Protein AF-A0A9P8LCD5-F1 (afdb_monomer)

pLDDT: mean 78.53, std 20.97, range [22.91, 98.94]

Mean predicted aligned error: 11.94 Å

Organism: NCBI:txid265104

Radius of gyration: 26.72 Å; Cα contacts (8 Å, |Δi|>4): 1223; chains: 1; bounding box: 65×75×74 Å

Structure (mmCIF, N/CA/C/O backbone):
data_AF-A0A9P8LCD5-F1
#
_entry.id   AF-A0A9P8LCD5-F1
#
loop_
_atom_site.group_PDB
_atom_site.id
_atom_site.type_symbol
_atom_site.label_atom_id
_atom_site.label_alt_id
_atom_site.label_comp_id
_atom_site.label_asym_id
_atom_site.label_entity_id
_atom_site.label_seq_id
_atom_site.pdbx_PDB_ins_code
_atom_site.Cartn_x
_atom_site.Cartn_y
_atom_site.Cartn_z
_atom_site.occupancy
_atom_site.B_iso_or_equiv
_atom_site.auth_seq_id
_atom_site.auth_comp_id
_atom_site.auth_asym_id
_atom_site.auth_atom_id
_atom_site.pdbx_PDB_model_num
ATOM 1 N N . MET A 1 1 ? -5.221 16.182 13.448 1.00 59.81 1 MET A N 1
ATOM 2 C CA . MET A 1 1 ? -5.748 15.266 14.479 1.00 59.81 1 MET A CA 1
ATOM 3 C C . MET A 1 1 ? -4.650 14.258 14.759 1.00 59.81 1 MET A C 1
ATOM 5 O O . MET A 1 1 ? -4.002 13.860 13.800 1.00 59.81 1 MET A O 1
ATOM 9 N N . LEU A 1 2 ? -4.388 13.947 16.027 1.00 72.88 2 LEU A N 1
ATOM 10 C CA . LEU A 1 2 ? -3.433 12.907 16.420 1.00 72.88 2 LEU A CA 1
ATOM 11 C C . LEU A 1 2 ? -4.099 11.536 16.256 1.00 72.88 2 LEU A C 1
ATOM 13 O O . LEU A 1 2 ? -5.294 11.414 16.524 1.00 72.88 2 LEU A O 1
ATOM 17 N N . SER A 1 3 ? -3.346 10.534 15.811 1.00 86.62 3 SER A N 1
ATOM 18 C CA . SER A 1 3 ? -3.805 9.150 15.685 1.00 86.62 3 SER A CA 1
ATOM 19 C C . SER A 1 3 ? -2.710 8.233 16.206 1.00 86.62 3 SER A C 1
ATOM 21 O O . SER A 1 3 ? -1.576 8.317 15.746 1.00 86.62 3 SER A O 1
ATOM 23 N N . ALA A 1 4 ? -3.038 7.333 17.132 1.00 90.38 4 ALA A N 1
ATOM 24 C CA . ALA A 1 4 ? -2.044 6.419 17.680 1.00 90.38 4 ALA A CA 1
ATOM 25 C C . ALA A 1 4 ? -1.455 5.482 16.612 1.00 90.38 4 ALA A C 1
ATOM 27 O O . ALA A 1 4 ? -0.262 5.204 16.654 1.00 90.38 4 ALA A O 1
ATOM 28 N N . ALA A 1 5 ? -2.250 5.051 15.622 1.00 92.06 5 ALA A N 1
ATOM 29 C CA . ALA A 1 5 ? -1.769 4.323 14.444 1.00 92.06 5 ALA A CA 1
ATOM 30 C C . ALA A 1 5 ? -0.755 5.131 13.622 1.00 92.06 5 ALA A C 1
ATOM 32 O O . ALA A 1 5 ? 0.167 4.558 13.050 1.00 92.06 5 ALA A O 1
ATOM 33 N N . GLN A 1 6 ? -0.891 6.459 13.588 1.00 87.94 6 GLN A N 1
ATOM 34 C CA . GLN A 1 6 ? 0.084 7.348 12.958 1.00 87.94 6 GLN A CA 1
ATOM 35 C C . GLN A 1 6 ? 1.362 7.466 13.808 1.00 87.94 6 GLN A C 1
ATOM 37 O O . GLN A 1 6 ? 2.470 7.413 13.274 1.00 87.94 6 GLN A O 1
ATOM 42 N N . ASP A 1 7 ? 1.209 7.590 15.129 1.00 85.31 7 ASP A N 1
ATOM 43 C CA . ASP A 1 7 ? 2.318 7.771 16.071 1.00 85.31 7 ASP A CA 1
ATOM 44 C C . ASP A 1 7 ? 3.2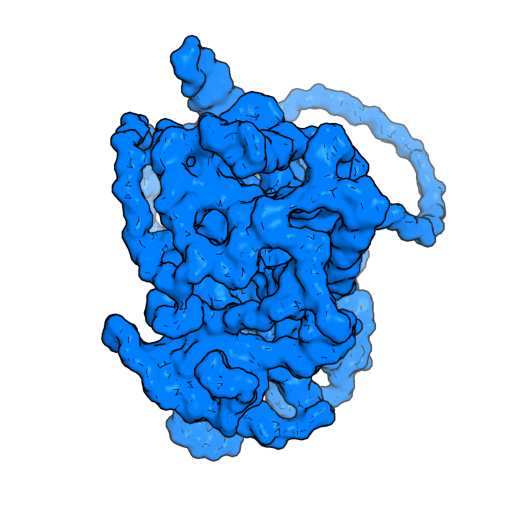39 6.545 16.135 1.00 85.31 7 ASP A C 1
ATOM 46 O O . ASP A 1 7 ? 4.462 6.693 16.113 1.00 85.31 7 ASP A O 1
ATOM 50 N N . ILE A 1 8 ? 2.681 5.327 16.142 1.00 87.38 8 ILE A N 1
ATOM 51 C CA . ILE A 1 8 ? 3.481 4.088 16.134 1.00 87.38 8 ILE A CA 1
ATOM 52 C C . ILE A 1 8 ? 4.251 3.880 14.826 1.00 87.38 8 ILE A C 1
ATOM 54 O O . ILE A 1 8 ? 5.157 3.062 14.799 1.00 87.38 8 ILE A O 1
ATOM 58 N N . GLN A 1 9 ? 3.923 4.622 13.766 1.00 85.62 9 GLN A N 1
ATOM 59 C CA . GLN A 1 9 ? 4.655 4.627 12.496 1.00 85.62 9 GLN A CA 1
ATOM 60 C C . GLN A 1 9 ? 5.649 5.796 12.393 1.00 85.62 9 GLN A C 1
ATOM 62 O O . GLN A 1 9 ? 6.356 5.917 11.396 1.00 85.62 9 GLN A O 1
ATOM 67 N N . GLY A 1 10 ? 5.685 6.695 13.385 1.00 78.00 10 GLY A N 1
ATOM 68 C CA . GLY A 1 10 ? 6.585 7.854 13.389 1.00 78.00 10 GLY A CA 1
ATOM 69 C C . GLY A 1 10 ? 6.216 8.907 12.348 1.00 78.00 10 GLY A C 1
ATOM 70 O O . GLY A 1 10 ? 7.048 9.729 11.971 1.00 78.00 10 GLY A O 1
ATOM 71 N N . LEU A 1 11 ? 4.979 8.875 11.852 1.00 77.75 11 LEU A N 1
ATOM 72 C CA . LEU A 1 11 ? 4.504 9.800 10.836 1.00 77.75 11 LEU A CA 1
ATOM 73 C C . LEU A 1 11 ? 4.043 11.108 11.481 1.00 77.75 11 LEU A C 1
ATOM 75 O O . LEU A 1 11 ? 3.317 11.110 12.477 1.00 77.75 11 LEU A O 1
ATOM 79 N N . LEU A 1 12 ? 4.394 12.234 10.863 1.00 76.06 12 LEU A N 1
ATOM 80 C CA . LEU A 1 12 ? 3.967 13.543 11.344 1.00 76.06 12 LEU A CA 1
ATOM 81 C C . LEU A 1 12 ? 2.484 13.778 11.060 1.00 76.06 12 LEU A C 1
ATOM 83 O O . LEU A 1 12 ? 1.992 13.582 9.947 1.00 76.06 12 LEU A O 1
ATOM 87 N N . ASN A 1 13 ? 1.770 14.264 12.072 1.00 76.62 13 ASN A N 1
ATOM 88 C CA . ASN A 1 13 ? 0.378 14.666 11.928 1.00 76.62 13 ASN A CA 1
ATOM 89 C C . ASN A 1 13 ? 0.247 16.010 11.177 1.00 76.62 13 ASN A C 1
ATOM 91 O O . ASN A 1 13 ? 1.214 16.745 10.956 1.00 76.62 13 ASN A O 1
ATOM 95 N N . VAL A 1 14 ? -0.990 16.367 10.823 1.00 75.69 14 VAL A N 1
ATOM 96 C CA . VAL A 1 14 ? -1.302 17.595 10.065 1.00 75.69 14 VAL A CA 1
ATOM 97 C C . VAL A 1 14 ? -0.770 18.890 10.701 1.00 75.69 14 VAL A C 1
ATOM 99 O O . VAL A 1 14 ? -0.471 19.825 9.973 1.00 75.69 14 VAL A O 1
ATOM 102 N N . PHE A 1 15 ? -0.618 18.954 12.027 1.00 74.25 15 PHE A N 1
ATOM 103 C CA . PHE A 1 15 ? -0.112 20.131 12.744 1.00 74.25 15 PHE A CA 1
ATOM 104 C C . PHE A 1 15 ? 1.396 20.085 13.026 1.00 74.25 15 PHE A C 1
ATOM 106 O O . PHE A 1 15 ? 1.960 21.103 13.407 1.00 74.25 15 PHE A O 1
ATOM 113 N N . SER A 1 16 ? 2.047 18.932 12.850 1.00 69.31 16 SER A N 1
ATOM 114 C CA . SER A 1 16 ? 3.475 18.737 13.154 1.00 69.31 16 SER A CA 1
ATOM 115 C C . SER A 1 16 ? 4.342 18.518 11.908 1.00 69.31 16 SER A C 1
ATOM 117 O O . SER A 1 16 ? 5.558 18.468 12.022 1.00 69.31 16 SER A O 1
ATOM 119 N N . GLY A 1 17 ? 3.752 18.398 10.718 1.00 66.25 17 GLY A N 1
ATOM 120 C CA . GLY A 1 17 ? 4.523 18.247 9.474 1.00 66.25 17 GLY A CA 1
ATOM 121 C C . GLY A 1 17 ? 3.723 18.337 8.177 1.00 66.25 17 GLY A C 1
ATOM 122 O O . GLY A 1 17 ? 4.311 18.508 7.118 1.00 66.25 17 GLY A O 1
ATOM 123 N N . GLY A 1 18 ? 2.390 18.252 8.238 1.00 64.56 18 GLY A N 1
ATOM 124 C CA . GLY A 1 18 ? 1.532 18.356 7.050 1.00 64.56 18 GLY A CA 1
ATOM 125 C C . GLY A 1 18 ? 1.017 19.764 6.731 1.00 64.56 18 GLY A C 1
ATOM 126 O O . GLY A 1 18 ? 0.286 19.937 5.757 1.00 64.56 18 GLY A O 1
ATOM 127 N N . ALA A 1 19 ? 1.319 20.763 7.558 1.00 70.69 19 ALA A N 1
ATOM 128 C CA . ALA A 1 19 ? 0.767 22.097 7.386 1.00 70.69 19 ALA A CA 1
ATOM 129 C C . ALA A 1 19 ? 1.528 22.891 6.321 1.00 70.69 19 ALA A C 1
ATOM 131 O O . ALA A 1 19 ? 2.734 23.091 6.412 1.00 70.69 19 ALA A O 1
ATOM 132 N N . THR A 1 20 ? 0.798 23.428 5.347 1.00 68.88 20 THR A N 1
ATOM 133 C CA . THR A 1 20 ? 1.344 24.273 4.272 1.00 68.88 20 THR A CA 1
ATOM 134 C C . THR A 1 20 ? 1.338 25.763 4.629 1.00 68.88 20 THR A C 1
ATOM 136 O O . THR A 1 20 ? 1.315 26.616 3.743 1.00 68.88 20 THR A O 1
ATOM 139 N N . PHE A 1 21 ? 1.257 26.101 5.917 1.00 72.12 21 PHE A N 1
ATOM 140 C CA . PHE A 1 21 ? 1.178 27.478 6.395 1.00 72.12 21 PHE A CA 1
ATOM 141 C C . PHE A 1 21 ? 1.928 27.644 7.719 1.00 72.12 21 PHE A C 1
ATOM 143 O O . PHE A 1 21 ? 1.991 26.723 8.537 1.00 72.12 21 PHE A O 1
ATOM 150 N N . TYR A 1 22 ? 2.447 28.854 7.935 1.00 76.88 22 TYR A N 1
ATOM 151 C CA . TYR A 1 22 ? 3.070 29.279 9.184 1.00 76.88 22 TYR A CA 1
ATOM 152 C C . 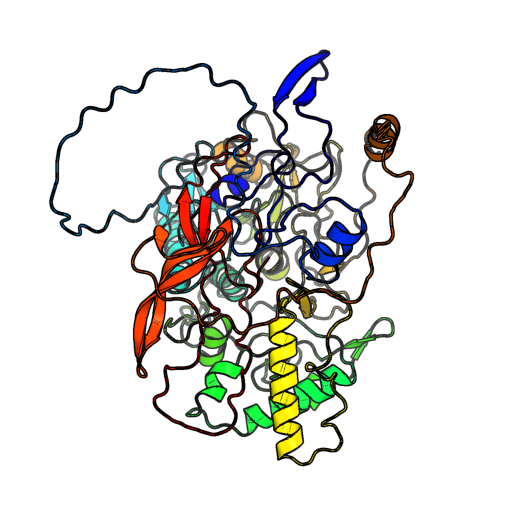TYR A 1 22 ? 2.298 30.479 9.753 1.00 76.88 22 TYR A C 1
ATOM 154 O O . TYR A 1 22 ? 2.427 31.583 9.227 1.00 76.88 22 TYR A O 1
ATOM 162 N N . PRO A 1 23 ? 1.462 30.291 10.791 1.00 73.25 23 PRO A N 1
ATOM 163 C CA . PRO A 1 23 ? 0.671 31.365 11.389 1.00 73.25 23 PRO A CA 1
ATOM 164 C C . PRO A 1 23 ? 1.479 32.254 12.358 1.00 73.25 23 PRO A C 1
ATOM 166 O O . PRO A 1 23 ? 0.903 33.156 12.963 1.00 73.25 23 PRO A O 1
ATOM 169 N N . GLY A 1 24 ? 2.785 32.006 12.520 1.00 80.88 24 GLY A N 1
ATOM 170 C CA . GLY A 1 24 ? 3.654 32.611 13.533 1.00 80.88 24 GLY A CA 1
ATOM 171 C C . GLY A 1 24 ? 4.106 31.591 14.582 1.00 80.88 24 GLY A C 1
ATOM 172 O O . GLY A 1 24 ? 3.778 30.412 14.487 1.00 80.88 24 GLY A O 1
ATOM 173 N N . ASP A 1 25 ? 4.827 32.054 15.604 1.00 83.00 25 ASP A N 1
ATOM 174 C CA . ASP A 1 25 ? 5.488 31.197 16.611 1.00 83.00 25 ASP A CA 1
ATOM 175 C C . ASP A 1 25 ? 4.514 30.476 17.563 1.00 83.00 25 ASP A C 1
ATOM 177 O O . ASP A 1 25 ? 4.919 29.665 18.403 1.00 83.00 25 ASP A O 1
ATOM 181 N N . THR A 1 26 ? 3.220 30.791 17.473 1.00 82.69 26 THR A N 1
ATOM 182 C CA . THR A 1 26 ? 2.163 30.186 18.286 1.00 82.69 26 THR A CA 1
ATOM 183 C C . THR A 1 26 ? 0.921 29.906 17.452 1.00 82.69 26 THR A C 1
ATOM 185 O O . THR A 1 26 ? 0.560 30.676 16.562 1.00 82.69 26 THR A O 1
ATOM 188 N N . ILE A 1 27 ? 0.226 28.821 17.783 1.00 81.56 27 ILE A N 1
ATOM 189 C CA . ILE A 1 27 ? -1.104 28.500 17.270 1.00 81.56 27 ILE A CA 1
ATOM 190 C C . ILE A 1 27 ? -2.099 28.549 18.427 1.00 81.56 27 ILE A C 1
ATOM 192 O O . ILE A 1 27 ? -1.837 28.012 19.499 1.00 81.56 27 ILE A O 1
ATOM 196 N N . THR A 1 28 ? -3.237 29.223 18.238 1.00 85.31 28 THR A N 1
ATOM 197 C CA . THR A 1 28 ? -4.283 29.329 19.267 1.00 85.31 28 THR A CA 1
ATOM 198 C C . THR A 1 28 ? -5.585 28.713 18.779 1.00 85.31 28 THR A C 1
ATOM 200 O O . THR A 1 28 ? -6.234 29.231 17.873 1.00 85.31 28 THR A O 1
ATOM 203 N N . PHE A 1 29 ? -5.997 27.632 19.428 1.00 83.44 29 PHE A N 1
ATOM 204 C CA . PHE A 1 29 ? -7.290 26.994 19.236 1.00 83.44 29 PHE A CA 1
ATOM 205 C C . PHE A 1 29 ? -8.326 27.688 20.114 1.00 83.44 29 PHE A C 1
ATOM 207 O O . PHE A 1 29 ? -8.108 27.855 21.311 1.00 83.44 29 PHE A O 1
ATOM 214 N N . THR A 1 30 ? -9.456 28.090 19.531 1.00 85.31 30 THR A N 1
ATOM 215 C CA . THR A 1 30 ? -10.622 28.570 20.287 1.00 85.31 30 THR A CA 1
ATOM 216 C C . THR A 1 30 ? -11.704 27.501 20.225 1.00 85.31 30 THR A C 1
ATOM 218 O O . THR A 1 30 ? -12.099 27.090 19.136 1.00 85.31 30 THR A O 1
ATOM 221 N N . PHE A 1 31 ? -12.158 27.038 21.384 1.00 82.25 31 PHE A N 1
ATOM 222 C CA . PHE A 1 31 ? -13.203 26.026 21.501 1.00 82.25 31 PHE A CA 1
ATOM 223 C C . PHE A 1 31 ? -14.596 26.669 21.480 1.00 82.25 31 PHE A C 1
ATOM 225 O O . PHE A 1 31 ? -14.744 27.869 21.709 1.00 82.25 31 PHE A O 1
ATOM 232 N N . GLU A 1 32 ? -15.637 25.868 21.238 1.00 79.38 32 GLU A N 1
ATOM 233 C CA . GLU A 1 32 ? -17.028 26.350 21.155 1.00 79.38 32 GLU A CA 1
ATOM 234 C C . GLU A 1 32 ? -17.513 27.039 22.438 1.00 79.38 32 GLU A C 1
ATOM 236 O O . GLU A 1 32 ? -18.318 27.965 22.385 1.00 79.38 32 GLU A O 1
ATOM 241 N N . ASN A 1 33 ? -16.989 26.637 23.599 1.00 88.31 33 ASN A N 1
ATOM 242 C CA . ASN A 1 33 ? -17.280 27.274 24.887 1.00 88.31 33 ASN A CA 1
ATOM 243 C C . ASN A 1 33 ? -16.506 28.596 25.107 1.00 88.31 33 ASN A C 1
ATOM 245 O O . ASN A 1 33 ? -16.576 29.172 26.191 1.00 88.31 33 ASN A O 1
ATOM 249 N N . GLY A 1 34 ? -15.742 29.056 24.112 1.00 90.56 34 GLY A N 1
ATOM 250 C CA . GLY A 1 34 ? -14.938 30.275 24.153 1.00 90.56 34 GLY A CA 1
ATOM 251 C C . GLY A 1 34 ? -13.580 30.134 24.843 1.00 90.56 34 GLY A C 1
ATOM 252 O O . GLY A 1 34 ? -12.814 31.102 24.848 1.00 90.56 34 GLY A O 1
ATOM 253 N N . THR A 1 35 ? -13.240 28.970 25.411 1.00 92.69 35 THR A N 1
ATOM 254 C CA . THR A 1 35 ? -11.900 28.762 25.972 1.00 92.69 35 THR A CA 1
ATOM 255 C C . THR A 1 35 ? -10.861 28.703 24.861 1.00 92.69 35 THR A C 1
ATOM 257 O O . THR A 1 35 ? -11.164 28.408 23.701 1.00 92.69 35 THR A O 1
ATOM 260 N N . LYS A 1 36 ? -9.615 29.018 25.213 1.00 92.44 36 LYS A N 1
ATOM 261 C CA . LYS A 1 36 ? -8.497 29.036 24.275 1.00 92.44 36 LYS A CA 1
ATOM 262 C C . LYS A 1 36 ? -7.377 28.136 24.765 1.00 92.44 36 LYS A C 1
ATOM 264 O O . LYS A 1 36 ? -7.081 28.123 25.957 1.00 92.44 36 LYS A O 1
ATOM 269 N N . LEU A 1 37 ? -6.762 27.416 23.837 1.00 86.81 37 LEU A N 1
ATOM 270 C CA . LEU A 1 37 ? -5.525 26.675 24.042 1.00 86.81 37 LEU A CA 1
ATOM 271 C C . LEU A 1 37 ? -4.499 27.217 23.057 1.00 86.81 37 LEU A C 1
ATOM 273 O O . LEU A 1 37 ? -4.720 27.154 21.850 1.00 86.81 37 LEU A O 1
ATOM 277 N N . SER A 1 38 ? -3.399 27.745 23.576 1.00 86.19 38 SER A N 1
ATOM 278 C CA . SER A 1 38 ? -2.276 28.198 22.762 1.00 86.19 38 SER A CA 1
ATOM 279 C C . SER A 1 38 ? -1.117 27.230 22.920 1.00 86.19 38 SER A C 1
ATOM 281 O O . SER A 1 38 ? -0.809 26.823 24.038 1.00 86.19 38 SER A O 1
ATOM 283 N N . ASP A 1 39 ? -0.477 26.895 21.808 1.00 81.56 39 ASP A N 1
ATOM 284 C CA . ASP A 1 39 ? 0.732 26.080 21.779 1.00 81.56 39 ASP A CA 1
ATOM 285 C C . ASP A 1 39 ? 1.788 26.736 20.883 1.00 81.56 39 ASP A C 1
ATOM 287 O O . ASP A 1 39 ? 1.471 27.596 20.053 1.00 81.56 39 ASP A O 1
ATOM 291 N N . ARG A 1 40 ? 3.051 26.353 21.062 1.00 81.75 40 ARG A N 1
ATOM 292 C CA . ARG A 1 40 ? 4.141 26.786 20.187 1.00 81.75 40 ARG A CA 1
ATOM 293 C C . ARG A 1 40 ? 3.963 26.155 18.813 1.00 81.75 40 ARG A C 1
ATOM 295 O O . ARG A 1 40 ? 3.598 24.989 18.693 1.00 81.75 40 ARG A O 1
ATOM 302 N N . TYR A 1 41 ? 4.262 26.923 17.776 1.00 79.25 41 TYR A N 1
ATOM 303 C CA . TYR A 1 41 ? 4.234 26.452 16.403 1.00 79.25 41 TYR A CA 1
ATOM 304 C C . TYR A 1 41 ? 5.613 26.667 15.790 1.00 79.25 41 TYR A C 1
ATOM 306 O O . TYR A 1 41 ? 6.103 27.789 15.718 1.00 79.25 41 TYR A O 1
ATOM 314 N N . LEU A 1 42 ? 6.274 25.569 15.433 1.00 74.44 42 LEU A N 1
ATOM 315 C CA . LEU A 1 42 ? 7.649 25.570 14.949 1.00 74.44 42 LEU A CA 1
ATOM 316 C C . LEU A 1 42 ? 7.649 25.351 13.437 1.00 74.44 42 LEU A C 1
ATOM 318 O O . LEU A 1 42 ? 7.150 24.332 12.964 1.00 74.44 42 LEU A O 1
ATOM 322 N N . ALA A 1 43 ? 8.239 26.281 12.688 1.00 73.06 43 ALA A N 1
ATOM 323 C CA . ALA A 1 43 ? 8.617 26.023 11.307 1.00 73.06 43 ALA A CA 1
ATOM 324 C C . ALA A 1 43 ? 9.945 25.268 11.298 1.00 73.06 43 ALA A C 1
ATOM 326 O O . ALA A 1 43 ? 10.938 25.742 11.848 1.00 73.06 43 ALA A O 1
ATOM 327 N N . ILE A 1 44 ? 9.955 24.095 10.671 1.00 66.81 44 ILE A N 1
ATOM 328 C CA . ILE A 1 44 ? 11.173 23.319 10.457 1.00 66.81 44 ILE A CA 1
ATOM 329 C C . ILE A 1 44 ? 11.481 23.376 8.975 1.00 66.81 44 ILE A C 1
ATOM 331 O O . ILE A 1 44 ? 10.686 22.949 8.139 1.00 66.81 44 ILE A O 1
ATOM 335 N N . TYR A 1 45 ? 12.645 23.924 8.665 1.00 65.69 45 TYR A N 1
ATOM 336 C CA . TYR A 1 45 ? 13.205 23.868 7.333 1.00 65.69 45 TYR A CA 1
ATOM 337 C C . TYR A 1 45 ? 13.824 22.477 7.129 1.00 65.69 45 TYR A C 1
ATOM 339 O O . TYR A 1 45 ? 14.765 22.105 7.830 1.00 65.69 45 TYR A O 1
ATOM 347 N N . ASN A 1 46 ? 13.242 21.677 6.229 1.00 58.62 46 ASN A N 1
ATOM 348 C CA . ASN A 1 46 ? 13.753 20.345 5.904 1.00 58.62 46 ASN A CA 1
ATOM 349 C C . ASN A 1 46 ? 14.936 20.493 4.939 1.00 58.62 46 ASN A C 1
ATOM 351 O O . ASN A 1 46 ? 14.752 20.565 3.724 1.00 58.62 46 ASN A O 1
ATOM 355 N N . ASP A 1 47 ? 16.128 20.633 5.510 1.00 59.19 47 ASP A N 1
ATOM 356 C CA . ASP A 1 47 ? 17.347 20.971 4.788 1.00 59.19 47 ASP A CA 1
ATOM 357 C C . ASP A 1 47 ? 17.827 19.819 3.873 1.00 59.19 47 ASP A C 1
ATOM 359 O O . ASP A 1 47 ? 18.143 18.739 4.378 1.00 59.19 47 ASP A O 1
ATOM 363 N N . PRO A 1 48 ? 17.918 20.000 2.537 1.00 56.84 48 PRO A N 1
ATOM 364 C CA . PRO A 1 48 ? 18.464 18.993 1.627 1.00 56.84 48 PRO A CA 1
ATOM 365 C C . PRO A 1 48 ? 20.009 18.964 1.608 1.00 56.84 48 PRO A C 1
ATOM 367 O O . PRO A 1 48 ? 20.583 18.365 0.690 1.00 56.84 48 PRO A O 1
ATOM 370 N N . GLY A 1 49 ? 20.661 19.622 2.572 1.00 60.53 49 GLY A N 1
ATOM 371 C CA . GLY A 1 49 ? 22.109 19.772 2.723 1.00 60.53 49 GLY A CA 1
ATOM 372 C C . GLY A 1 49 ? 22.509 21.251 2.773 1.00 60.53 49 GLY A C 1
ATOM 373 O O . GLY A 1 49 ? 21.737 22.087 2.315 1.00 60.53 49 GLY A O 1
ATOM 374 N N . PRO A 1 50 ? 23.729 21.578 3.235 1.00 64.44 50 PRO A N 1
ATOM 375 C CA . PRO A 1 50 ? 24.117 22.942 3.598 1.00 64.44 50 PRO A CA 1
ATOM 376 C C . PRO A 1 50 ? 23.844 23.914 2.450 1.00 64.44 50 PRO A C 1
ATOM 378 O O . PRO A 1 50 ? 24.426 23.788 1.377 1.00 64.44 50 PRO A O 1
ATOM 381 N N . THR A 1 51 ? 22.915 24.848 2.637 1.00 66.12 51 THR A N 1
ATOM 382 C CA . THR A 1 51 ? 22.465 25.736 1.555 1.00 66.12 51 THR A CA 1
ATOM 383 C C . THR A 1 51 ? 23.400 26.917 1.329 1.00 66.12 51 THR A C 1
ATOM 385 O O . THR A 1 51 ? 23.341 27.547 0.273 1.00 66.12 51 THR A O 1
ATOM 388 N N . GLY A 1 52 ? 24.228 27.245 2.327 1.00 66.62 52 GLY A N 1
ATOM 389 C CA . GLY A 1 52 ? 24.799 28.580 2.469 1.00 66.62 52 GLY A CA 1
ATOM 390 C C . GLY A 1 52 ? 23.714 29.634 2.730 1.00 66.62 52 GLY A C 1
ATOM 391 O O . GLY A 1 52 ? 22.532 29.297 2.888 1.00 66.62 52 GLY A O 1
ATOM 392 N N . PRO A 1 53 ? 24.082 30.924 2.769 1.00 68.12 53 PRO A N 1
ATOM 393 C CA . PRO A 1 53 ? 23.121 31.993 2.995 1.00 68.12 53 PRO A CA 1
ATOM 394 C C . PRO A 1 53 ? 22.221 32.171 1.759 1.00 68.12 53 PRO A C 1
ATOM 396 O O . PRO A 1 53 ? 22.675 32.557 0.683 1.00 68.12 53 PRO A O 1
ATOM 399 N N . LEU A 1 54 ? 20.924 31.883 1.916 1.00 72.44 54 LEU A N 1
ATOM 400 C CA . LEU A 1 54 ? 19.893 32.150 0.907 1.00 72.44 54 LEU A CA 1
ATOM 401 C C . LEU A 1 54 ? 19.415 33.605 1.038 1.00 72.44 54 LEU A C 1
ATOM 403 O O . LEU A 1 54 ? 18.421 33.884 1.709 1.00 72.44 54 LEU A O 1
ATOM 407 N N . GLU A 1 55 ? 20.154 34.541 0.443 1.00 74.06 55 GLU A N 1
ATOM 408 C CA . GLU A 1 55 ? 19.941 35.984 0.642 1.00 74.06 55 GLU A CA 1
ATOM 409 C C . GLU A 1 55 ? 18.954 36.597 -0.363 1.00 74.06 55 GLU A C 1
ATOM 411 O O . GLU A 1 55 ? 18.306 37.604 -0.064 1.00 74.06 55 GLU A O 1
ATOM 416 N N . THR A 1 56 ? 18.812 35.996 -1.550 1.00 72.69 56 THR A N 1
ATOM 417 C CA . THR A 1 56 ? 17.964 36.507 -2.637 1.00 72.69 56 THR A CA 1
ATOM 418 C C . THR A 1 56 ? 16.937 35.485 -3.135 1.00 72.69 56 THR A C 1
ATOM 420 O O . THR A 1 56 ? 17.066 34.274 -2.947 1.00 72.69 56 THR A O 1
ATOM 423 N N . GLY A 1 57 ? 15.902 35.967 -3.838 1.00 71.88 57 GLY A N 1
ATOM 424 C CA . GLY A 1 57 ? 14.956 35.084 -4.532 1.00 71.88 57 GLY A CA 1
ATOM 425 C C . GLY A 1 57 ? 15.617 34.234 -5.626 1.00 71.88 57 GLY A C 1
ATOM 426 O O . GLY A 1 57 ? 15.176 33.112 -5.872 1.00 71.88 57 GLY A O 1
ATOM 427 N N . GLY A 1 58 ? 16.700 34.736 -6.232 1.00 75.12 58 GLY A N 1
ATOM 428 C CA . GLY A 1 58 ? 17.534 33.984 -7.168 1.00 75.12 58 GLY A CA 1
ATOM 429 C C . GLY A 1 58 ? 18.248 32.815 -6.492 1.00 75.12 58 GLY A C 1
ATOM 430 O O . GLY A 1 58 ? 18.162 31.700 -6.993 1.00 75.12 58 GLY A O 1
ATOM 431 N N . ASP A 1 59 ? 18.861 33.020 -5.320 1.00 75.25 59 ASP A N 1
ATOM 432 C CA . ASP A 1 59 ? 19.521 31.947 -4.552 1.00 75.25 59 ASP A CA 1
ATOM 433 C C . ASP A 1 59 ? 18.543 30.822 -4.202 1.00 75.25 59 ASP A C 1
ATOM 435 O O . ASP A 1 59 ? 18.854 29.641 -4.360 1.00 75.25 59 ASP A O 1
ATOM 439 N N . PHE A 1 60 ? 17.320 31.190 -3.806 1.00 78.50 60 PHE A N 1
ATOM 440 C CA . PHE A 1 60 ? 16.250 30.231 -3.547 1.00 78.50 60 PHE A CA 1
ATOM 441 C C . PHE A 1 60 ? 15.877 29.439 -4.811 1.00 78.50 60 PHE A C 1
ATOM 443 O O . PHE A 1 60 ? 15.836 28.208 -4.783 1.00 78.50 60 PHE A O 1
ATOM 450 N N . TYR A 1 61 ? 15.620 30.120 -5.933 1.00 78.50 61 TYR A N 1
ATOM 451 C CA . TYR A 1 61 ? 15.264 29.457 -7.191 1.00 78.50 61 TYR A CA 1
ATOM 452 C C . TYR A 1 61 ? 16.391 28.539 -7.686 1.00 78.50 61 TYR A C 1
ATOM 454 O O . TYR A 1 61 ? 16.158 27.370 -7.995 1.00 78.50 61 TYR A O 1
ATOM 462 N N . ASN A 1 62 ? 17.629 29.029 -7.685 1.00 76.62 62 ASN A N 1
ATOM 463 C CA . ASN A 1 62 ? 18.804 28.273 -8.100 1.00 76.62 62 ASN A CA 1
ATOM 464 C C . ASN A 1 62 ? 18.982 27.015 -7.243 1.00 76.62 62 ASN A C 1
ATOM 466 O O . ASN A 1 62 ? 19.179 25.932 -7.788 1.00 76.62 62 ASN A O 1
ATOM 470 N N . PHE A 1 63 ? 18.826 27.112 -5.922 1.00 78.31 63 PHE A N 1
ATOM 471 C CA . PHE A 1 63 ? 19.025 25.970 -5.034 1.00 78.31 63 PHE A CA 1
ATOM 472 C C . PHE A 1 63 ? 17.890 24.941 -5.077 1.00 78.31 63 PHE A C 1
ATOM 474 O O . PHE A 1 63 ? 18.152 23.742 -5.216 1.00 78.31 63 PHE A O 1
ATOM 481 N N . PHE A 1 64 ? 16.632 25.375 -4.957 1.00 78.06 64 PHE A N 1
ATOM 482 C CA . PHE A 1 64 ? 15.497 24.450 -4.850 1.00 78.06 64 PHE A CA 1
ATOM 483 C C . PHE A 1 64 ? 14.948 23.984 -6.193 1.00 78.06 64 PHE A C 1
ATOM 485 O O . PHE A 1 64 ? 14.416 22.880 -6.255 1.00 78.06 64 PHE A O 1
ATOM 492 N N . VAL A 1 65 ? 15.055 24.801 -7.245 1.00 79.12 65 VAL A N 1
ATOM 493 C CA . VAL A 1 65 ? 14.493 24.481 -8.566 1.00 79.12 65 VAL A CA 1
ATOM 494 C C . VAL A 1 65 ? 15.571 23.970 -9.512 1.00 79.12 65 VAL A C 1
ATOM 496 O O . VAL A 1 65 ? 15.344 22.975 -10.191 1.00 79.12 65 VAL A O 1
ATOM 499 N N . LEU A 1 66 ? 16.745 24.610 -9.547 1.00 78.44 66 LEU A N 1
ATOM 500 C CA . LEU A 1 66 ? 17.818 24.249 -10.486 1.00 78.44 66 LEU A CA 1
ATOM 501 C C . LEU A 1 66 ? 18.904 23.344 -9.881 1.00 78.44 66 LEU A C 1
ATOM 503 O O . LEU A 1 66 ? 19.726 22.798 -10.611 1.00 78.44 66 LEU A O 1
ATOM 507 N N . GLY A 1 67 ? 18.919 23.162 -8.557 1.00 76.25 67 GLY A N 1
ATOM 508 C CA . GLY A 1 67 ? 19.905 22.322 -7.872 1.00 76.25 67 GLY A CA 1
ATOM 509 C C . GLY A 1 67 ? 21.319 22.894 -7.865 1.00 76.25 67 GLY A C 1
ATOM 510 O O . GLY A 1 67 ? 22.294 22.142 -7.907 1.00 76.25 67 GLY A O 1
ATOM 511 N N . PHE A 1 68 ? 21.434 24.213 -7.804 1.00 76.94 68 PHE A N 1
ATOM 512 C CA . PHE A 1 68 ? 22.683 24.957 -7.800 1.00 76.94 68 PHE A CA 1
ATOM 513 C C . PHE A 1 68 ? 22.968 25.562 -6.430 1.00 76.94 68 PHE A C 1
ATOM 515 O O . PHE A 1 68 ? 22.087 26.148 -5.806 1.00 76.94 68 PHE A O 1
ATOM 522 N N . TYR A 1 69 ? 24.209 25.448 -5.958 1.00 72.31 69 TYR A N 1
ATOM 523 C CA . TYR A 1 69 ? 24.623 26.218 -4.785 1.00 72.31 69 TYR A CA 1
ATOM 524 C C . TYR A 1 69 ? 24.648 27.716 -5.113 1.00 72.31 69 TYR A C 1
ATOM 526 O O . TYR A 1 69 ? 25.089 28.055 -6.214 1.00 72.31 69 TYR A O 1
ATOM 534 N N . PRO A 1 70 ? 24.243 28.606 -4.185 1.00 67.88 70 PRO A N 1
ATOM 535 C CA . PRO A 1 70 ? 24.485 30.039 -4.318 1.00 67.88 70 PRO A CA 1
ATOM 536 C C . PRO A 1 70 ? 25.968 30.323 -4.580 1.00 67.88 70 PRO A C 1
ATOM 538 O O . PRO A 1 70 ? 26.842 29.599 -4.105 1.00 67.88 70 PRO A O 1
ATOM 541 N N . ALA A 1 71 ? 26.280 31.402 -5.300 1.00 66.88 71 ALA A N 1
ATOM 542 C CA . ALA A 1 71 ? 27.668 31.759 -5.613 1.00 66.88 71 ALA A CA 1
ATOM 543 C C . ALA A 1 71 ? 28.492 32.071 -4.346 1.00 66.88 71 ALA A C 1
ATOM 545 O O . ALA A 1 71 ? 29.716 31.957 -4.356 1.00 66.88 71 ALA A O 1
ATOM 546 N N . SER A 1 72 ? 27.812 32.447 -3.259 1.00 66.31 72 SER A N 1
ATOM 547 C CA . SER A 1 72 ? 28.364 32.689 -1.924 1.00 66.31 72 SER A CA 1
ATOM 548 C C . SER A 1 72 ? 28.643 31.416 -1.116 1.00 66.31 72 SER A C 1
ATOM 550 O O . SER A 1 72 ? 29.254 31.511 -0.055 1.00 66.31 72 SER A O 1
ATOM 552 N N . PHE A 1 73 ? 28.214 30.236 -1.577 1.00 69.81 73 PHE A N 1
ATOM 553 C CA . PHE A 1 73 ? 28.410 28.984 -0.849 1.00 69.81 73 PHE A CA 1
ATOM 554 C C . PHE A 1 73 ? 29.885 28.550 -0.850 1.00 69.81 73 PHE A C 1
ATOM 556 O O . PHE A 1 73 ? 30.460 28.262 -1.905 1.00 69.81 73 PHE A O 1
ATOM 563 N N . ASP A 1 74 ? 30.481 28.440 0.341 1.00 66.38 74 ASP A N 1
ATOM 564 C CA . ASP A 1 74 ? 31.819 27.881 0.553 1.00 66.38 74 ASP A CA 1
ATOM 565 C C . ASP A 1 74 ? 31.726 26.567 1.353 1.00 66.38 74 ASP A C 1
ATOM 567 O O . ASP A 1 74 ? 31.427 26.601 2.546 1.00 66.38 74 ASP A O 1
ATOM 571 N N . PRO A 1 75 ? 32.026 25.402 0.744 1.00 60.44 75 PRO A N 1
ATOM 572 C CA . PRO A 1 75 ? 31.931 24.103 1.413 1.00 60.44 75 PRO A CA 1
ATOM 573 C C . PRO A 1 75 ? 32.951 23.902 2.549 1.00 60.44 75 PRO A C 1
ATOM 575 O O . PRO A 1 75 ? 32.889 22.882 3.233 1.00 60.44 75 PRO A O 1
ATOM 578 N N . ASN A 1 76 ? 33.912 24.817 2.731 1.00 55.84 76 ASN A N 1
ATOM 579 C CA . ASN A 1 76 ? 34.905 24.765 3.810 1.00 55.84 76 ASN A CA 1
ATOM 580 C C . ASN A 1 76 ? 34.600 25.737 4.959 1.00 55.84 76 ASN A C 1
ATOM 582 O O . ASN A 1 76 ? 35.335 25.747 5.949 1.00 55.84 76 ASN A O 1
ATOM 586 N N . GLN A 1 77 ? 33.553 26.555 4.838 1.00 56.09 77 GLN A N 1
ATOM 587 C CA . G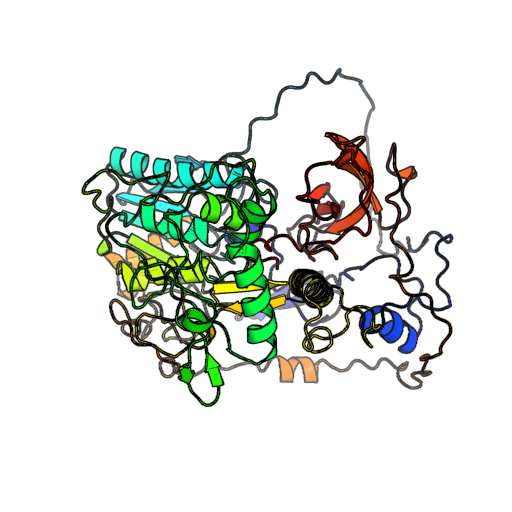LN A 1 77 ? 33.030 27.342 5.946 1.00 56.09 77 GLN A CA 1
ATOM 588 C C . GLN A 1 77 ? 32.039 26.464 6.713 1.00 56.09 77 GLN A C 1
ATOM 590 O O . GLN A 1 77 ? 31.030 26.038 6.162 1.00 56.09 77 GLN A O 1
ATOM 595 N N . SER A 1 78 ? 32.339 26.156 7.976 1.00 44.56 78 SER A N 1
ATOM 596 C CA . SER A 1 78 ? 31.342 25.583 8.881 1.00 44.56 78 SER A CA 1
ATOM 597 C C . SER A 1 78 ? 30.217 26.600 9.052 1.00 44.56 78 SER A C 1
ATOM 599 O O . SER A 1 78 ? 30.494 27.753 9.393 1.00 44.56 78 SER A O 1
ATOM 601 N N . ASP A 1 79 ? 28.970 26.187 8.822 1.00 43.84 79 ASP A N 1
ATOM 602 C CA . ASP A 1 79 ? 27.792 27.007 9.106 1.00 43.84 79 ASP A CA 1
ATOM 603 C C . ASP A 1 79 ? 27.692 27.206 10.631 1.00 43.84 79 ASP A C 1
ATOM 605 O O . ASP A 1 79 ? 26.991 26.495 11.351 1.00 43.84 79 ASP A O 1
ATOM 609 N N . ASP A 1 80 ? 28.404 28.206 11.150 1.00 34.94 80 ASP A N 1
ATOM 610 C CA . ASP A 1 80 ? 28.295 28.697 12.524 1.00 34.94 80 ASP A CA 1
ATOM 611 C C . ASP A 1 80 ? 26.986 29.493 12.712 1.00 34.94 80 ASP A C 1
ATOM 613 O O . ASP A 1 80 ? 26.955 30.572 13.303 1.00 34.94 80 ASP A O 1
ATOM 617 N N . THR A 1 81 ? 25.844 28.972 12.256 1.00 36.44 81 THR A N 1
ATOM 618 C CA . THR A 1 81 ? 24.529 29.508 12.640 1.00 36.44 81 THR A CA 1
ATOM 619 C C . THR A 1 81 ? 24.009 28.805 13.883 1.00 36.44 81 THR A C 1
ATOM 621 O O . THR A 1 81 ? 22.860 28.380 13.961 1.00 36.44 81 THR A O 1
ATOM 624 N N . ASN A 1 82 ? 24.847 28.742 14.914 1.00 30.17 82 ASN A N 1
ATOM 625 C CA . ASN A 1 82 ? 24.405 28.484 16.275 1.00 30.17 82 ASN A CA 1
ATOM 626 C C . ASN A 1 82 ? 23.958 29.811 16.915 1.00 30.17 82 ASN A C 1
ATOM 628 O O . ASN A 1 82 ? 24.424 30.195 17.986 1.00 30.17 82 ASN A O 1
ATOM 632 N N . ASN A 1 83 ? 23.055 30.553 16.259 1.00 28.45 83 ASN A N 1
ATOM 633 C CA . ASN A 1 83 ? 22.421 31.710 16.888 1.00 28.45 83 ASN A CA 1
ATOM 634 C C . ASN A 1 83 ? 21.274 31.221 17.780 1.00 28.45 83 ASN A C 1
ATOM 636 O O . ASN A 1 83 ? 20.091 31.390 17.489 1.00 28.45 83 ASN A O 1
ATOM 640 N N . SER A 1 84 ? 21.659 30.576 18.882 1.00 31.59 84 SER A N 1
ATOM 641 C CA . SER A 1 84 ? 20.795 30.271 20.016 1.00 31.59 84 SER A CA 1
ATOM 642 C C . SER A 1 84 ? 20.387 31.575 20.709 1.00 31.59 84 SER A C 1
ATOM 644 O O . SER A 1 84 ? 20.888 31.920 21.775 1.00 31.59 84 SER A O 1
ATOM 646 N N . SER A 1 85 ? 19.458 32.311 20.107 1.00 29.48 85 SER A N 1
ATOM 647 C CA . SER A 1 85 ? 18.704 33.378 20.767 1.00 29.48 85 SER A CA 1
ATOM 648 C C . SER A 1 85 ? 17.277 32.905 21.058 1.00 29.48 85 SER A C 1
ATOM 650 O O . SER A 1 85 ? 16.289 33.506 20.657 1.00 29.48 85 SER A O 1
ATOM 652 N N . ALA A 1 86 ? 17.167 31.813 21.817 1.00 28.98 86 ALA A N 1
ATOM 653 C CA . ALA A 1 86 ? 15.967 31.486 22.579 1.00 28.98 86 ALA A CA 1
ATOM 654 C C . ALA A 1 86 ? 16.396 31.128 24.006 1.00 28.98 86 ALA A C 1
ATOM 656 O O . ALA A 1 86 ? 17.129 30.172 24.242 1.00 28.98 86 ALA A O 1
ATOM 657 N N . SER A 1 87 ? 15.994 31.979 24.944 1.00 27.97 87 SER A N 1
ATOM 658 C CA . SER A 1 87 ? 16.454 32.065 26.326 1.00 27.97 87 SER A CA 1
ATOM 659 C C . SER A 1 87 ? 16.484 30.722 27.067 1.00 27.97 87 SER A C 1
ATOM 661 O O . SER A 1 87 ? 15.450 30.131 27.370 1.00 27.97 87 SER A O 1
ATOM 663 N N . SER A 1 88 ? 17.686 30.284 27.437 1.00 26.48 88 SER A N 1
ATOM 664 C CA . SER A 1 88 ? 17.922 29.181 28.364 1.00 26.48 88 SER A CA 1
ATOM 665 C C . SER A 1 88 ? 17.629 29.625 29.803 1.00 26.48 88 SER A C 1
ATOM 667 O O . SER A 1 88 ? 18.435 30.320 30.425 1.00 26.48 88 SER A O 1
ATOM 669 N N . SER A 1 89 ? 16.495 29.210 30.369 1.00 27.72 89 SER A N 1
ATOM 670 C CA . SER A 1 89 ? 16.382 29.089 31.825 1.00 27.72 89 SER A CA 1
ATOM 671 C C . SER A 1 89 ? 17.056 27.784 32.245 1.00 27.72 89 SER A C 1
ATOM 673 O O . SER A 1 89 ? 16.618 26.695 31.887 1.00 27.72 89 SER A O 1
ATOM 675 N N . ALA A 1 90 ? 18.178 27.931 32.944 1.00 26.00 90 ALA A N 1
ATOM 676 C CA . ALA A 1 90 ? 19.025 26.856 33.428 1.00 26.00 90 ALA A CA 1
ATOM 677 C C . ALA A 1 90 ? 18.294 25.915 34.400 1.00 26.00 90 ALA A C 1
ATOM 679 O O . ALA A 1 90 ? 17.591 26.367 35.304 1.00 26.00 90 ALA A O 1
ATOM 680 N N . VAL A 1 91 ? 18.564 24.614 34.277 1.00 26.02 91 VAL A N 1
ATOM 681 C CA . VAL A 1 91 ? 18.396 23.629 35.356 1.00 26.02 91 VAL A CA 1
ATOM 682 C C . VAL A 1 91 ? 19.746 22.908 35.515 1.00 26.02 91 VAL A C 1
ATOM 684 O O . VAL A 1 91 ? 20.352 22.582 34.493 1.00 26.02 91 VAL A O 1
ATOM 687 N N . PRO A 1 92 ? 20.290 22.710 36.734 1.00 26.38 92 PRO A N 1
ATOM 688 C CA . PRO A 1 92 ? 21.694 22.337 36.898 1.00 26.38 92 PRO A CA 1
ATOM 689 C C . PRO A 1 92 ? 21.952 20.860 36.588 1.00 26.38 92 PRO A C 1
ATOM 691 O O . PRO A 1 92 ? 21.338 19.972 37.178 1.00 26.38 92 PRO A O 1
ATOM 694 N N . SER A 1 93 ? 22.933 20.608 35.724 1.00 24.97 93 SER A N 1
ATOM 695 C CA . SER A 1 93 ? 23.537 19.295 35.511 1.00 24.97 93 SER A CA 1
ATOM 696 C C . SER A 1 93 ? 24.443 18.928 36.688 1.00 24.97 93 SER A C 1
ATOM 698 O O . SER A 1 93 ? 25.469 19.568 36.909 1.00 24.97 93 SER A O 1
ATOM 700 N N . THR A 1 94 ? 24.123 17.851 37.401 1.00 22.91 94 THR A N 1
ATOM 701 C CA . THR A 1 94 ? 25.102 17.096 38.196 1.00 22.91 94 THR A CA 1
ATOM 702 C C . THR A 1 94 ? 25.209 15.693 37.615 1.00 22.91 94 THR A C 1
ATOM 704 O O . THR A 1 94 ? 24.425 14.813 37.962 1.00 22.91 94 THR A O 1
ATOM 707 N N . LEU A 1 95 ? 26.168 15.493 36.708 1.00 26.98 95 LEU A N 1
ATOM 708 C CA . LEU A 1 95 ? 26.593 14.173 36.250 1.00 26.98 95 LEU A CA 1
ATOM 709 C C . LEU A 1 95 ? 27.959 13.879 36.869 1.00 26.98 95 LEU A C 1
ATOM 711 O O . LEU A 1 95 ? 28.977 14.446 36.477 1.00 26.98 95 LEU A O 1
ATOM 715 N N . THR A 1 96 ? 27.966 13.008 37.871 1.00 24.03 96 THR A N 1
ATOM 716 C CA . THR A 1 96 ? 29.165 12.347 38.383 1.00 24.03 96 THR A CA 1
ATOM 717 C C . THR A 1 96 ? 29.544 11.209 37.438 1.00 24.03 96 THR A C 1
ATOM 719 O O . THR A 1 96 ? 28.723 10.357 37.106 1.00 24.03 96 THR A O 1
ATOM 722 N N . ALA A 1 97 ? 30.803 11.208 37.005 1.00 29.50 97 ALA A N 1
ATOM 723 C CA . ALA A 1 97 ? 31.405 10.172 36.180 1.00 29.50 97 ALA A CA 1
ATOM 724 C C . ALA A 1 97 ? 31.721 8.900 36.988 1.00 29.50 97 ALA A C 1
ATOM 726 O O . ALA A 1 97 ? 32.289 9.002 38.074 1.00 29.50 97 ALA A O 1
ATOM 727 N N . ALA A 1 98 ? 31.396 7.732 36.422 1.00 24.33 98 ALA A N 1
ATOM 728 C CA . ALA A 1 98 ? 31.998 6.396 36.614 1.00 24.33 98 ALA A CA 1
ATOM 729 C C . ALA A 1 98 ? 31.040 5.360 35.979 1.00 24.33 98 ALA A C 1
ATOM 731 O O . ALA A 1 98 ? 29.833 5.531 36.069 1.00 24.33 98 ALA A O 1
ATOM 732 N N . ALA A 1 99 ? 31.426 4.256 35.346 1.00 24.73 99 ALA A N 1
ATOM 733 C CA . ALA A 1 99 ? 32.712 3.671 35.015 1.00 24.73 99 ALA A CA 1
ATOM 734 C C . ALA A 1 99 ? 32.494 2.701 33.836 1.00 24.73 99 ALA A C 1
ATOM 736 O O . ALA A 1 99 ? 31.394 2.200 33.599 1.00 24.73 99 ALA A O 1
ATOM 737 N N . THR A 1 100 ? 33.581 2.440 33.125 1.00 31.97 100 THR A N 1
ATOM 738 C CA . THR A 1 100 ? 33.779 1.420 32.098 1.00 31.97 100 THR A CA 1
ATOM 739 C C . THR A 1 100 ? 33.185 0.068 32.514 1.00 31.97 100 THR A C 1
ATOM 741 O O . THR A 1 100 ? 33.650 -0.543 33.474 1.00 31.97 100 THR A O 1
ATOM 744 N N . SER A 1 101 ? 32.194 -0.427 31.768 1.00 25.64 101 SER A N 1
ATOM 745 C CA . SER A 1 101 ? 31.788 -1.833 31.812 1.00 25.64 101 SER A CA 1
ATOM 746 C C . SER A 1 101 ? 31.882 -2.432 30.412 1.00 25.64 101 SER A C 1
ATOM 748 O O . SER A 1 101 ? 31.395 -1.896 29.420 1.00 25.64 101 SER A O 1
ATOM 750 N N . THR A 1 102 ? 32.630 -3.524 30.356 1.00 24.69 102 THR A N 1
ATOM 751 C CA . THR A 1 102 ? 32.883 -4.396 29.215 1.00 24.69 102 THR A CA 1
ATOM 752 C C . THR A 1 102 ? 31.578 -4.853 28.567 1.00 24.69 102 THR A C 1
ATOM 754 O O . THR A 1 102 ? 30.804 -5.588 29.182 1.00 24.69 102 THR A O 1
ATOM 757 N N . ALA A 1 103 ? 31.363 -4.443 27.315 1.00 25.89 103 ALA A N 1
ATOM 758 C CA . ALA A 1 103 ? 30.253 -4.882 26.483 1.00 25.89 103 ALA A CA 1
ATOM 759 C C . ALA A 1 103 ? 30.334 -6.398 26.264 1.00 25.89 103 ALA A C 1
ATOM 761 O O . ALA A 1 103 ? 31.143 -6.899 25.487 1.00 25.89 103 ALA A O 1
ATOM 762 N N . THR A 1 104 ? 29.489 -7.130 26.983 1.00 24.31 104 THR A N 1
ATOM 763 C CA . THR A 1 104 ? 29.135 -8.502 26.631 1.00 24.31 104 THR A CA 1
ATOM 764 C C . THR A 1 104 ? 27.912 -8.376 25.733 1.00 24.31 104 THR A C 1
ATOM 766 O O . THR A 1 104 ? 26.880 -7.872 26.175 1.00 24.31 104 THR A O 1
ATOM 769 N N . SER A 1 105 ? 28.046 -8.753 24.462 1.00 33.72 105 SER A N 1
ATOM 770 C CA . SER A 1 105 ? 26.962 -8.753 23.479 1.00 33.72 105 SER A CA 1
ATOM 771 C C . SER A 1 105 ? 25.883 -9.750 23.902 1.00 33.72 105 SER A C 1
ATOM 773 O O . SER A 1 105 ? 25.911 -10.924 23.537 1.00 33.72 105 SER A O 1
ATOM 775 N N . SER A 1 106 ? 24.949 -9.281 24.717 1.00 29.34 106 SER A N 1
ATOM 776 C CA . SER A 1 106 ? 23.647 -9.904 24.901 1.00 29.34 106 SER A CA 1
ATOM 777 C C . SER A 1 106 ? 22.703 -9.180 23.947 1.00 29.34 106 SER A C 1
ATOM 779 O O . SER A 1 106 ? 22.562 -7.962 24.022 1.00 29.34 106 SER A O 1
ATOM 781 N N . ALA A 1 107 ? 22.146 -9.908 22.977 1.00 37.19 107 ALA A N 1
ATOM 782 C CA . ALA A 1 107 ? 21.121 -9.366 22.095 1.00 37.19 107 ALA A CA 1
ATOM 783 C C . ALA A 1 107 ? 19.961 -8.863 22.968 1.00 37.19 107 ALA A C 1
ATOM 785 O O . ALA A 1 107 ? 19.377 -9.648 23.719 1.00 37.19 107 ALA A O 1
ATOM 786 N N . SER A 1 108 ? 19.670 -7.559 22.924 1.00 44.50 108 SER A N 1
ATOM 787 C CA . SER A 1 108 ? 18.469 -7.013 23.562 1.00 44.50 108 SER A CA 1
ATOM 788 C C . SER A 1 108 ? 17.240 -7.773 23.049 1.00 44.50 108 SER A C 1
ATOM 790 O O . SER A 1 108 ? 17.173 -8.048 21.849 1.00 44.50 108 SER A O 1
ATOM 792 N N . PRO A 1 109 ? 16.277 -8.130 23.919 1.00 56.22 109 PRO A N 1
ATOM 793 C CA . PRO A 1 109 ? 15.062 -8.806 23.488 1.00 56.22 109 PRO A CA 1
ATOM 794 C C . PRO A 1 109 ? 14.320 -7.931 22.478 1.00 56.22 109 PRO A C 1
ATOM 796 O O . PRO A 1 109 ? 14.120 -6.738 22.710 1.00 56.22 109 PRO A O 1
ATOM 799 N N . THR A 1 110 ? 13.936 -8.532 21.356 1.00 74.56 110 THR A N 1
ATOM 800 C CA . THR A 1 110 ? 13.220 -7.841 20.288 1.00 74.56 110 THR A CA 1
ATOM 801 C C . THR A 1 110 ? 11.870 -7.332 20.816 1.00 74.56 110 THR A C 1
ATOM 803 O O . THR A 1 110 ? 11.137 -8.120 21.423 1.00 74.56 110 THR A O 1
ATOM 806 N N . PRO A 1 111 ? 11.524 -6.045 20.635 1.00 79.75 111 PRO A N 1
ATOM 807 C CA . PRO A 1 111 ? 10.259 -5.494 21.116 1.00 79.75 111 PRO A CA 1
ATOM 808 C C . PRO A 1 111 ? 9.027 -6.249 20.587 1.00 79.75 111 PRO A C 1
ATOM 810 O O . PRO A 1 111 ? 8.959 -6.595 19.409 1.00 79.75 111 PRO A O 1
ATOM 813 N N . LEU A 1 112 ? 8.042 -6.483 21.462 1.00 87.88 112 LEU A N 1
ATOM 814 C CA . LEU A 1 112 ? 6.766 -7.161 21.155 1.00 87.88 112 LEU A CA 1
ATOM 815 C C . LEU A 1 112 ? 5.539 -6.309 21.530 1.00 87.88 112 LEU A C 1
ATOM 817 O O . LEU A 1 112 ? 4.426 -6.816 21.643 1.00 87.88 112 LEU A O 1
ATOM 821 N N . SER A 1 113 ? 5.736 -5.014 21.775 1.00 88.56 113 SER A N 1
ATOM 822 C CA . SER A 1 113 ? 4.682 -4.065 22.137 1.00 88.56 113 SER A CA 1
ATOM 823 C C . SER A 1 113 ? 4.938 -2.724 21.465 1.00 88.56 113 SER A C 1
ATOM 825 O O . SER A 1 113 ? 6.087 -2.337 21.263 1.00 88.56 113 SER A O 1
ATOM 827 N N . TRP A 1 114 ? 3.861 -1.998 21.169 1.00 89.81 114 TRP A N 1
ATOM 828 C CA . TRP A 1 114 ? 3.921 -0.671 20.561 1.00 89.81 114 TRP A CA 1
ATOM 829 C C . TRP A 1 114 ? 4.439 0.423 21.494 1.00 89.81 114 TRP A C 1
ATOM 831 O O . TRP A 1 114 ? 4.841 1.478 21.009 1.00 89.81 114 TRP A O 1
ATOM 841 N N . ASN A 1 115 ? 4.401 0.206 22.816 1.00 86.88 115 ASN A N 1
ATOM 842 C CA . ASN A 1 115 ? 4.693 1.242 23.814 1.00 86.88 115 ASN A CA 1
ATOM 843 C C . ASN A 1 115 ? 3.888 2.543 23.570 1.00 86.88 115 ASN A C 1
ATOM 845 O O . ASN A 1 115 ? 4.412 3.654 23.639 1.00 86.88 115 ASN A O 1
ATOM 849 N N . ASN A 1 116 ? 2.600 2.396 23.240 1.00 89.94 116 ASN A N 1
ATOM 850 C CA . ASN A 1 116 ? 1.667 3.493 22.996 1.00 89.94 116 ASN A CA 1
ATOM 851 C C . ASN A 1 116 ? 0.381 3.252 23.794 1.00 89.94 116 ASN A C 1
ATOM 853 O O . ASN A 1 116 ? -0.238 2.200 23.670 1.00 89.94 116 ASN A O 1
ATOM 857 N N . THR A 1 117 ? -0.038 4.250 24.573 1.00 91.44 117 THR A N 1
ATOM 858 C CA . THR A 1 117 ? -1.144 4.145 25.538 1.00 91.44 117 THR A CA 1
ATOM 859 C C . THR A 1 117 ? -2.528 3.938 24.919 1.00 91.44 117 THR A C 1
ATOM 861 O O . THR A 1 117 ? -3.465 3.609 25.644 1.00 91.44 117 THR A O 1
ATOM 864 N N . ALA A 1 118 ? -2.691 4.134 23.607 1.00 93.56 118 ALA A N 1
ATOM 865 C CA . ALA A 1 118 ? -3.950 3.829 22.931 1.00 93.56 118 ALA A CA 1
ATOM 866 C C . ALA A 1 118 ? -4.156 2.327 22.703 1.00 93.56 118 ALA A C 1
ATOM 868 O O . ALA A 1 118 ? -5.303 1.876 22.633 1.00 93.56 118 ALA A O 1
ATOM 869 N N . TYR A 1 119 ? -3.064 1.570 22.571 1.00 95.31 119 TYR A N 1
ATOM 870 C CA . TYR A 1 119 ? -3.080 0.125 22.372 1.00 95.31 119 TYR A CA 1
ATOM 871 C C . TYR A 1 119 ? -2.995 -0.594 23.722 1.00 95.31 119 TYR A C 1
ATOM 873 O O . TYR A 1 119 ? -2.406 -0.063 24.663 1.00 95.31 119 TYR A O 1
ATOM 881 N N . PRO A 1 120 ? -3.533 -1.820 23.843 1.00 94.88 120 PRO A N 1
ATOM 882 C CA . PRO A 1 120 ? -3.208 -2.674 24.978 1.00 94.88 120 PRO A CA 1
ATOM 883 C C . PRO A 1 120 ? -1.695 -2.895 25.085 1.00 94.88 120 PRO A C 1
ATOM 885 O O . PRO A 1 120 ? -1.044 -3.204 24.085 1.00 94.88 120 PRO A O 1
ATOM 888 N N . ASP A 1 121 ? -1.159 -2.800 26.305 1.00 90.88 121 ASP A N 1
ATOM 889 C CA . ASP A 1 121 ? 0.284 -2.903 26.566 1.00 90.88 121 ASP A CA 1
ATOM 890 C C . ASP A 1 121 ? 0.892 -4.223 26.070 1.00 90.88 121 ASP A C 1
ATOM 892 O O . ASP A 1 121 ? 2.051 -4.261 25.661 1.00 90.88 121 ASP A O 1
ATOM 896 N N . THR A 1 122 ? 0.126 -5.318 26.117 1.00 92.69 122 THR A N 1
ATOM 897 C CA . THR A 1 122 ? 0.574 -6.661 25.724 1.00 92.69 122 THR A CA 1
ATOM 898 C C . THR A 1 122 ? -0.354 -7.240 24.655 1.00 92.69 122 THR A C 1
ATOM 900 O O . THR A 1 122 ? -1.494 -7.582 24.973 1.00 92.69 122 THR A O 1
ATOM 903 N N . PRO A 1 123 ? 0.107 -7.369 23.400 1.00 96.81 123 PRO A N 1
ATOM 904 C CA . PRO A 1 123 ? -0.596 -8.141 22.382 1.00 96.81 123 PRO A CA 1
ATOM 905 C C . PRO A 1 123 ? -0.606 -9.642 22.715 1.00 96.81 123 PRO A C 1
ATOM 907 O O . PRO A 1 123 ? 0.381 -10.182 23.213 1.00 96.81 123 PRO A O 1
ATOM 910 N N . ASP A 1 124 ? -1.690 -10.342 22.382 1.00 98.06 124 ASP A N 1
ATOM 911 C CA . ASP A 1 124 ? -1.771 -11.812 22.454 1.00 98.06 124 ASP A CA 1
ATOM 912 C C . ASP A 1 124 ? -0.909 -12.481 21.369 1.00 98.06 124 ASP A C 1
ATOM 914 O O . ASP A 1 124 ? -0.410 -13.606 21.517 1.00 98.06 124 ASP A O 1
ATOM 918 N N . VAL A 1 125 ? -0.740 -11.772 20.252 1.00 98.00 125 VAL A N 1
ATOM 919 C CA . VAL A 1 125 ? 0.148 -12.119 19.145 1.00 98.00 125 VAL A CA 1
ATOM 920 C C . VAL A 1 125 ? 0.867 -10.853 18.710 1.00 98.00 125 VAL A C 1
ATOM 922 O O . VAL A 1 125 ? 0.234 -9.826 18.500 1.00 98.00 125 VAL A O 1
ATOM 925 N N . ALA A 1 126 ? 2.181 -10.911 18.570 1.00 97.06 126 ALA A N 1
ATOM 926 C CA . ALA A 1 126 ? 2.979 -9.789 18.106 1.00 97.06 126 ALA A CA 1
ATOM 927 C C . ALA A 1 126 ? 4.005 -10.305 17.114 1.00 97.06 126 ALA A C 1
ATOM 929 O O . ALA A 1 126 ? 4.632 -11.343 17.348 1.00 97.06 126 ALA A O 1
ATOM 930 N N . GLN A 1 127 ? 4.174 -9.565 16.030 1.00 96.12 127 GLN A N 1
ATOM 931 C CA . GLN A 1 127 ? 5.347 -9.707 15.198 1.00 96.12 127 GLN A CA 1
ATOM 932 C C . GLN A 1 127 ? 6.585 -9.307 15.999 1.00 96.12 127 GLN A C 1
ATOM 934 O O . GLN A 1 127 ? 6.511 -8.493 16.919 1.00 96.12 127 GLN A O 1
ATOM 939 N N . ALA A 1 128 ? 7.729 -9.903 15.681 1.00 91.81 128 ALA A N 1
ATOM 940 C CA . ALA A 1 128 ? 8.983 -9.460 16.264 1.00 91.81 128 ALA A CA 1
ATOM 941 C C . ALA A 1 128 ? 9.304 -8.030 15.799 1.00 91.81 128 ALA A C 1
ATOM 943 O O . ALA A 1 128 ? 9.024 -7.670 14.660 1.00 91.81 128 ALA A O 1
ATOM 944 N N . ASP A 1 129 ? 9.939 -7.257 16.674 1.00 87.94 129 ASP A N 1
ATOM 945 C CA . ASP A 1 129 ? 10.448 -5.914 16.377 1.00 87.94 129 ASP A CA 1
ATOM 946 C C . ASP A 1 129 ? 9.340 -4.890 16.126 1.00 87.94 129 ASP A C 1
ATOM 948 O O . ASP A 1 129 ? 9.418 -4.075 15.211 1.00 87.94 129 ASP A O 1
ATOM 952 N N . LEU A 1 130 ? 8.289 -4.930 16.956 1.00 89.12 130 LEU A N 1
ATOM 953 C CA . LEU A 1 130 ? 7.277 -3.874 16.960 1.00 89.12 130 LEU A CA 1
ATOM 954 C C . LEU A 1 130 ? 7.868 -2.556 17.458 1.00 89.12 130 LEU A C 1
ATOM 956 O O . LEU A 1 130 ? 8.552 -2.497 18.478 1.00 89.12 130 LEU A O 1
ATOM 960 N N . GLY A 1 131 ? 7.507 -1.463 16.803 1.00 78.06 131 GLY A N 1
ATOM 961 C CA . GLY A 1 131 ? 7.818 -0.118 17.267 1.00 78.06 131 GLY A CA 1
ATOM 962 C C . GLY A 1 131 ? 8.023 0.843 16.112 1.00 78.06 131 GLY A C 1
ATOM 963 O O . GLY A 1 131 ? 8.096 0.444 14.957 1.00 78.06 131 GLY A O 1
ATOM 964 N N . THR A 1 132 ? 8.171 2.125 16.437 1.00 74.81 132 THR A N 1
ATOM 965 C CA . THR A 1 132 ? 8.306 3.209 15.451 1.00 74.81 132 THR A CA 1
ATOM 966 C C . THR A 1 132 ? 9.419 2.998 14.427 1.00 74.81 132 THR A C 1
ATOM 968 O O . THR A 1 132 ? 9.309 3.462 13.296 1.00 74.81 132 THR A O 1
ATOM 971 N N . TYR A 1 133 ? 10.483 2.302 14.823 1.00 72.81 133 TYR A N 1
ATOM 972 C CA . TYR A 1 133 ? 11.672 2.070 14.002 1.00 72.81 133 TYR A CA 1
ATOM 973 C C . TYR A 1 133 ? 12.043 0.590 13.897 1.00 72.81 133 TYR A C 1
ATOM 975 O O . TYR A 1 133 ? 13.138 0.277 13.436 1.00 72.81 133 TYR A O 1
ATOM 983 N N . GLY A 1 134 ? 11.164 -0.294 14.375 1.00 74.25 134 GLY A N 1
ATOM 984 C CA . GLY A 1 134 ? 11.340 -1.732 14.239 1.00 74.25 134 GLY A CA 1
ATOM 985 C C . GLY A 1 134 ? 10.788 -2.236 12.905 1.00 74.25 134 GLY A C 1
ATOM 986 O O . GLY A 1 134 ? 10.091 -1.512 12.192 1.00 74.25 134 GLY A O 1
ATOM 987 N N . GLY A 1 135 ? 11.138 -3.467 12.542 1.00 74.25 135 GLY A N 1
ATOM 988 C CA . GLY A 1 135 ? 10.710 -4.099 11.295 1.00 74.25 135 GLY A CA 1
ATOM 989 C C . GLY A 1 135 ? 9.278 -4.641 11.294 1.00 74.25 135 GLY A C 1
ATOM 990 O O . GLY A 1 135 ? 8.789 -4.968 10.217 1.00 74.25 135 GLY A O 1
ATOM 991 N N . GLY A 1 136 ? 8.625 -4.765 12.456 1.00 89.12 136 GLY A N 1
ATOM 992 C CA . GLY A 1 136 ? 7.326 -5.423 12.580 1.00 89.12 136 GLY A CA 1
ATOM 993 C C . GLY A 1 136 ? 6.129 -4.476 12.611 1.00 89.12 136 GLY A C 1
ATOM 994 O O . GLY A 1 136 ? 6.098 -3.527 13.400 1.00 89.12 136 GLY A O 1
ATOM 995 N N . TYR A 1 137 ? 5.098 -4.794 11.820 1.00 94.38 137 TYR A N 1
ATOM 996 C CA . TYR A 1 137 ? 3.844 -4.035 11.776 1.00 94.38 137 TYR A CA 1
ATOM 997 C C . TYR A 1 137 ? 2.597 -4.778 12.255 1.00 94.38 137 TYR A C 1
ATOM 999 O O . TYR A 1 137 ? 1.546 -4.154 12.351 1.00 94.38 137 TYR A O 1
ATOM 1007 N N . VAL A 1 138 ? 2.666 -6.066 12.595 1.00 97.94 138 VAL A N 1
ATOM 1008 C CA . VAL A 1 138 ? 1.466 -6.852 12.938 1.00 97.94 138 VAL A CA 1
ATOM 1009 C C . VAL A 1 138 ? 1.325 -7.085 14.442 1.00 97.94 138 VAL A C 1
ATOM 1011 O O . VAL A 1 138 ? 2.195 -7.675 15.086 1.00 97.94 138 VAL A O 1
ATOM 1014 N N . SER A 1 139 ? 0.171 -6.715 15.005 1.00 98.19 139 SER A N 1
ATOM 1015 C CA . SER A 1 139 ? -0.205 -7.082 16.377 1.00 98.19 139 SER A CA 1
ATOM 1016 C C . SER A 1 139 ? -1.647 -7.585 16.477 1.00 98.19 139 SER A C 1
ATOM 1018 O O . SER A 1 139 ? -2.537 -7.161 15.743 1.00 98.19 139 SER A O 1
ATOM 1020 N N . GLY A 1 140 ? -1.880 -8.531 17.383 1.00 98.50 140 GLY A N 1
ATOM 1021 C CA . GLY A 1 140 ? -3.145 -9.221 17.586 1.00 98.50 140 GLY A CA 1
ATOM 1022 C C . GLY A 1 140 ? -3.607 -9.163 19.041 1.00 98.50 140 GLY A C 1
ATOM 1023 O O . GLY A 1 140 ? -2.805 -9.385 19.947 1.00 98.50 140 GLY A O 1
ATOM 1024 N N . TYR A 1 141 ? -4.898 -8.906 19.261 1.00 98.62 141 TYR A N 1
ATOM 1025 C CA . TYR A 1 141 ? -5.495 -8.717 20.591 1.00 98.62 141 TYR A CA 1
ATOM 1026 C C . TYR A 1 141 ? -6.805 -9.490 20.745 1.00 98.62 141 TYR A C 1
ATOM 1028 O O . TYR A 1 141 ? -7.622 -9.524 19.825 1.00 98.62 141 TYR A O 1
ATOM 1036 N N . PHE A 1 142 ? -7.047 -10.089 21.909 1.00 98.38 142 PHE A N 1
ATOM 1037 C CA . PHE A 1 142 ? -8.208 -10.933 22.187 1.00 98.38 142 PHE A CA 1
ATOM 1038 C C . PHE A 1 142 ? -9.157 -10.272 23.194 1.00 98.38 142 PHE A C 1
ATOM 1040 O O . PHE A 1 142 ? -8.939 -10.253 24.406 1.00 98.38 142 PHE A O 1
ATOM 1047 N N . LEU A 1 143 ? -10.285 -9.770 22.690 1.00 96.94 143 LEU A N 1
ATOM 1048 C CA . LEU A 1 143 ? -11.369 -9.195 23.485 1.00 96.94 143 LEU A CA 1
ATOM 1049 C C . LEU A 1 143 ? -12.306 -10.316 23.958 1.00 96.94 143 LEU A C 1
ATOM 1051 O O . LEU A 1 143 ? -13.397 -10.541 23.427 1.00 96.94 143 LEU A O 1
ATOM 1055 N N . ASN A 1 144 ? -11.856 -11.057 24.974 1.00 91.94 144 ASN A N 1
ATOM 1056 C CA . ASN A 1 144 ? -12.539 -12.259 25.469 1.00 91.94 144 ASN A CA 1
ATOM 1057 C C . ASN A 1 144 ? -13.986 -12.001 25.926 1.00 91.94 144 ASN A C 1
ATOM 1059 O O . ASN A 1 144 ? -14.855 -12.847 25.721 1.00 91.94 144 ASN A O 1
ATOM 1063 N N . SER A 1 145 ? -14.271 -10.826 26.499 1.00 92.44 145 SER A N 1
ATOM 1064 C CA . SER A 1 145 ? -15.615 -10.453 26.967 1.00 92.44 145 SER A CA 1
ATOM 1065 C C . SER A 1 145 ? -16.656 -10.377 25.844 1.00 92.44 145 SER A C 1
ATOM 1067 O O . SER A 1 145 ? -17.849 -10.497 26.118 1.00 92.44 145 SER A O 1
ATOM 1069 N N . THR A 1 146 ? -16.222 -10.212 24.592 1.00 94.12 146 THR A N 1
ATOM 1070 C CA . THR A 1 146 ? -17.092 -10.078 23.414 1.00 94.12 146 THR A CA 1
ATOM 1071 C C . THR A 1 146 ? -16.797 -11.109 22.325 1.00 94.12 146 THR A C 1
ATOM 1073 O O . THR A 1 146 ? -17.341 -11.012 21.225 1.00 94.12 146 THR A O 1
ATOM 1076 N N . SER A 1 147 ? -15.976 -12.127 22.622 1.00 96.44 147 SER A N 1
ATOM 1077 C CA . SER A 1 147 ? -15.575 -13.186 21.679 1.00 96.44 147 SER A CA 1
ATOM 1078 C C . SER A 1 147 ? -15.026 -12.636 20.350 1.00 96.44 147 SER A C 1
ATOM 1080 O O . SER A 1 147 ? -15.264 -13.197 19.277 1.00 96.44 147 SER A O 1
ATOM 1082 N N . THR A 1 148 ? -14.306 -11.515 20.428 1.00 98.38 148 THR A N 1
ATOM 1083 C CA . THR A 1 148 ? -13.767 -10.792 19.270 1.00 98.38 148 THR A CA 1
ATOM 1084 C C . THR A 1 148 ? -12.244 -10.783 19.339 1.00 98.38 148 THR A C 1
ATOM 1086 O O . THR A 1 148 ? -11.676 -10.416 20.363 1.00 98.38 148 THR A O 1
ATOM 1089 N N . SER A 1 149 ? -11.570 -11.187 18.270 1.00 98.69 149 SER A N 1
ATOM 1090 C CA . SER A 1 149 ? -10.141 -10.952 18.078 1.00 98.69 149 SER A CA 1
ATOM 1091 C C . SER A 1 149 ? -9.926 -9.728 17.190 1.00 98.69 149 SER A C 1
ATOM 1093 O O . SER A 1 149 ? -10.762 -9.397 16.352 1.00 98.69 149 SER A O 1
ATOM 1095 N N . VAL A 1 150 ? -8.809 -9.038 17.380 1.0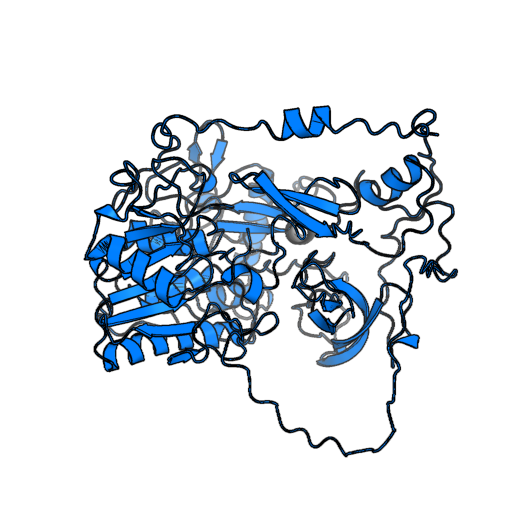0 98.88 150 VAL A N 1
ATOM 1096 C CA . VAL A 1 150 ? -8.421 -7.870 16.592 1.00 98.88 150 VAL A CA 1
ATOM 1097 C C . VAL A 1 150 ? -7.053 -8.113 15.985 1.00 98.88 150 VAL A C 1
ATOM 1099 O O . VAL A 1 150 ? -6.133 -8.451 16.721 1.00 98.88 150 VAL A O 1
ATOM 1102 N N . LEU A 1 151 ? -6.920 -7.925 14.675 1.00 98.88 151 LEU A N 1
ATOM 1103 C CA . LEU A 1 151 ? -5.652 -7.913 13.952 1.00 98.88 151 LEU A CA 1
ATOM 1104 C C . LEU A 1 151 ? -5.369 -6.483 13.491 1.00 98.88 151 LEU A C 1
ATOM 1106 O O . LEU A 1 151 ? -6.070 -5.967 12.628 1.00 98.88 151 LEU A O 1
ATOM 1110 N N . SER A 1 152 ? -4.358 -5.848 14.068 1.00 98.62 152 SER A N 1
ATOM 1111 C CA . SER A 1 152 ? -3.912 -4.507 13.697 1.00 98.62 152 SER A CA 1
ATOM 1112 C C . SER A 1 152 ? -2.774 -4.605 12.688 1.00 98.62 152 SER A C 1
ATOM 1114 O O . SER A 1 152 ? -1.746 -5.219 12.977 1.00 98.62 152 SER A O 1
ATOM 1116 N N . ILE A 1 153 ? -2.960 -3.985 11.520 1.00 98.38 153 ILE A N 1
ATOM 1117 C CA . ILE A 1 153 ? -1.965 -3.887 10.446 1.00 98.38 153 ILE A CA 1
ATOM 1118 C C . ILE A 1 153 ? -1.849 -2.405 10.045 1.00 98.38 153 ILE A C 1
ATOM 1120 O O . ILE A 1 153 ? -2.455 -1.981 9.060 1.00 98.38 153 ILE A O 1
ATOM 1124 N N . PRO A 1 154 ? -1.101 -1.579 10.798 1.00 95.31 154 PRO A N 1
ATOM 1125 C CA . PRO A 1 154 ? -0.800 -0.191 10.448 1.00 95.31 154 PRO A CA 1
ATOM 1126 C C . PRO A 1 154 ? 0.010 -0.025 9.156 1.00 95.31 154 PRO A C 1
ATOM 1128 O O . PRO A 1 154 ? 0.025 1.074 8.618 1.00 95.31 154 PRO A O 1
ATOM 1131 N N . SER A 1 155 ? 0.691 -1.057 8.645 1.00 94.25 155 SER A N 1
ATOM 1132 C CA . SER A 1 155 ? 1.467 -0.965 7.401 1.00 94.25 155 SER A CA 1
ATOM 1133 C C . SER A 1 155 ? 1.715 -2.341 6.772 1.00 94.25 155 SER A C 1
ATOM 1135 O O . SER A 1 155 ? 1.768 -3.345 7.477 1.00 94.25 155 SER A O 1
ATOM 1137 N N . PHE A 1 156 ? 1.883 -2.381 5.448 1.00 94.31 156 PHE A N 1
ATOM 1138 C CA . PHE A 1 156 ? 2.399 -3.535 4.691 1.00 94.31 156 PHE A CA 1
ATOM 1139 C C . PHE A 1 156 ? 3.862 -3.317 4.252 1.00 94.31 156 PHE A C 1
ATOM 1141 O O . PHE A 1 156 ? 4.368 -4.016 3.376 1.00 94.31 156 PHE A O 1
ATOM 1148 N N . ASP A 1 157 ? 4.532 -2.287 4.767 1.00 88.31 157 ASP A N 1
ATOM 1149 C CA . ASP A 1 157 ? 5.813 -1.775 4.267 1.00 88.31 157 ASP A CA 1
ATOM 1150 C C . ASP A 1 157 ? 7.032 -2.472 4.893 1.00 88.31 157 ASP A C 1
ATOM 1152 O O . ASP A 1 157 ? 7.903 -1.836 5.497 1.00 88.31 157 ASP A O 1
ATOM 1156 N N . GLU A 1 158 ? 7.075 -3.798 4.743 1.00 85.25 158 GLU A N 1
ATOM 1157 C CA . GLU A 1 158 ? 8.128 -4.658 5.283 1.00 85.25 158 GLU A CA 1
ATOM 1158 C C . GLU A 1 158 ? 9.118 -5.169 4.238 1.00 85.25 158 GLU A C 1
ATOM 1160 O O . GLU A 1 158 ? 8.806 -5.323 3.056 1.00 85.25 158 GLU A O 1
ATOM 1165 N N . TYR A 1 159 ? 10.338 -5.443 4.705 1.00 82.50 159 TYR A N 1
ATOM 1166 C CA . TYR A 1 159 ? 11.482 -5.821 3.881 1.00 82.50 159 TYR A CA 1
ATOM 1167 C C . TYR A 1 159 ? 12.377 -6.818 4.609 1.00 82.50 159 TYR A C 1
ATOM 1169 O O . TYR A 1 159 ? 12.379 -6.889 5.838 1.00 82.50 159 TYR A O 1
ATOM 1177 N N . GLY A 1 160 ? 13.191 -7.546 3.844 1.00 82.06 160 GLY A N 1
ATOM 1178 C CA . GLY A 1 160 ? 14.129 -8.514 4.407 1.00 82.06 160 GLY A CA 1
ATOM 1179 C C . GLY A 1 160 ? 13.408 -9.600 5.207 1.00 82.06 160 GLY A C 1
ATOM 1180 O O . GLY A 1 160 ? 12.305 -10.015 4.852 1.00 82.06 160 GLY A O 1
ATOM 1181 N N . ASP A 1 161 ? 14.015 -10.026 6.313 1.00 82.62 161 ASP A N 1
ATOM 1182 C CA . ASP A 1 161 ? 13.481 -11.100 7.159 1.00 82.62 161 ASP A CA 1
ATOM 1183 C C . ASP A 1 161 ? 12.099 -10.781 7.763 1.00 82.62 161 ASP A C 1
ATOM 1185 O O . ASP A 1 161 ? 11.327 -11.700 8.060 1.00 82.62 161 ASP A O 1
ATOM 1189 N N . ALA A 1 162 ? 11.757 -9.492 7.907 1.00 88.31 162 ALA A N 1
ATOM 1190 C CA . ALA A 1 162 ? 10.487 -9.049 8.479 1.00 88.31 162 ALA A CA 1
ATOM 1191 C C . ALA A 1 162 ? 9.284 -9.600 7.697 1.00 88.31 162 ALA A C 1
ATOM 1193 O O . ALA A 1 162 ? 8.345 -10.100 8.312 1.00 88.31 162 ALA A O 1
ATOM 1194 N N . VAL A 1 163 ? 9.394 -9.686 6.365 1.00 91.25 163 VAL A N 1
ATOM 1195 C CA . VAL A 1 163 ? 8.356 -10.209 5.458 1.00 91.25 163 VAL A CA 1
ATOM 1196 C C . VAL A 1 163 ? 7.867 -11.605 5.883 1.00 91.25 163 VAL A C 1
ATOM 1198 O O . VAL A 1 163 ? 6.665 -11.875 5.904 1.00 91.25 163 VAL A O 1
ATOM 1201 N N . ASN A 1 164 ? 8.779 -12.496 6.284 1.00 92.88 164 ASN A N 1
ATOM 1202 C CA . ASN A 1 164 ? 8.419 -13.839 6.750 1.00 92.88 164 ASN A CA 1
ATOM 1203 C C . ASN A 1 164 ? 7.782 -13.804 8.149 1.00 92.88 164 ASN A C 1
ATOM 1205 O O . ASN A 1 164 ? 6.857 -14.569 8.455 1.00 92.88 164 ASN A O 1
ATOM 1209 N N . THR A 1 165 ? 8.247 -12.904 9.019 1.00 95.44 165 THR A N 1
ATOM 1210 C CA . THR A 1 165 ? 7.626 -12.702 10.335 1.00 95.44 165 THR A CA 1
ATOM 1211 C C . THR A 1 165 ? 6.223 -12.111 10.234 1.00 95.44 165 THR A C 1
ATOM 1213 O O . THR A 1 165 ? 5.359 -12.534 10.997 1.00 95.44 165 THR A O 1
ATOM 1216 N N . PHE A 1 166 ? 5.939 -11.248 9.259 1.00 97.06 166 PHE A N 1
ATOM 1217 C CA . PHE A 1 166 ? 4.594 -10.746 8.977 1.00 97.06 166 PHE A CA 1
ATOM 1218 C C . PHE A 1 166 ? 3.648 -11.886 8.615 1.00 97.06 166 PHE A C 1
ATOM 1220 O O . PHE A 1 166 ? 2.648 -12.111 9.304 1.00 97.06 166 PHE A O 1
ATOM 1227 N N . GLN A 1 167 ? 4.012 -12.665 7.586 1.00 97.38 167 GLN A N 1
ATOM 1228 C CA . GLN A 1 167 ? 3.214 -13.797 7.107 1.00 97.38 167 GLN A CA 1
ATOM 1229 C C . GLN A 1 167 ? 2.931 -14.782 8.247 1.00 97.38 167 GLN A C 1
ATOM 1231 O O . GLN A 1 167 ? 1.778 -15.140 8.504 1.00 97.38 167 GLN A O 1
ATOM 1236 N N . SER A 1 168 ? 3.972 -15.193 8.976 1.00 97.50 168 SER A N 1
ATOM 1237 C CA . SER A 1 168 ? 3.823 -16.158 10.068 1.00 97.50 168 SER A CA 1
ATOM 1238 C C . SER A 1 168 ? 3.050 -15.602 11.270 1.00 97.50 168 SER A C 1
ATOM 1240 O O . SER A 1 168 ? 2.327 -16.360 11.919 1.00 97.50 168 SER A O 1
ATOM 1242 N N . THR A 1 169 ? 3.131 -14.300 11.559 1.00 98.62 169 THR A N 1
ATOM 1243 C CA . THR A 1 169 ? 2.376 -13.663 12.653 1.00 98.62 169 THR A CA 1
ATOM 1244 C C . THR A 1 169 ? 0.876 -13.655 12.368 1.00 98.62 169 THR A C 1
ATOM 1246 O O . THR A 1 169 ? 0.090 -13.964 13.266 1.00 98.62 169 THR A O 1
ATOM 1249 N N . ILE A 1 170 ? 0.457 -13.395 11.124 1.00 98.75 170 ILE A N 1
ATOM 1250 C CA . ILE A 1 170 ? -0.959 -13.494 10.728 1.00 98.75 170 ILE A CA 1
ATOM 1251 C C . ILE A 1 170 ? -1.465 -14.936 10.898 1.00 98.75 170 ILE A C 1
ATOM 1253 O O . ILE A 1 170 ? -2.515 -15.159 11.510 1.00 98.75 170 ILE A O 1
ATOM 1257 N N . GLY A 1 171 ? -0.683 -15.931 10.471 1.00 98.50 171 GLY A N 1
ATOM 1258 C CA . GLY A 1 171 ? -1.044 -17.343 10.632 1.00 98.50 171 GLY A CA 1
ATOM 1259 C C . GLY A 1 171 ? -1.154 -17.758 12.103 1.00 98.50 171 GLY A C 1
ATOM 1260 O O . GLY A 1 171 ? -2.075 -18.485 12.499 1.00 98.50 171 GLY A O 1
ATOM 1261 N N . GLN A 1 172 ? -0.261 -17.239 12.951 1.00 98.62 172 GLN A N 1
ATOM 1262 C CA . GLN A 1 172 ? -0.330 -17.417 14.402 1.00 98.62 172 GLN A CA 1
ATOM 1263 C C . GLN A 1 172 ? -1.560 -16.743 15.013 1.00 98.62 172 GLN A C 1
ATOM 1265 O O . GLN A 1 172 ? -2.201 -17.350 15.872 1.00 98.62 172 GLN A O 1
ATOM 1270 N N . PHE A 1 173 ? -1.914 -15.531 14.578 1.00 98.88 173 PHE A N 1
ATOM 1271 C CA . PHE A 1 173 ? -3.121 -14.832 15.021 1.00 98.88 173 PHE A CA 1
ATOM 1272 C C . PHE A 1 173 ? -4.375 -15.656 14.734 1.00 98.88 173 PHE A C 1
ATOM 1274 O O . PHE A 1 173 ? -5.165 -15.903 15.649 1.00 98.88 173 PHE A O 1
ATOM 1281 N N . ILE A 1 174 ? -4.529 -16.146 13.502 1.00 98.75 174 ILE A N 1
ATOM 1282 C CA . ILE A 1 174 ? -5.662 -16.991 13.106 1.00 98.75 174 ILE A CA 1
ATOM 1283 C C . ILE A 1 174 ? -5.696 -18.260 13.965 1.00 98.75 174 ILE A C 1
ATOM 1285 O O . ILE A 1 174 ? -6.713 -18.579 14.577 1.00 98.75 174 ILE A O 1
ATOM 1289 N N . THR A 1 175 ? -4.568 -18.961 14.086 1.00 98.44 175 THR A N 1
ATOM 1290 C CA . THR A 1 175 ? -4.494 -20.217 14.848 1.00 98.44 175 THR A CA 1
ATOM 1291 C C . THR A 1 175 ? -4.849 -20.013 16.324 1.00 98.44 175 THR A C 1
ATOM 1293 O O . THR A 1 175 ? -5.679 -20.740 16.877 1.00 98.44 175 THR A O 1
ATOM 1296 N N . LYS A 1 176 ? -4.252 -19.007 16.973 1.00 98.69 176 LYS A N 1
ATOM 1297 C CA . LYS A 1 176 ? -4.445 -18.739 18.404 1.00 98.69 176 LYS A CA 1
ATOM 1298 C C . LYS A 1 176 ? -5.842 -18.203 18.712 1.00 98.69 176 LYS A C 1
ATOM 1300 O O . LYS A 1 176 ? -6.432 -18.624 19.703 1.00 98.69 176 LYS A O 1
ATOM 1305 N N . SER A 1 177 ? -6.403 -17.341 17.865 1.00 98.56 177 SER A N 1
ATOM 1306 C CA . SER A 1 177 ? -7.761 -16.812 18.065 1.00 98.56 177 SER A CA 1
ATOM 1307 C C . SER A 1 177 ? -8.827 -17.905 17.936 1.00 98.56 177 SER A C 1
ATOM 1309 O O . SER A 1 177 ? -9.747 -17.970 18.757 1.00 98.56 177 SER A O 1
ATOM 1311 N N . LYS A 1 178 ? -8.666 -18.836 16.985 1.00 98.00 178 LYS A N 1
ATOM 1312 C CA . LYS A 1 178 ? -9.522 -20.029 16.879 1.00 98.00 178 LYS A CA 1
ATOM 1313 C C . LYS A 1 178 ? -9.363 -20.960 18.079 1.00 98.00 178 LYS A C 1
ATOM 1315 O O . LYS A 1 178 ? -10.371 -21.422 18.610 1.00 98.00 178 LYS A O 1
ATOM 1320 N N . ALA A 1 179 ? -8.132 -21.204 18.533 1.00 98.12 179 ALA A N 1
ATOM 1321 C CA . ALA A 1 179 ? -7.868 -22.024 19.717 1.00 98.12 179 ALA A CA 1
ATOM 1322 C C . ALA A 1 179 ? -8.470 -21.419 20.999 1.00 98.12 179 ALA A C 1
ATOM 1324 O O . ALA A 1 179 ? -8.956 -22.153 21.856 1.00 98.12 179 ALA A O 1
ATOM 1325 N N . ALA A 1 180 ? -8.509 -20.087 21.098 1.00 97.94 180 ALA A N 1
ATOM 1326 C CA . ALA A 1 180 ? -9.167 -19.357 22.180 1.00 97.94 180 ALA A CA 1
ATOM 1327 C C . ALA A 1 180 ? -10.710 -19.346 22.078 1.00 97.94 180 ALA A C 1
ATOM 1329 O O . ALA A 1 180 ? -11.384 -18.813 22.957 1.00 97.94 180 ALA A O 1
ATOM 1330 N N . GLY A 1 181 ? -11.297 -19.927 21.023 1.00 97.75 181 GLY A N 1
ATOM 1331 C CA . GLY A 1 181 ? -12.749 -19.984 20.831 1.00 97.75 181 GLY A CA 1
ATOM 1332 C C . GLY A 1 181 ? -13.386 -18.645 20.440 1.00 97.75 181 GLY A C 1
ATOM 1333 O O . GLY A 1 181 ? -14.601 -18.481 20.589 1.00 97.75 181 GLY A O 1
ATOM 1334 N N . LEU A 1 182 ? -12.591 -17.691 19.946 1.00 98.25 182 LEU A N 1
ATOM 1335 C CA . LEU A 1 182 ? -13.070 -16.389 19.483 1.00 98.25 182 LEU A CA 1
ATOM 1336 C C . LEU A 1 182 ? -13.768 -16.538 18.133 1.00 98.25 182 LEU A C 1
ATOM 1338 O O . LEU A 1 182 ? -13.316 -17.283 17.258 1.00 98.25 182 LEU A O 1
ATOM 1342 N N . ARG A 1 183 ? -14.896 -15.846 17.976 1.00 97.75 183 ARG A N 1
ATOM 1343 C CA . ARG A 1 183 ? -15.815 -16.060 16.851 1.00 97.75 183 ARG A CA 1
ATOM 1344 C C . ARG A 1 183 ? -15.747 -14.978 15.793 1.00 97.75 183 ARG A C 1
ATOM 1346 O O . ARG A 1 183 ? -16.087 -15.262 14.655 1.00 97.75 183 ARG A O 1
ATOM 1353 N N . LYS A 1 184 ? -15.323 -13.776 16.168 1.00 98.62 184 LYS A N 1
ATOM 1354 C CA . LYS A 1 184 ? -15.366 -12.601 15.303 1.00 98.62 184 LYS A CA 1
ATOM 1355 C C . LYS A 1 184 ? -14.008 -11.934 15.203 1.00 98.62 184 LYS A C 1
ATOM 1357 O O . LYS A 1 184 ? -13.241 -12.004 16.159 1.00 98.62 184 LYS A O 1
ATOM 1362 N N . VAL A 1 185 ? -13.745 -11.273 14.081 1.00 98.88 185 VAL A N 1
ATOM 1363 C CA . VAL A 1 185 ? -12.468 -10.608 13.805 1.00 98.88 185 VAL A CA 1
ATOM 1364 C C . VAL A 1 185 ? -12.702 -9.151 13.422 1.00 98.88 185 VAL A C 1
ATOM 1366 O O . VAL A 1 185 ? -13.510 -8.853 12.546 1.00 98.88 185 VAL A O 1
ATOM 1369 N N . VAL A 1 186 ? -11.969 -8.239 14.052 1.00 98.94 186 VAL A N 1
ATOM 1370 C CA . VAL A 1 186 ? -11.785 -6.865 13.572 1.00 98.94 186 VAL A CA 1
ATOM 1371 C C . VAL A 1 186 ? -10.394 -6.775 12.960 1.00 98.94 186 VAL A C 1
ATOM 1373 O O . VAL A 1 186 ? -9.416 -7.107 13.619 1.00 98.94 186 VAL A O 1
ATOM 1376 N N . ILE A 1 187 ? -10.290 -6.336 11.713 1.00 98.94 187 ILE A N 1
ATOM 1377 C CA . ILE A 1 187 ? -9.007 -6.038 11.076 1.00 98.94 187 ILE A CA 1
ATOM 1378 C C . ILE A 1 187 ? -8.859 -4.523 11.037 1.00 98.94 187 ILE A C 1
ATOM 1380 O O . ILE A 1 187 ? -9.606 -3.845 10.336 1.00 98.94 187 ILE A O 1
ATOM 1384 N N . ASP A 1 188 ? -7.936 -3.996 11.829 1.00 98.75 188 ASP A N 1
ATOM 1385 C CA . ASP A 1 188 ? -7.676 -2.567 11.944 1.00 98.75 188 ASP A CA 1
ATOM 1386 C C . ASP A 1 188 ? -6.581 -2.136 10.961 1.00 98.75 188 ASP A C 1
ATOM 1388 O O . ASP A 1 188 ? -5.452 -2.627 11.011 1.00 98.75 188 ASP A O 1
ATOM 1392 N N . LEU A 1 189 ? -6.947 -1.227 10.055 1.00 98.31 189 LEU A N 1
ATOM 1393 C CA . LEU A 1 189 ? -6.111 -0.662 8.996 1.00 98.31 189 LEU A CA 1
ATOM 1394 C C . LEU A 1 189 ? -6.000 0.867 9.105 1.00 98.31 189 LEU A C 1
ATOM 1396 O O . LEU A 1 189 ? -5.733 1.538 8.104 1.00 98.31 189 LEU A O 1
ATOM 1400 N N . GLN A 1 190 ? -6.280 1.452 10.274 1.00 95.56 190 GLN A N 1
ATOM 1401 C CA . GLN A 1 190 ? -6.151 2.897 10.469 1.00 95.56 190 GLN A CA 1
ATOM 1402 C C . GLN A 1 190 ? -4.747 3.385 10.080 1.00 95.56 190 GLN A C 1
ATOM 1404 O O . GLN A 1 190 ? -3.743 2.778 10.448 1.00 95.56 190 GLN A O 1
ATOM 1409 N N . GLN A 1 191 ? -4.675 4.505 9.350 1.00 92.94 191 GLN A N 1
ATOM 1410 C CA . GLN A 1 191 ? -3.418 5.121 8.892 1.00 92.94 191 GLN A CA 1
ATOM 1411 C C . GLN A 1 191 ? -2.510 4.222 8.029 1.00 92.94 191 GLN A C 1
ATOM 1413 O O . GLN A 1 191 ? -1.332 4.549 7.859 1.00 92.94 191 GLN A O 1
ATOM 1418 N N . ASN A 1 192 ? -3.017 3.123 7.464 1.00 95.12 192 ASN A N 1
ATOM 1419 C CA . ASN A 1 192 ? -2.195 2.214 6.672 1.00 95.12 192 ASN A CA 1
ATOM 1420 C C . ASN A 1 192 ? -1.980 2.736 5.252 1.00 95.12 192 ASN A C 1
ATOM 1422 O O . ASN A 1 192 ? -2.898 2.898 4.454 1.00 95.12 192 ASN A O 1
ATOM 1426 N N . VAL A 1 193 ? -0.727 2.999 4.907 1.00 89.94 193 VAL A N 1
ATOM 1427 C CA . VAL A 1 193 ? -0.379 3.660 3.640 1.00 89.94 193 VAL A CA 1
ATOM 1428 C C . VAL A 1 193 ? 0.117 2.712 2.554 1.00 89.94 193 VAL A C 1
ATOM 1430 O O . VAL A 1 193 ? 0.574 3.149 1.492 1.00 89.94 193 VAL A O 1
ATOM 1433 N N . GLY A 1 194 ? -0.023 1.415 2.815 1.00 91.31 194 GLY A N 1
ATOM 1434 C CA . GLY A 1 194 ? 0.363 0.329 1.937 1.00 91.31 194 GLY A CA 1
ATOM 1435 C C . GLY A 1 194 ? 1.757 -0.191 2.251 1.00 91.31 194 GLY A C 1
ATOM 1436 O O . GLY A 1 194 ? 2.094 -0.397 3.410 1.00 91.31 194 GLY A O 1
ATOM 1437 N N . GLY A 1 195 ? 2.526 -0.469 1.200 1.00 87.94 195 GLY A N 1
ATOM 1438 C CA . GLY A 1 195 ? 3.781 -1.216 1.253 1.00 87.94 195 GLY A CA 1
ATOM 1439 C C . GLY A 1 195 ? 3.750 -2.358 0.244 1.00 87.94 195 GLY A C 1
ATOM 1440 O O . GLY A 1 195 ? 3.200 -2.204 -0.849 1.00 87.94 195 GLY A O 1
ATOM 1441 N N . GLN A 1 196 ? 4.250 -3.529 0.614 1.00 87.94 196 GLN A N 1
ATOM 1442 C CA . GLN A 1 196 ? 4.369 -4.679 -0.275 1.00 87.94 196 GLN A CA 1
ATOM 1443 C C . GLN A 1 196 ? 3.013 -5.254 -0.694 1.00 87.94 196 GLN A C 1
ATOM 1445 O O . GLN A 1 196 ? 2.234 -5.735 0.128 1.00 87.94 196 GLN A O 1
ATOM 1450 N N . SER A 1 197 ? 2.733 -5.257 -2.002 1.00 93.06 197 SER A N 1
ATOM 1451 C CA . SER A 1 197 ? 1.468 -5.791 -2.534 1.00 93.06 197 SER A CA 1
ATOM 1452 C C . SER A 1 197 ? 1.314 -7.285 -2.266 1.00 93.06 197 SER A C 1
ATOM 1454 O O . SER A 1 197 ? 0.204 -7.754 -2.035 1.00 93.06 197 SER A O 1
ATOM 1456 N N . LEU A 1 198 ? 2.423 -8.025 -2.239 1.00 95.38 198 LEU A N 1
ATOM 1457 C CA . LEU A 1 198 ? 2.419 -9.459 -1.969 1.00 95.38 198 LEU A CA 1
ATOM 1458 C C . LEU A 1 198 ? 2.016 -9.769 -0.521 1.00 95.38 198 LEU A C 1
ATOM 1460 O O . LEU A 1 198 ? 1.309 -10.745 -0.305 1.00 95.38 198 LEU A O 1
ATOM 1464 N N . LEU A 1 199 ? 2.360 -8.912 0.449 1.00 97.19 199 LEU A N 1
ATOM 1465 C CA . LEU A 1 199 ? 1.920 -9.064 1.842 1.00 97.19 199 LEU A CA 1
ATOM 1466 C C . LEU A 1 199 ? 0.416 -8.815 2.008 1.00 97.19 199 LEU A C 1
ATOM 1468 O O . LEU A 1 199 ? -0.244 -9.497 2.788 1.00 97.19 199 LEU A O 1
ATOM 1472 N N . ALA A 1 200 ? -0.149 -7.883 1.237 1.00 97.75 200 ALA A N 1
ATOM 1473 C CA . ALA A 1 200 ? -1.595 -7.678 1.178 1.00 97.75 200 ALA A CA 1
ATOM 1474 C C . ALA A 1 200 ? -2.328 -8.894 0.583 1.00 97.75 200 ALA A C 1
ATOM 1476 O O . ALA A 1 200 ? -3.352 -9.322 1.116 1.00 97.75 200 ALA A O 1
ATOM 1477 N N . ILE A 1 201 ? -1.802 -9.473 -0.501 1.00 98.38 201 ILE A N 1
ATOM 1478 C CA . ILE A 1 201 ? -2.378 -10.682 -1.113 1.00 98.38 201 ILE A CA 1
ATOM 1479 C C . ILE A 1 201 ? -2.242 -11.878 -0.167 1.00 98.38 201 ILE A C 1
ATOM 1481 O O . ILE A 1 201 ? -3.207 -12.613 0.026 1.00 98.38 201 ILE A O 1
ATOM 1485 N N . ASP A 1 202 ? -1.084 -12.040 0.467 1.00 98.62 202 ASP A N 1
ATOM 1486 C CA . ASP A 1 202 ? -0.833 -13.088 1.452 1.00 98.62 202 ASP A CA 1
ATOM 1487 C C . ASP A 1 202 ? -1.810 -13.013 2.630 1.00 98.62 202 ASP A C 1
ATOM 1489 O O . ASP A 1 202 ? -2.517 -13.984 2.904 1.00 98.62 202 ASP A O 1
ATOM 1493 N N . ALA A 1 203 ? -1.944 -11.839 3.255 1.00 98.75 203 ALA A N 1
ATOM 1494 C CA . ALA A 1 203 ? -2.888 -11.622 4.345 1.00 98.75 203 ALA A CA 1
ATOM 1495 C C . ALA A 1 203 ? -4.322 -11.992 3.932 1.00 98.75 203 ALA A C 1
ATOM 1497 O O . ALA A 1 203 ? -5.017 -12.691 4.670 1.00 98.75 203 ALA A O 1
ATOM 1498 N N . PHE A 1 204 ? -4.760 -11.586 2.733 1.00 98.81 204 PHE A N 1
ATOM 1499 C CA . PHE A 1 204 ? -6.071 -11.967 2.200 1.00 98.81 204 PHE A CA 1
ATOM 1500 C C . PHE A 1 204 ? -6.204 -13.487 2.060 1.00 98.81 204 PHE A C 1
ATOM 1502 O O . PHE A 1 204 ? -7.178 -14.071 2.537 1.00 98.81 204 PHE A O 1
ATOM 1509 N N . LYS A 1 205 ? -5.215 -14.147 1.449 1.00 98.56 205 LYS A N 1
ATOM 1510 C CA . LYS A 1 205 ? -5.218 -15.597 1.223 1.00 98.56 205 LYS A CA 1
ATOM 1511 C C . LYS A 1 205 ? -5.209 -16.404 2.517 1.00 98.56 205 LYS A C 1
ATOM 1513 O O . LYS A 1 205 ? -5.772 -17.495 2.531 1.00 98.56 205 LYS A O 1
ATOM 1518 N N . GLN A 1 206 ? -4.627 -15.891 3.599 1.00 98.62 206 GLN A N 1
ATOM 1519 C CA . GLN A 1 206 ? -4.684 -16.549 4.907 1.00 98.62 206 GLN A CA 1
ATOM 1520 C C . GLN A 1 206 ? -6.103 -16.546 5.512 1.00 98.62 206 GLN A C 1
ATOM 1522 O O . GLN A 1 206 ? -6.486 -17.511 6.177 1.00 98.62 206 GLN A O 1
ATOM 1527 N N . PHE A 1 207 ? -6.919 -15.518 5.243 1.00 98.69 207 PHE A N 1
ATOM 1528 C CA . PHE A 1 207 ? -8.338 -15.490 5.631 1.00 98.69 207 PHE A CA 1
ATOM 1529 C C . PHE A 1 207 ? -9.260 -16.174 4.612 1.00 98.69 207 PHE A C 1
ATOM 1531 O O . PHE A 1 207 ? -10.259 -16.775 4.994 1.00 98.69 207 PHE A O 1
ATOM 1538 N N . PHE A 1 208 ? -8.942 -16.125 3.321 1.00 98.50 208 PHE A N 1
ATOM 1539 C CA . PHE A 1 208 ? -9.785 -16.673 2.257 1.00 98.50 208 PHE A CA 1
ATOM 1540 C C . PHE A 1 208 ? -8.975 -17.547 1.285 1.00 98.50 208 PHE A C 1
ATOM 1542 O O . PHE A 1 208 ? -8.835 -17.224 0.101 1.00 98.50 208 PHE A O 1
ATOM 1549 N N . PRO A 1 209 ? -8.445 -18.697 1.748 1.00 97.62 209 PRO A N 1
ATOM 1550 C CA . PRO A 1 209 ? -7.584 -19.556 0.930 1.00 97.62 209 PRO A CA 1
ATOM 1551 C C . PRO A 1 209 ? -8.300 -20.159 -0.282 1.00 97.62 209 PRO A C 1
ATOM 1553 O O . PRO A 1 209 ? -7.658 -20.490 -1.279 1.00 97.62 209 PRO A O 1
ATOM 1556 N N . ASN A 1 210 ? -9.627 -20.257 -0.223 1.00 96.19 210 ASN A N 1
ATOM 1557 C CA . ASN A 1 210 ? -10.495 -20.770 -1.279 1.00 96.19 210 ASN A CA 1
ATOM 1558 C C . ASN A 1 210 ? -10.829 -19.743 -2.377 1.00 96.19 210 ASN A C 1
ATOM 1560 O O . ASN A 1 210 ? -11.455 -20.119 -3.367 1.00 96.19 210 ASN A O 1
ATOM 1564 N N . ILE A 1 211 ? -10.450 -18.472 -2.215 1.00 96.12 211 ILE A N 1
ATOM 1565 C CA . ILE A 1 211 ? -10.664 -17.423 -3.218 1.00 96.12 211 ILE A CA 1
ATOM 1566 C C . ILE A 1 211 ? -9.342 -17.162 -3.942 1.00 96.12 211 ILE A C 1
ATOM 1568 O O . ILE A 1 211 ? -8.311 -16.970 -3.300 1.00 96.12 211 ILE A O 1
ATOM 1572 N N . ASP A 1 212 ? -9.357 -17.186 -5.275 1.00 94.88 212 ASP A N 1
ATOM 1573 C CA . ASP A 1 212 ? -8.247 -16.721 -6.119 1.00 94.88 212 ASP A CA 1
ATOM 1574 C C . ASP A 1 212 ? -8.467 -15.230 -6.436 1.00 94.88 212 ASP A C 1
ATOM 1576 O O . ASP A 1 212 ? -9.304 -14.936 -7.295 1.00 94.88 212 ASP A O 1
ATOM 1580 N N . PRO A 1 213 ? -7.800 -14.292 -5.730 1.00 94.88 213 PRO A N 1
ATOM 1581 C CA . PRO A 1 213 ? -8.090 -12.873 -5.854 1.00 94.88 213 PRO A CA 1
ATOM 1582 C C . PRO A 1 213 ? -7.754 -12.334 -7.245 1.00 94.88 213 PRO A C 1
ATOM 1584 O O . PRO A 1 213 ? -6.709 -12.653 -7.820 1.00 94.88 213 PRO A O 1
ATOM 1587 N N . PHE A 1 214 ? -8.614 -11.476 -7.791 1.00 95.06 214 PHE A N 1
ATOM 1588 C CA . PHE A 1 214 ? -8.479 -10.976 -9.156 1.00 95.06 214 PHE A CA 1
ATOM 1589 C C . PHE A 1 214 ? -7.222 -10.122 -9.337 1.00 95.06 214 PHE A C 1
ATOM 1591 O O . PHE A 1 214 ? -6.438 -10.405 -10.240 1.00 95.06 214 PHE A O 1
ATOM 1598 N N . VAL A 1 215 ? -7.030 -9.094 -8.498 1.00 93.81 215 VAL A N 1
ATOM 1599 C CA . VAL A 1 215 ? -5.852 -8.188 -8.500 1.00 93.81 215 VAL A CA 1
ATOM 1600 C C . VAL A 1 215 ? -5.472 -7.683 -9.908 1.00 93.81 215 VAL A C 1
ATOM 1602 O O . VAL A 1 215 ? -4.303 -7.539 -10.264 1.00 93.81 215 VAL A O 1
ATOM 1605 N N . GLY A 1 216 ? -6.474 -7.447 -10.756 1.00 95.62 216 GLY A N 1
ATOM 1606 C CA . GLY A 1 216 ? -6.253 -7.083 -12.149 1.00 95.62 216 GLY A CA 1
ATOM 1607 C C . GLY A 1 216 ? -5.653 -5.691 -12.284 1.00 95.62 216 GLY A C 1
ATOM 1608 O O . GLY A 1 216 ? -6.125 -4.730 -11.673 1.00 95.62 216 GLY A O 1
ATOM 1609 N N . SER A 1 217 ? -4.638 -5.570 -13.135 1.00 95.44 217 SER A N 1
ATOM 1610 C CA . SER A 1 217 ? -4.039 -4.277 -13.445 1.00 95.44 217 SER A CA 1
ATOM 1611 C C . SER A 1 217 ? -3.664 -4.105 -14.907 1.00 95.44 217 SER A C 1
ATOM 1613 O O . SER A 1 217 ? -3.614 -5.069 -15.664 1.00 95.44 217 SER A O 1
ATOM 1615 N N . ARG A 1 218 ? -3.461 -2.862 -15.343 1.00 95.69 218 ARG A N 1
ATOM 1616 C CA . ARG A 1 218 ? -3.118 -2.527 -16.736 1.00 95.69 218 ARG A CA 1
ATOM 1617 C C . ARG A 1 218 ? -2.361 -1.208 -16.807 1.00 95.69 218 ARG A C 1
ATOM 1619 O O . ARG A 1 218 ? -2.508 -0.375 -15.918 1.00 95.69 218 ARG A O 1
ATOM 1626 N N . MET A 1 219 ? -1.564 -1.012 -17.851 1.00 94.75 219 MET A N 1
ATOM 1627 C CA . MET A 1 219 ? -0.867 0.256 -18.099 1.00 94.75 219 MET A CA 1
ATOM 1628 C C . MET A 1 219 ? -1.429 0.936 -19.347 1.00 94.75 219 MET A C 1
ATOM 1630 O O . MET A 1 219 ? -2.071 0.304 -20.193 1.00 94.75 219 MET A O 1
ATOM 1634 N N . ARG A 1 220 ? -1.156 2.233 -19.483 1.00 94.69 220 ARG A N 1
ATOM 1635 C CA . ARG A 1 220 ? -1.410 2.969 -20.723 1.00 94.69 220 ARG A CA 1
ATOM 1636 C C . ARG A 1 220 ? -0.491 2.436 -21.830 1.00 94.69 220 ARG A C 1
ATOM 1638 O O . ARG A 1 220 ? 0.726 2.416 -21.678 1.00 94.69 220 ARG A O 1
ATOM 1645 N N . ALA A 1 221 ? -1.068 2.043 -22.958 1.00 96.38 221 ALA A N 1
ATOM 1646 C CA . ALA A 1 221 ? -0.360 1.514 -24.117 1.00 96.38 221 ALA A CA 1
ATOM 1647 C C . ALA A 1 221 ? -0.022 2.651 -25.097 1.00 96.38 221 ALA A C 1
ATOM 1649 O O . ALA A 1 221 ? -0.833 3.045 -25.933 1.00 96.38 221 ALA A O 1
ATOM 1650 N N . HIS A 1 222 ? 1.187 3.202 -24.977 1.00 95.12 222 HIS A N 1
ATOM 1651 C CA . HIS A 1 222 ? 1.710 4.265 -25.843 1.00 95.12 222 HIS A CA 1
ATOM 1652 C C . HIS A 1 222 ? 3.005 3.828 -26.557 1.00 95.12 222 HIS A C 1
ATOM 1654 O O . HIS A 1 222 ? 3.617 2.840 -26.149 1.00 95.12 222 HIS A O 1
ATOM 1660 N N . PRO A 1 223 ? 3.463 4.540 -27.609 1.00 96.00 223 PRO A N 1
ATOM 1661 C CA . PRO A 1 223 ? 4.628 4.128 -28.399 1.00 96.00 223 PRO A CA 1
ATOM 1662 C C . PRO A 1 223 ? 5.900 3.849 -27.582 1.00 96.00 223 PRO A C 1
ATOM 1664 O O . PRO A 1 223 ? 6.537 2.823 -27.790 1.00 96.00 223 PRO A O 1
ATOM 1667 N N . SER A 1 224 ? 6.237 4.690 -26.598 1.00 95.06 224 SER A N 1
ATOM 1668 C CA . SER A 1 224 ? 7.403 4.446 -25.728 1.00 95.06 224 SER A CA 1
ATOM 1669 C C . SER A 1 224 ? 7.240 3.220 -24.839 1.00 95.06 224 SER A C 1
ATOM 1671 O O . SER A 1 224 ? 8.185 2.452 -24.724 1.00 95.06 224 SER A O 1
ATOM 1673 N N . ALA A 1 225 ? 6.048 2.973 -24.285 1.00 95.38 225 ALA A N 1
ATOM 1674 C CA . ALA A 1 225 ? 5.776 1.733 -23.561 1.00 95.38 225 ALA A CA 1
ATOM 1675 C C . ALA A 1 225 ? 5.952 0.510 -24.473 1.00 95.38 225 ALA A C 1
ATOM 1677 O O . ALA A 1 225 ? 6.477 -0.507 -24.034 1.00 95.38 225 ALA A O 1
ATOM 1678 N N . ASN A 1 226 ? 5.574 0.623 -25.752 1.00 97.31 226 ASN A N 1
ATOM 1679 C CA . ASN A 1 226 ? 5.758 -0.453 -26.719 1.00 97.31 226 ASN A CA 1
ATOM 1680 C C . ASN A 1 226 ? 7.240 -0.764 -26.974 1.00 97.31 226 ASN A C 1
ATOM 1682 O O . ASN A 1 226 ? 7.617 -1.929 -26.929 1.00 97.31 226 ASN A O 1
ATOM 1686 N N . VAL A 1 227 ? 8.076 0.258 -27.202 1.00 97.44 227 VAL A N 1
ATOM 1687 C CA . VAL A 1 227 ? 9.531 0.075 -27.373 1.00 97.44 227 VAL A CA 1
ATOM 1688 C C . VAL A 1 227 ? 10.144 -0.530 -26.113 1.00 97.44 227 VAL A C 1
ATOM 1690 O O . VAL A 1 227 ? 10.896 -1.501 -26.204 1.00 97.44 227 VAL A O 1
ATOM 1693 N N . MET A 1 228 ? 9.769 -0.009 -24.939 1.00 96.00 228 MET A N 1
ATOM 1694 C CA . MET A 1 228 ? 10.287 -0.489 -23.660 1.00 96.00 228 MET A CA 1
ATOM 1695 C C . MET A 1 228 ? 9.962 -1.967 -23.438 1.00 96.00 228 MET A C 1
ATOM 1697 O O . MET A 1 228 ? 10.852 -2.790 -23.237 1.00 96.00 228 MET A O 1
ATOM 1701 N N . GLY A 1 229 ? 8.679 -2.316 -23.516 1.00 97.06 229 GLY A N 1
ATOM 1702 C CA . GLY A 1 229 ? 8.216 -3.657 -23.202 1.00 97.06 229 GLY A CA 1
ATOM 1703 C C . GLY A 1 229 ? 8.554 -4.702 -24.254 1.00 97.06 229 GLY A C 1
ATOM 1704 O O . GLY A 1 229 ? 8.943 -5.807 -23.890 1.00 97.06 229 GLY A O 1
ATOM 1705 N N . LYS A 1 230 ? 8.490 -4.367 -25.551 1.00 97.50 230 LYS A N 1
ATOM 1706 C CA . LYS A 1 230 ? 8.899 -5.293 -26.619 1.00 97.50 230 LYS A CA 1
ATOM 1707 C C . LYS A 1 230 ? 10.372 -5.673 -26.476 1.00 97.50 230 LYS A C 1
ATOM 1709 O O . LYS A 1 230 ? 10.704 -6.846 -26.622 1.00 97.50 230 LYS A O 1
ATOM 1714 N N . THR A 1 231 ? 11.232 -4.695 -26.189 1.00 97.19 231 THR A N 1
ATOM 1715 C CA . THR A 1 231 ? 12.675 -4.923 -26.038 1.00 97.19 231 THR A CA 1
ATOM 1716 C C . THR A 1 231 ? 12.973 -5.708 -24.765 1.00 97.19 231 THR A C 1
ATOM 1718 O O . THR A 1 231 ? 13.648 -6.730 -24.834 1.00 97.19 231 THR A O 1
ATOM 1721 N N . MET A 1 232 ? 12.419 -5.287 -23.620 1.00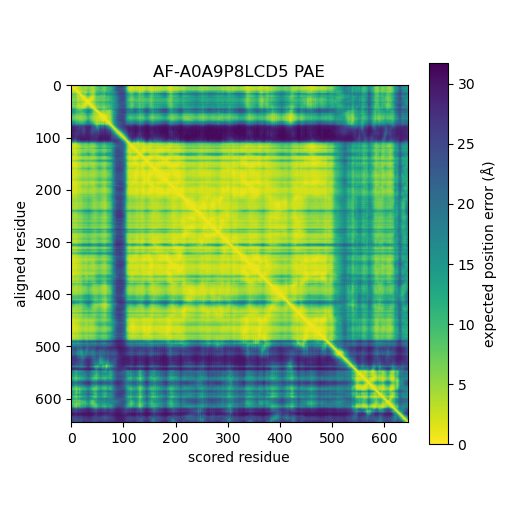 96.00 232 MET A N 1
ATOM 1722 C CA . MET A 1 232 ? 12.651 -5.959 -22.338 1.00 96.00 232 MET A CA 1
ATOM 1723 C C . MET A 1 232 ? 12.095 -7.388 -22.319 1.00 96.00 232 MET A C 1
ATOM 1725 O O . MET A 1 232 ? 12.795 -8.307 -21.908 1.00 96.00 232 MET A O 1
ATOM 1729 N N . THR A 1 233 ? 10.860 -7.594 -22.789 1.00 97.88 233 THR A N 1
ATOM 1730 C CA . THR A 1 233 ? 10.261 -8.937 -22.865 1.00 97.88 233 THR A CA 1
ATOM 1731 C C . THR A 1 233 ? 11.074 -9.833 -23.799 1.00 97.88 233 THR A C 1
ATOM 1733 O O . THR A 1 233 ? 11.398 -10.950 -23.423 1.00 97.88 233 THR A O 1
ATOM 1736 N N . GLY A 1 234 ? 11.478 -9.333 -24.974 1.00 96.75 234 GLY A N 1
ATOM 1737 C CA . GLY A 1 234 ? 12.298 -10.107 -25.909 1.00 96.75 234 GLY A CA 1
ATOM 1738 C C . GLY A 1 234 ? 13.682 -10.473 -25.362 1.00 96.75 234 GLY A C 1
ATOM 1739 O O . GLY A 1 234 ? 14.162 -11.569 -25.634 1.00 96.75 234 GLY A O 1
ATOM 1740 N N . TYR A 1 235 ? 14.308 -9.584 -24.583 1.00 95.94 235 TYR A N 1
ATOM 1741 C CA . TYR A 1 235 ? 15.554 -9.889 -23.877 1.00 95.94 235 TYR A CA 1
ATOM 1742 C C . TYR A 1 235 ? 15.339 -10.978 -22.828 1.00 95.94 235 TYR A C 1
ATOM 1744 O O . TYR A 1 235 ? 16.024 -11.995 -22.871 1.00 95.94 235 TYR A O 1
ATOM 1752 N N . TRP A 1 236 ? 14.359 -10.806 -21.939 1.00 95.12 236 TRP A N 1
ATOM 1753 C CA . TRP A 1 236 ? 14.087 -11.768 -20.872 1.00 95.12 236 TRP A CA 1
ATOM 1754 C C . TRP A 1 236 ? 13.729 -13.159 -21.413 1.00 95.12 236 TRP A C 1
ATOM 1756 O O . TRP A 1 236 ? 14.267 -14.150 -20.935 1.00 95.12 236 TRP A O 1
ATOM 1766 N N . ASP A 1 237 ? 12.921 -13.233 -22.476 1.00 96.38 237 ASP A N 1
ATOM 1767 C CA . ASP A 1 237 ? 12.564 -14.491 -23.152 1.00 96.38 237 ASP A CA 1
ATOM 1768 C C . ASP A 1 237 ? 13.774 -15.212 -23.785 1.00 96.38 237 ASP A C 1
ATOM 1770 O O . ASP A 1 237 ? 13.682 -16.393 -24.120 1.00 96.38 237 ASP A O 1
ATOM 1774 N N . SER A 1 238 ? 14.894 -14.508 -23.995 1.00 95.31 238 SER A N 1
ATOM 1775 C CA . SER A 1 238 ? 16.136 -15.084 -24.528 1.00 95.31 238 SER A CA 1
ATOM 1776 C C . SER A 1 238 ? 17.079 -15.632 -23.452 1.00 95.31 238 SER A C 1
ATOM 1778 O O . SER A 1 238 ? 18.031 -16.337 -23.792 1.00 95.31 238 SER A O 1
ATOM 1780 N N . LEU A 1 239 ? 16.819 -15.311 -22.181 1.00 93.44 239 LEU A N 1
ATOM 1781 C CA . LEU A 1 239 ? 17.614 -15.756 -21.040 1.00 93.44 239 LEU A CA 1
ATOM 1782 C C . LEU A 1 239 ? 17.250 -17.188 -20.637 1.00 93.44 239 LEU A C 1
ATOM 1784 O O . LEU A 1 239 ? 16.111 -17.634 -20.786 1.00 93.44 239 LEU A O 1
ATOM 1788 N N . ASN A 1 240 ? 18.219 -17.894 -20.065 1.00 91.75 240 ASN A N 1
ATOM 1789 C CA . ASN A 1 240 ? 17.996 -19.163 -19.387 1.00 91.75 240 ASN A CA 1
ATOM 1790 C C . ASN A 1 240 ? 17.699 -18.935 -17.900 1.00 91.75 240 ASN A C 1
ATOM 1792 O O . ASN A 1 240 ? 18.118 -17.945 -17.304 1.00 91.75 240 ASN A O 1
ATOM 1796 N N . ASP A 1 241 ? 17.078 -19.921 -17.255 1.00 85.25 241 ASP A N 1
ATOM 1797 C CA . ASP A 1 241 ? 16.794 -19.915 -15.813 1.00 85.25 241 ASP A CA 1
ATOM 1798 C C . ASP A 1 241 ? 18.044 -20.006 -14.917 1.00 85.25 241 ASP A C 1
ATOM 1800 O O . ASP A 1 241 ? 17.932 -20.027 -13.693 1.00 85.25 241 ASP A O 1
ATOM 1804 N N . THR A 1 242 ? 19.240 -20.068 -15.502 1.00 84.94 242 THR A N 1
ATOM 1805 C CA . THR A 1 242 ? 20.525 -19.970 -14.799 1.00 84.94 242 THR A CA 1
ATOM 1806 C C . THR A 1 242 ? 21.137 -18.575 -14.860 1.00 84.94 242 THR A C 1
ATOM 1808 O O . THR A 1 242 ? 22.123 -18.330 -14.167 1.00 84.94 242 THR A O 1
ATOM 1811 N N . ASP A 1 243 ? 20.607 -17.687 -15.703 1.00 85.38 243 ASP A N 1
ATOM 1812 C CA . ASP A 1 243 ? 21.125 -16.332 -15.853 1.00 85.38 243 ASP A CA 1
ATOM 1813 C C . ASP A 1 243 ? 20.645 -15.466 -14.686 1.00 85.38 243 ASP A C 1
ATOM 1815 O O . ASP A 1 243 ? 19.458 -15.440 -14.364 1.00 85.38 243 ASP A O 1
ATOM 1819 N N . ASP A 1 244 ? 21.559 -14.725 -14.056 1.00 82.25 244 ASP A N 1
ATOM 1820 C CA . ASP A 1 244 ? 21.228 -13.854 -12.919 1.00 82.25 244 ASP A CA 1
ATOM 1821 C C . ASP A 1 244 ? 20.111 -12.849 -13.298 1.00 82.25 244 ASP A C 1
ATOM 1823 O O . ASP A 1 244 ? 19.153 -12.650 -12.546 1.00 82.25 244 ASP A O 1
ATOM 1827 N N . ASP A 1 245 ? 20.167 -12.287 -14.512 1.00 82.81 245 ASP A N 1
ATOM 1828 C CA . ASP A 1 245 ? 19.159 -11.355 -15.035 1.00 82.81 245 ASP A CA 1
ATOM 1829 C C . ASP A 1 245 ? 17.755 -11.969 -15.137 1.00 82.81 245 ASP A C 1
ATOM 1831 O O . ASP A 1 245 ? 16.766 -11.248 -14.989 1.00 82.81 245 ASP A O 1
ATOM 1835 N N . TYR A 1 246 ? 17.640 -13.285 -15.352 1.00 86.25 246 TYR A N 1
ATOM 1836 C CA . TYR A 1 246 ? 16.343 -13.959 -15.427 1.00 86.25 246 TYR A CA 1
ATOM 1837 C C . TYR A 1 246 ? 15.585 -13.811 -14.103 1.00 86.25 246 TYR A C 1
ATOM 1839 O O . TYR A 1 246 ? 14.400 -13.461 -14.102 1.00 86.25 246 TYR A O 1
ATOM 1847 N N . TYR A 1 247 ? 16.287 -13.991 -12.978 1.00 84.62 247 TYR A N 1
ATOM 1848 C CA . TYR A 1 247 ? 15.734 -13.819 -11.634 1.00 84.62 247 TYR A CA 1
ATOM 1849 C C . TYR A 1 247 ? 15.462 -12.348 -11.319 1.00 84.62 247 TYR A C 1
ATOM 1851 O O . TYR A 1 247 ? 14.361 -12.010 -10.884 1.00 84.62 247 TYR A O 1
ATOM 1859 N N . PHE A 1 248 ? 16.422 -11.454 -11.580 1.00 81.06 248 PHE A N 1
ATOM 1860 C CA . PHE A 1 248 ? 16.272 -10.031 -11.252 1.00 81.06 248 PHE A CA 1
ATOM 1861 C C . PHE A 1 248 ? 15.131 -9.351 -12.018 1.00 81.06 248 PHE A C 1
ATOM 1863 O O . PHE A 1 248 ? 14.455 -8.466 -11.483 1.00 81.06 248 PHE A O 1
ATOM 1870 N N . LEU A 1 249 ? 14.899 -9.754 -13.268 1.00 87.56 249 LEU A N 1
ATOM 1871 C CA . LEU A 1 249 ? 13.913 -9.124 -14.142 1.00 87.56 249 LEU A CA 1
ATOM 1872 C C . LEU A 1 249 ? 12.529 -9.778 -14.090 1.00 87.56 249 LEU A C 1
ATOM 1874 O O . LEU A 1 249 ? 11.586 -9.193 -14.625 1.00 87.56 249 LEU A O 1
ATOM 1878 N N . ALA A 1 250 ? 12.351 -10.915 -13.411 1.00 89.94 250 ALA A N 1
ATOM 1879 C CA . ALA A 1 250 ? 11.066 -11.623 -13.363 1.00 89.94 250 ALA A CA 1
ATOM 1880 C C . ALA A 1 250 ? 9.900 -10.722 -12.901 1.00 89.94 250 ALA A C 1
ATOM 1882 O O . ALA A 1 250 ? 8.814 -10.719 -13.486 1.00 89.94 250 ALA A O 1
ATOM 1883 N N . ALA A 1 251 ? 10.135 -9.847 -11.915 1.00 90.19 251 ALA A N 1
ATOM 1884 C CA . ALA A 1 251 ? 9.148 -8.879 -11.421 1.00 90.19 251 ALA A CA 1
ATOM 1885 C C . ALA A 1 251 ? 9.178 -7.501 -12.127 1.00 90.19 251 ALA A C 1
ATOM 1887 O O . ALA A 1 251 ? 8.439 -6.586 -11.746 1.00 90.19 251 ALA A O 1
ATOM 1888 N N . ASN A 1 252 ? 9.992 -7.321 -13.172 1.00 91.69 252 ASN A N 1
ATOM 1889 C CA . ASN A 1 252 ? 10.095 -6.054 -13.897 1.00 91.69 252 ASN A CA 1
ATOM 1890 C C . ASN A 1 252 ? 8.765 -5.697 -14.594 1.00 91.69 252 ASN A C 1
ATOM 1892 O O . ASN A 1 252 ? 8.074 -6.547 -15.156 1.00 91.69 252 ASN A O 1
ATOM 1896 N N . ALA A 1 253 ? 8.380 -4.419 -14.559 1.00 90.88 253 ALA A N 1
ATOM 1897 C CA . ALA A 1 253 ? 7.108 -3.947 -15.113 1.00 90.88 253 ALA A CA 1
ATOM 1898 C C . ALA A 1 253 ? 7.004 -4.081 -16.646 1.00 90.88 253 ALA A C 1
ATOM 1900 O O . ALA A 1 253 ? 5.896 -4.068 -17.181 1.00 90.88 253 ALA A O 1
ATOM 1901 N N . TRP A 1 254 ? 8.140 -4.205 -17.338 1.00 95.12 254 TRP A N 1
ATOM 1902 C CA . TRP A 1 254 ? 8.246 -4.291 -18.796 1.00 95.12 254 TRP A CA 1
ATOM 1903 C C . TRP A 1 254 ? 8.426 -5.731 -19.315 1.00 95.12 254 TRP A C 1
ATOM 1905 O O . TRP A 1 254 ? 8.533 -5.927 -20.525 1.00 95.12 254 TRP A O 1
ATOM 1915 N N . VAL A 1 255 ? 8.424 -6.734 -18.425 1.00 95.56 255 VAL A N 1
ATOM 1916 C CA . VAL A 1 255 ? 8.409 -8.168 -18.769 1.00 95.56 255 VAL A CA 1
ATOM 1917 C C . VAL A 1 255 ? 6.965 -8.677 -18.751 1.00 95.56 255 VAL A C 1
ATOM 1919 O O . VAL A 1 255 ? 6.312 -8.686 -17.706 1.00 95.56 255 VAL A O 1
ATOM 1922 N N . ALA A 1 256 ? 6.453 -9.083 -19.916 1.00 97.06 256 ALA A N 1
ATOM 1923 C CA . ALA A 1 256 ? 5.061 -9.512 -20.078 1.00 97.06 256 ALA A CA 1
ATOM 1924 C C . ALA A 1 256 ? 4.839 -11.024 -19.911 1.00 97.06 256 ALA A C 1
ATOM 1926 O O . ALA A 1 256 ? 3.795 -11.433 -19.408 1.00 97.06 256 ALA A O 1
ATOM 1927 N N . THR A 1 257 ? 5.783 -11.855 -20.342 1.00 96.62 257 THR A N 1
ATOM 1928 C CA . THR A 1 257 ? 5.635 -13.320 -20.456 1.00 96.62 257 THR A CA 1
ATOM 1929 C C . THR A 1 257 ? 5.650 -14.055 -19.112 1.00 96.62 257 THR A C 1
ATOM 1931 O O . THR A 1 257 ? 5.119 -15.162 -19.010 1.00 96.62 257 THR A O 1
ATOM 1934 N N . ASP A 1 258 ? 6.124 -13.406 -18.045 1.00 94.38 258 ASP A N 1
ATOM 1935 C CA . ASP A 1 258 ? 5.957 -13.857 -16.653 1.00 94.38 258 ASP A CA 1
ATOM 1936 C C . ASP A 1 258 ? 4.756 -13.197 -15.938 1.00 94.38 258 ASP A C 1
ATOM 1938 O O . ASP A 1 258 ? 4.675 -13.114 -14.710 1.00 94.38 258 ASP A O 1
ATOM 1942 N N . ARG A 1 259 ? 3.795 -12.658 -16.695 1.00 96.25 259 ARG A N 1
ATOM 1943 C CA . ARG A 1 259 ? 2.514 -12.161 -16.165 1.00 96.25 259 ARG A CA 1
ATOM 1944 C C . ARG A 1 259 ? 1.373 -13.041 -16.635 1.00 96.25 259 ARG A C 1
ATOM 1946 O O . ARG A 1 259 ? 1.410 -13.592 -17.731 1.00 96.25 259 ARG A O 1
ATOM 1953 N N . ILE A 1 260 ? 0.322 -13.123 -15.827 1.00 97.69 260 ILE A N 1
ATOM 1954 C CA . ILE A 1 260 ? -0.895 -13.860 -16.165 1.00 97.69 260 ILE A CA 1
ATOM 1955 C C . ILE A 1 260 ? -1.854 -12.941 -16.914 1.00 97.69 260 ILE A C 1
ATOM 1957 O O . ILE A 1 260 ? -2.213 -11.869 -16.427 1.00 97.69 260 ILE A O 1
ATOM 1961 N N . ASN A 1 261 ? -2.335 -13.381 -18.072 1.00 97.62 261 ASN A N 1
ATOM 1962 C CA . ASN A 1 261 ? -3.440 -12.743 -18.766 1.00 97.62 261 ASN A CA 1
ATOM 1963 C C . ASN A 1 261 ? -4.743 -13.009 -18.004 1.00 97.62 261 ASN A C 1
ATOM 1965 O O . ASN A 1 261 ? -5.211 -14.147 -17.903 1.00 97.62 261 ASN A O 1
ATOM 1969 N N . ALA A 1 262 ? -5.357 -11.945 -17.485 1.00 96.44 262 ALA A N 1
ATOM 1970 C CA . ALA A 1 262 ? -6.546 -12.039 -16.644 1.00 96.44 262 ALA A CA 1
ATOM 1971 C C . ALA A 1 262 ? -7.763 -12.659 -17.359 1.00 96.44 262 ALA A C 1
ATOM 1973 O O . ALA A 1 262 ? -8.654 -13.191 -16.695 1.00 96.44 262 ALA A O 1
ATOM 1974 N N . ASN A 1 263 ? -7.804 -12.614 -18.697 1.00 93.44 263 ASN A N 1
ATOM 1975 C CA . ASN A 1 263 ? -8.892 -13.185 -19.493 1.00 93.44 263 ASN A CA 1
ATOM 1976 C C . ASN A 1 263 ? -8.732 -14.692 -19.726 1.00 93.44 263 ASN A C 1
ATOM 1978 O O . ASN A 1 263 ? -9.733 -15.396 -19.852 1.00 93.44 263 ASN A O 1
ATOM 1982 N N . THR A 1 264 ? -7.495 -15.192 -19.804 1.00 95.12 264 THR A N 1
ATOM 1983 C CA . THR A 1 264 ? -7.214 -16.601 -20.137 1.00 95.12 264 THR A CA 1
ATOM 1984 C C . THR A 1 264 ? -6.785 -17.428 -18.927 1.00 95.12 264 THR A C 1
ATOM 1986 O O . THR A 1 264 ? -6.879 -18.654 -18.969 1.00 95.12 264 THR A O 1
ATOM 1989 N N . GLY A 1 265 ? -6.311 -16.777 -17.860 1.00 95.38 265 GLY A N 1
ATOM 1990 C CA . GLY A 1 265 ? -5.735 -17.435 -16.686 1.00 95.38 265 GLY A CA 1
ATOM 1991 C C . GLY A 1 265 ? -4.388 -18.111 -16.959 1.00 95.38 265 GLY A C 1
ATOM 1992 O O . GLY A 1 265 ? -3.966 -18.953 -16.174 1.00 95.38 265 GLY A O 1
ATOM 1993 N N . ARG A 1 266 ? -3.732 -17.786 -18.078 1.00 96.75 266 ARG A N 1
ATOM 1994 C CA . ARG A 1 266 ? -2.419 -18.316 -18.476 1.00 96.75 266 ARG A CA 1
ATOM 1995 C C . ARG A 1 266 ? -1.421 -17.179 -18.625 1.00 96.75 266 ARG A C 1
ATOM 1997 O O . ARG A 1 266 ? -1.835 -16.032 -18.790 1.00 96.75 266 ARG A O 1
ATOM 2004 N N . ASN A 1 267 ? -0.131 -17.499 -18.613 1.00 97.62 267 ASN A N 1
ATOM 2005 C CA . ASN A 1 267 ? 0.905 -16.531 -18.954 1.00 97.62 267 ASN A CA 1
ATOM 2006 C C . ASN A 1 267 ? 0.641 -15.908 -20.332 1.00 97.62 267 ASN A C 1
ATOM 2008 O O . ASN A 1 267 ? 0.150 -16.594 -21.236 1.00 97.62 267 ASN A O 1
ATOM 2012 N N . PHE A 1 268 ? 0.972 -14.626 -20.495 1.00 98.38 268 PHE A N 1
ATOM 2013 C CA . PHE A 1 268 ? 1.013 -14.023 -21.826 1.00 98.38 268 PHE A CA 1
ATOM 2014 C C . PHE A 1 268 ? 2.053 -14.747 -22.686 1.00 98.38 268 PHE A C 1
ATOM 2016 O O . PHE A 1 268 ? 3.145 -15.068 -22.228 1.00 98.38 268 PHE A O 1
ATOM 2023 N N . SER A 1 269 ? 1.721 -14.977 -23.951 1.00 97.38 269 SER A N 1
ATOM 2024 C CA . SER A 1 269 ? 2.610 -15.624 -24.922 1.00 97.38 269 SER A CA 1
ATOM 2025 C C . SER A 1 269 ? 3.617 -14.666 -25.560 1.00 97.38 269 SER A C 1
ATOM 2027 O O . SER A 1 269 ? 4.581 -15.113 -26.172 1.00 97.38 269 SER A O 1
ATOM 2029 N N . SER A 1 270 ? 3.370 -13.354 -25.486 1.00 97.69 270 SER A N 1
ATOM 2030 C CA . SER A 1 270 ? 4.231 -12.322 -26.071 1.00 97.69 270 SER A CA 1
ATOM 2031 C C . SER A 1 270 ? 3.883 -10.925 -25.554 1.00 97.69 270 SER A C 1
ATOM 2033 O O . SER A 1 270 ? 2.762 -10.676 -25.096 1.00 97.69 270 SER A O 1
ATOM 2035 N N . TRP A 1 271 ? 4.801 -9.969 -25.736 1.00 98.00 271 TRP A N 1
ATOM 2036 C CA . TRP A 1 271 ? 4.512 -8.547 -25.515 1.00 98.00 271 TRP A CA 1
ATOM 2037 C C . TRP A 1 271 ? 3.337 -8.044 -26.365 1.00 98.00 271 TRP A C 1
ATOM 2039 O O . TRP A 1 271 ? 2.531 -7.259 -25.882 1.00 98.00 271 TRP A O 1
ATOM 2049 N N . ALA A 1 272 ? 3.196 -8.505 -27.613 1.00 98.25 272 ALA A N 1
ATOM 2050 C CA . ALA A 1 272 ? 2.097 -8.080 -28.483 1.00 98.25 272 ALA A CA 1
ATOM 2051 C C . ALA A 1 272 ? 0.725 -8.493 -27.922 1.00 98.25 272 ALA A C 1
ATOM 2053 O O . ALA A 1 272 ? -0.219 -7.708 -27.972 1.00 98.25 272 ALA A O 1
ATOM 2054 N N . GLU A 1 273 ? 0.624 -9.691 -27.334 1.00 97.88 273 GLU A N 1
ATOM 2055 C CA . GLU A 1 273 ? -0.586 -10.112 -26.622 1.00 97.88 273 GLU A CA 1
ATOM 2056 C C . GLU A 1 273 ? -0.844 -9.228 -25.396 1.00 97.88 273 GLU A C 1
ATOM 2058 O O . GLU A 1 273 ? -1.972 -8.794 -25.182 1.00 97.88 273 GLU A O 1
ATOM 2063 N N . PHE A 1 274 ? 0.183 -8.927 -24.601 1.00 98.06 274 PHE A N 1
ATOM 2064 C CA . PHE A 1 274 ? 0.053 -8.039 -23.445 1.00 98.06 274 PHE A CA 1
ATOM 2065 C C . PHE A 1 274 ? -0.365 -6.617 -23.845 1.00 98.06 274 PHE A C 1
ATOM 2067 O O . PHE A 1 274 ? -1.269 -6.044 -23.240 1.00 98.06 274 PHE A O 1
ATOM 2074 N N . PHE A 1 275 ? 0.235 -6.058 -24.897 1.00 98.12 275 PHE A N 1
ATOM 2075 C CA . PHE A 1 275 ? 0.042 -4.674 -25.332 1.00 98.12 275 PHE A CA 1
ATOM 2076 C C . PHE A 1 275 ? -1.390 -4.367 -25.803 1.00 98.12 275 PHE A C 1
ATOM 2078 O O . PHE A 1 275 ? -1.843 -3.228 -25.688 1.00 98.12 275 PHE A O 1
ATOM 2085 N N . GLY A 1 276 ? -2.135 -5.371 -26.270 1.00 92.88 276 GLY A N 1
ATOM 2086 C CA . GLY A 1 276 ? -3.526 -5.220 -26.702 1.00 92.88 276 GLY A CA 1
ATOM 2087 C C . GLY A 1 276 ? -3.685 -5.134 -28.224 1.00 92.88 276 GLY A C 1
ATOM 2088 O O . GLY A 1 276 ? -2.832 -5.617 -28.968 1.00 92.88 276 GLY A O 1
ATOM 2089 N N . PRO A 1 277 ? -4.813 -4.584 -28.711 1.00 92.50 277 PRO A N 1
ATOM 2090 C CA . PRO A 1 277 ? -5.283 -3.242 -28.342 1.00 92.50 277 PRO A CA 1
ATOM 2091 C C . PRO A 1 277 ? -6.506 -3.207 -27.410 1.00 92.50 277 PRO A C 1
ATOM 2093 O O . PRO A 1 277 ? -7.417 -4.018 -27.547 1.00 92.50 277 PRO A O 1
ATOM 2096 N N . ASN A 1 278 ? -6.586 -2.190 -26.541 1.00 94.38 278 ASN A N 1
ATOM 2097 C CA . ASN A 1 278 ? -7.805 -1.851 -25.796 1.00 94.38 278 ASN A CA 1
ATOM 2098 C C . ASN A 1 278 ? -8.017 -0.331 -25.737 1.00 94.38 278 ASN A C 1
ATOM 2100 O O . ASN A 1 278 ? -7.239 0.363 -25.088 1.00 94.38 278 ASN A O 1
ATOM 2104 N N . LEU A 1 279 ? -9.075 0.186 -26.371 1.00 94.75 279 LEU A N 1
ATOM 2105 C CA . LEU A 1 279 ? -9.398 1.618 -26.384 1.00 94.75 279 LEU A CA 1
ATOM 2106 C C . LEU A 1 279 ? -10.480 1.938 -25.347 1.00 94.75 279 LEU A C 1
ATOM 2108 O O . LEU A 1 279 ? -11.627 1.514 -25.492 1.00 94.75 279 LEU A O 1
ATOM 2112 N N . TYR A 1 280 ? -10.138 2.740 -24.341 1.00 91.25 280 TYR A N 1
ATOM 2113 C CA . TYR A 1 280 ? -11.065 3.187 -23.303 1.00 91.25 280 TYR A CA 1
ATOM 2114 C C . TYR A 1 280 ? -10.973 4.702 -23.138 1.00 91.25 280 TYR A C 1
ATOM 2116 O O . TYR A 1 280 ? -9.899 5.237 -22.887 1.00 91.25 280 TYR A O 1
ATOM 2124 N N . ASN A 1 281 ? -12.104 5.403 -23.263 1.00 88.19 281 ASN A N 1
ATOM 2125 C CA . ASN A 1 281 ? -12.193 6.859 -23.074 1.00 88.19 281 ASN A CA 1
ATOM 2126 C C . ASN A 1 281 ? -11.174 7.679 -23.900 1.00 88.19 281 ASN A C 1
ATOM 2128 O O . ASN A 1 281 ? -10.725 8.730 -23.458 1.00 88.19 281 ASN A O 1
ATOM 2132 N N . GLY A 1 282 ? -10.816 7.204 -25.099 1.00 90.44 282 GLY A N 1
ATOM 2133 C CA . GLY A 1 282 ? -9.867 7.879 -25.995 1.00 90.44 282 GLY A CA 1
ATOM 2134 C C . GLY A 1 282 ? -8.393 7.516 -25.780 1.00 90.44 282 GLY A C 1
ATOM 2135 O O . GLY A 1 282 ? -7.564 7.935 -26.581 1.00 90.44 282 GLY A O 1
ATOM 2136 N N . ASP A 1 283 ? -8.074 6.701 -24.772 1.00 93.00 283 ASP A N 1
ATOM 2137 C CA . ASP A 1 283 ? -6.723 6.213 -24.487 1.00 93.00 283 ASP A CA 1
ATOM 2138 C C . ASP A 1 283 ? -6.591 4.709 -24.769 1.00 93.00 283 ASP A C 1
ATOM 2140 O O . ASP A 1 283 ? -7.532 3.934 -24.578 1.00 93.00 283 ASP A O 1
ATOM 2144 N N . ASN A 1 284 ? -5.399 4.284 -25.196 1.00 96.06 284 ASN A N 1
ATOM 2145 C CA . ASN A 1 284 ? -5.069 2.870 -25.363 1.00 96.06 284 ASN A CA 1
ATOM 2146 C C . ASN A 1 284 ? -4.492 2.289 -24.070 1.00 96.06 284 ASN A C 1
ATOM 2148 O O . ASN A 1 284 ? -3.673 2.922 -23.401 1.00 96.06 284 ASN A O 1
ATOM 2152 N N . PHE A 1 285 ? -4.867 1.053 -23.759 1.00 96.75 285 PHE A N 1
ATOM 2153 C CA . PHE A 1 285 ? -4.408 0.303 -22.597 1.00 96.75 285 PHE A CA 1
ATOM 2154 C C . PHE A 1 285 ? -3.988 -1.116 -22.977 1.00 96.75 285 PHE A C 1
ATOM 2156 O O . PHE A 1 285 ? -4.501 -1.709 -23.932 1.00 96.75 285 PHE A O 1
ATOM 2163 N N . THR A 1 286 ? -3.077 -1.669 -22.183 1.00 97.44 286 THR A N 1
ATOM 2164 C CA . THR A 1 286 ? -2.694 -3.080 -22.266 1.00 97.44 286 THR A CA 1
ATOM 2165 C C . THR A 1 286 ? -3.861 -3.976 -21.867 1.00 97.44 286 THR A C 1
ATOM 2167 O O . THR A 1 286 ? -4.812 -3.542 -21.205 1.00 97.44 286 THR A O 1
ATOM 2170 N N . ASN A 1 287 ? -3.784 -5.250 -22.245 1.00 97.31 287 ASN A N 1
ATOM 2171 C CA . ASN A 1 287 ? -4.630 -6.271 -21.646 1.00 97.31 287 ASN A CA 1
ATOM 2172 C C . ASN A 1 287 ? -4.403 -6.314 -20.128 1.00 97.31 287 ASN A C 1
ATOM 2174 O O . ASN A 1 287 ? -3.316 -6.006 -19.631 1.00 97.31 287 ASN A O 1
ATOM 2178 N N . THR A 1 288 ? -5.452 -6.670 -19.386 1.00 97.38 288 THR A N 1
ATOM 2179 C CA . THR A 1 288 ? -5.373 -6.771 -17.928 1.00 97.38 288 THR A CA 1
ATOM 2180 C C . THR A 1 288 ? -4.482 -7.944 -17.532 1.00 97.38 288 THR A C 1
ATOM 2182 O O . THR A 1 288 ? -4.695 -9.078 -17.967 1.00 97.38 288 THR A O 1
ATOM 2185 N N . GLN A 1 289 ? -3.506 -7.661 -16.679 1.00 96.88 289 GLN A N 1
ATOM 2186 C CA . GLN A 1 289 ? -2.543 -8.610 -16.145 1.00 96.88 289 GLN A CA 1
ATOM 2187 C C . GLN A 1 289 ? -2.829 -8.932 -14.677 1.00 96.88 289 GLN A C 1
ATOM 2189 O O . GLN A 1 289 ? -3.424 -8.120 -13.960 1.00 96.88 289 GLN A O 1
ATOM 2194 N N . ARG A 1 290 ? -2.386 -10.110 -14.238 1.00 96.75 290 ARG A N 1
ATOM 2195 C CA . ARG A 1 290 ? -2.283 -10.518 -12.834 1.00 96.75 290 ARG A CA 1
ATOM 2196 C C . ARG A 1 290 ? -0.858 -11.001 -12.561 1.00 96.75 290 ARG A C 1
ATOM 2198 O O . ARG A 1 290 ? -0.187 -11.521 -13.457 1.00 96.75 290 ARG A O 1
ATOM 2205 N N . TYR A 1 291 ? -0.428 -10.881 -11.311 1.00 95.25 291 TYR A N 1
ATOM 2206 C CA . TYR A 1 291 ? 0.841 -11.443 -10.857 1.00 95.25 291 TYR A CA 1
ATOM 2207 C C . TYR A 1 291 ? 0.867 -12.969 -10.988 1.00 95.25 291 TYR A C 1
ATOM 2209 O O . TYR A 1 291 ? -0.137 -13.643 -10.748 1.00 95.25 291 TYR A O 1
ATOM 2217 N N . ASN A 1 292 ? 2.027 -13.510 -11.359 1.00 95.38 292 ASN A N 1
ATOM 2218 C CA . ASN A 1 292 ? 2.248 -14.947 -11.465 1.00 95.38 292 ASN A CA 1
ATOM 2219 C C . ASN A 1 292 ? 2.689 -15.527 -10.111 1.00 95.38 292 ASN A C 1
ATOM 2221 O O . ASN A 1 292 ? 3.819 -15.969 -9.952 1.00 95.38 292 ASN A O 1
ATOM 2225 N N . LEU A 1 293 ? 1.781 -15.552 -9.133 1.00 95.56 293 LEU A N 1
ATOM 2226 C CA . LEU A 1 293 ? 2.076 -16.006 -7.761 1.00 95.56 293 LEU A CA 1
ATOM 2227 C C . LEU A 1 293 ? 2.407 -17.508 -7.666 1.00 95.56 293 LEU A C 1
ATOM 2229 O O . LEU A 1 293 ? 2.844 -18.001 -6.635 1.00 95.56 293 LEU A O 1
ATOM 2233 N N . SER A 1 294 ? 2.191 -18.271 -8.744 1.00 93.69 294 SER A N 1
ATOM 2234 C CA . SER A 1 294 ? 2.650 -19.666 -8.818 1.00 93.69 294 SER A CA 1
ATOM 2235 C C . SER A 1 294 ? 4.153 -19.778 -9.108 1.00 93.69 294 SER A C 1
ATOM 2237 O O . SER A 1 294 ? 4.720 -20.855 -8.929 1.00 93.69 294 SER A O 1
ATOM 2239 N N . SER A 1 295 ? 4.795 -18.690 -9.547 1.00 93.50 295 SER A N 1
ATOM 2240 C CA . SER A 1 295 ? 6.235 -18.597 -9.777 1.00 93.50 295 SER A CA 1
ATOM 2241 C C . SER A 1 295 ? 6.939 -18.118 -8.508 1.00 93.50 295 SER A C 1
ATOM 2243 O O . SER A 1 295 ? 6.821 -16.963 -8.113 1.00 93.50 295 SER A O 1
ATOM 2245 N N . PHE A 1 296 ? 7.726 -19.000 -7.888 1.00 91.38 296 PHE A N 1
ATOM 2246 C CA . PHE A 1 296 ? 8.567 -18.631 -6.743 1.00 91.38 296 PHE A CA 1
ATOM 2247 C C . PHE A 1 296 ? 9.583 -17.535 -7.104 1.00 91.38 296 PHE A C 1
ATOM 2249 O O . PHE A 1 296 ? 9.849 -16.644 -6.306 1.00 91.38 296 PHE A O 1
ATOM 2256 N N . ILE A 1 297 ? 10.103 -17.570 -8.334 1.00 90.38 297 ILE A N 1
ATOM 2257 C CA . ILE A 1 297 ? 11.044 -16.564 -8.841 1.00 90.38 297 ILE A CA 1
ATOM 2258 C C . ILE A 1 297 ? 10.372 -15.190 -8.899 1.00 90.38 297 ILE A C 1
ATOM 2260 O O . ILE A 1 297 ? 10.975 -14.198 -8.495 1.00 90.38 297 ILE A O 1
ATOM 2264 N N . PHE A 1 298 ? 9.111 -15.133 -9.342 1.00 92.25 298 PHE A N 1
ATOM 2265 C CA . PHE A 1 298 ? 8.346 -13.891 -9.344 1.00 92.25 298 PHE A CA 1
ATOM 2266 C C . PHE A 1 298 ? 8.171 -13.339 -7.925 1.00 92.25 298 PHE A C 1
ATOM 2268 O O . PHE A 1 298 ? 8.435 -12.158 -7.709 1.00 92.25 298 PHE A O 1
ATOM 2275 N N . ASP A 1 299 ? 7.765 -14.172 -6.961 1.00 92.31 299 ASP A N 1
ATOM 2276 C CA . ASP A 1 299 ? 7.525 -13.739 -5.577 1.00 92.31 299 ASP A CA 1
ATOM 2277 C C . ASP A 1 299 ? 8.794 -13.159 -4.925 1.00 92.31 299 ASP A C 1
ATOM 2279 O O . ASP A 1 299 ? 8.758 -12.068 -4.346 1.00 92.31 299 ASP A O 1
ATOM 2283 N N . VAL A 1 300 ? 9.930 -13.844 -5.089 1.00 86.69 300 VAL A N 1
ATOM 2284 C CA . VAL A 1 300 ? 11.242 -13.400 -4.589 1.00 86.69 300 VAL A CA 1
ATOM 2285 C C . VAL A 1 300 ? 11.688 -12.099 -5.268 1.00 86.69 300 VAL A C 1
ATOM 2287 O O . VAL A 1 300 ? 12.095 -11.144 -4.601 1.00 86.69 300 VAL A O 1
ATOM 2290 N N . ALA A 1 301 ? 11.563 -12.007 -6.593 1.00 86.44 301 ALA A N 1
ATOM 2291 C CA . ALA A 1 301 ? 11.918 -10.794 -7.325 1.00 86.44 301 ALA A CA 1
ATOM 2292 C C . ALA A 1 301 ? 11.007 -9.608 -6.958 1.00 86.44 301 ALA A C 1
ATOM 2294 O O . ALA A 1 301 ? 11.462 -8.466 -6.882 1.00 86.44 301 ALA A O 1
ATOM 2295 N N . ALA A 1 302 ? 9.720 -9.860 -6.707 1.00 87.19 302 ALA A N 1
ATOM 2296 C CA . ALA A 1 302 ? 8.731 -8.831 -6.407 1.00 87.19 302 ALA A CA 1
ATOM 2297 C C . ALA A 1 302 ? 8.859 -8.269 -4.985 1.00 87.19 302 ALA A C 1
ATOM 2299 O O . ALA A 1 302 ? 8.580 -7.084 -4.790 1.00 87.19 302 ALA A O 1
ATOM 2300 N N . ILE A 1 303 ? 9.301 -9.074 -4.008 1.00 84.12 303 ILE A N 1
ATOM 2301 C CA . ILE A 1 303 ? 9.617 -8.570 -2.662 1.00 84.12 303 ILE A CA 1
ATOM 2302 C C . ILE A 1 303 ? 10.953 -7.809 -2.625 1.00 84.12 303 ILE A C 1
ATOM 2304 O O . ILE A 1 303 ? 11.163 -6.969 -1.747 1.00 84.12 303 ILE A O 1
ATOM 2308 N N . GLY A 1 304 ? 11.823 -8.050 -3.614 1.00 73.19 304 GLY A N 1
ATOM 2309 C CA . GLY A 1 304 ? 13.069 -7.314 -3.825 1.00 73.19 304 GLY A CA 1
ATOM 2310 C C . GLY A 1 304 ? 14.234 -7.793 -2.958 1.00 73.19 304 GLY A C 1
ATOM 2311 O O . GLY A 1 304 ? 15.118 -6.996 -2.649 1.00 73.19 304 GLY A O 1
ATOM 2312 N N . ASN A 1 305 ? 14.234 -9.063 -2.535 1.00 70.00 305 ASN A N 1
ATOM 2313 C CA . ASN A 1 305 ? 15.339 -9.657 -1.780 1.00 70.00 305 ASN A CA 1
ATOM 2314 C C . ASN A 1 305 ? 15.509 -11.149 -2.115 1.00 70.00 305 ASN A C 1
ATOM 2316 O O . ASN A 1 305 ? 14.685 -11.967 -1.715 1.00 70.00 305 ASN A O 1
ATOM 2320 N N . GLU A 1 306 ? 16.593 -11.488 -2.818 1.00 65.88 306 GLU A N 1
ATOM 2321 C CA . GLU A 1 306 ? 16.907 -12.856 -3.259 1.00 65.88 306 GLU A CA 1
ATOM 2322 C C . GLU A 1 306 ? 17.285 -13.819 -2.122 1.00 65.88 306 GLU 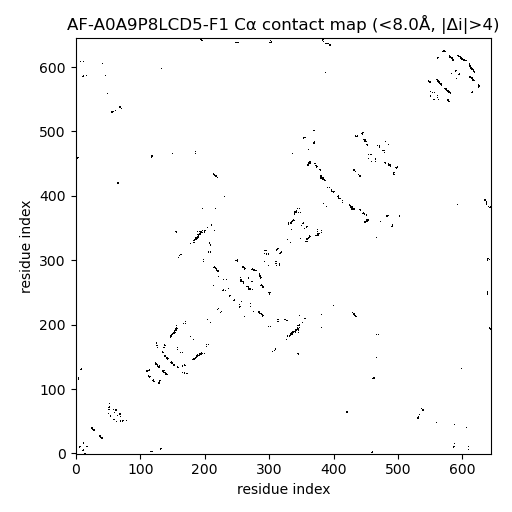A C 1
ATOM 2324 O O . GLU A 1 306 ? 17.097 -15.028 -2.255 1.00 65.88 306 GLU A O 1
ATOM 2329 N N . ASP A 1 307 ? 17.745 -13.296 -0.983 1.00 69.88 307 ASP A N 1
ATOM 2330 C CA . ASP A 1 307 ? 18.118 -14.102 0.184 1.00 69.88 307 ASP A CA 1
ATOM 2331 C C . ASP A 1 307 ? 16.898 -14.506 1.033 1.00 69.88 307 ASP A C 1
ATOM 2333 O O . ASP A 1 307 ? 16.995 -15.355 1.924 1.00 69.88 307 ASP A O 1
ATOM 2337 N N . VAL A 1 308 ? 15.731 -13.913 0.762 1.00 74.06 308 VAL A N 1
ATOM 2338 C CA . VAL A 1 308 ? 14.491 -14.171 1.496 1.00 74.06 308 VAL A CA 1
ATOM 2339 C C . VAL A 1 308 ? 13.605 -15.100 0.678 1.00 74.06 308 VAL A C 1
ATOM 2341 O O . VAL A 1 308 ? 12.976 -14.703 -0.300 1.00 74.06 308 VAL A O 1
ATOM 2344 N N . ALA A 1 309 ? 13.493 -16.348 1.131 1.00 85.31 309 ALA A N 1
ATOM 2345 C CA . ALA A 1 309 ? 12.557 -17.315 0.569 1.00 85.31 309 ALA A CA 1
ATOM 2346 C C . ALA A 1 309 ? 11.114 -16.985 0.992 1.00 85.31 309 ALA A C 1
ATOM 2348 O O . ALA A 1 309 ? 10.574 -17.592 1.915 1.00 85.31 309 ALA A O 1
ATOM 2349 N N . PHE A 1 310 ? 10.508 -16.001 0.329 1.00 90.75 310 PHE A N 1
ATOM 2350 C CA . PHE A 1 310 ? 9.106 -15.639 0.499 1.00 90.75 310 PHE A CA 1
ATOM 2351 C C . PHE A 1 310 ? 8.253 -16.236 -0.626 1.00 90.75 310 PHE A C 1
ATOM 2353 O O . PHE A 1 310 ? 8.643 -16.220 -1.791 1.00 90.75 310 PHE A O 1
ATOM 2360 N N . ALA A 1 311 ? 7.071 -16.738 -0.273 1.00 95.31 311 ALA A N 1
ATOM 2361 C CA . ALA A 1 311 ? 6.045 -17.137 -1.228 1.00 95.31 311 ALA A CA 1
ATOM 2362 C C . ALA A 1 311 ? 4.655 -16.865 -0.652 1.00 95.31 311 ALA A C 1
ATOM 2364 O O . ALA A 1 311 ? 4.397 -17.147 0.526 1.00 95.31 311 ALA A O 1
ATOM 2365 N N . VAL A 1 312 ? 3.755 -16.341 -1.483 1.00 97.12 312 VAL A N 1
ATOM 2366 C CA . VAL A 1 312 ? 2.391 -15.990 -1.065 1.00 97.12 312 VAL A CA 1
ATOM 2367 C C . VAL A 1 312 ? 1.609 -17.246 -0.672 1.00 97.12 312 VAL A C 1
ATOM 2369 O O . VAL A 1 312 ? 1.547 -18.222 -1.423 1.00 97.12 312 VAL A O 1
ATOM 2372 N N . TYR A 1 313 ? 0.967 -17.218 0.497 1.00 97.88 313 TYR A N 1
ATOM 2373 C CA . TYR A 1 313 ? 0.154 -18.329 0.980 1.00 97.88 313 TYR A CA 1
ATOM 2374 C C . TYR A 1 313 ? -0.954 -18.709 -0.013 1.00 97.88 313 TYR A C 1
ATOM 2376 O O . TYR A 1 313 ? -1.689 -17.868 -0.533 1.00 97.88 313 TYR A O 1
ATOM 2384 N N . GLY A 1 314 ? -1.108 -20.007 -0.262 1.00 96.25 314 GLY A N 1
ATOM 2385 C CA . GLY A 1 314 ? -2.078 -20.541 -1.214 1.00 96.25 314 GLY A CA 1
ATOM 2386 C C . GLY A 1 314 ? -1.557 -20.733 -2.638 1.00 96.25 314 GLY A C 1
ATOM 2387 O O . GLY A 1 314 ? -2.327 -21.217 -3.466 1.00 96.25 314 GLY A O 1
ATOM 2388 N N . TYR A 1 315 ? -0.290 -20.418 -2.923 1.00 95.56 315 TYR A N 1
ATOM 2389 C CA . TYR A 1 315 ? 0.311 -20.561 -4.252 1.00 95.56 315 TYR A CA 1
ATOM 2390 C C . TYR A 1 315 ? 1.669 -21.264 -4.217 1.00 95.56 315 TYR A C 1
ATOM 2392 O O . TYR A 1 315 ? 2.314 -21.332 -3.176 1.00 95.56 315 TYR A O 1
ATOM 2400 N N . GLY A 1 316 ? 2.103 -21.767 -5.381 1.00 89.69 316 GLY A N 1
ATOM 2401 C CA . GLY A 1 316 ? 3.485 -22.171 -5.662 1.00 89.69 316 GLY A CA 1
ATOM 2402 C C . GLY A 1 316 ? 4.186 -22.903 -4.513 1.00 89.69 316 GLY A C 1
ATOM 2403 O O . GLY A 1 316 ? 3.804 -24.014 -4.143 1.00 89.69 316 GLY A O 1
ATOM 2404 N N . ALA A 1 317 ? 5.218 -22.256 -3.962 1.00 93.06 317 ALA A N 1
ATOM 2405 C CA . ALA A 1 317 ? 6.073 -22.784 -2.898 1.00 93.06 317 ALA A CA 1
ATOM 2406 C C . ALA A 1 317 ? 5.460 -22.721 -1.480 1.00 93.06 317 ALA A C 1
ATOM 2408 O O . ALA A 1 317 ? 6.045 -23.263 -0.546 1.00 93.06 317 ALA A O 1
ATOM 2409 N N . ASN A 1 318 ? 4.282 -22.113 -1.310 1.00 95.94 318 ASN A N 1
ATOM 2410 C CA . ASN A 1 318 ? 3.550 -22.023 -0.045 1.00 95.94 318 ASN A CA 1
ATOM 2411 C C . ASN A 1 318 ? 2.069 -22.426 -0.225 1.00 95.94 318 ASN A C 1
ATOM 2413 O O . ASN A 1 318 ? 1.160 -21.604 -0.064 1.00 95.94 318 ASN A O 1
ATOM 2417 N N . PRO A 1 319 ? 1.783 -23.683 -0.611 1.00 95.88 319 PRO A N 1
ATOM 2418 C CA . PRO A 1 319 ? 0.426 -24.112 -0.918 1.00 95.88 319 PRO A CA 1
ATOM 2419 C C . PRO A 1 319 ? -0.449 -24.155 0.340 1.00 95.88 319 PRO A 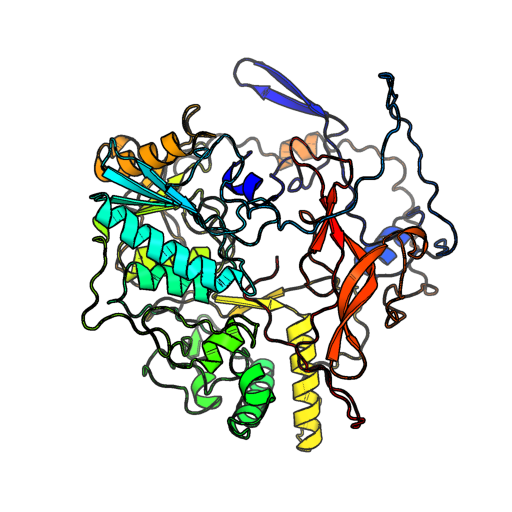C 1
ATOM 2421 O O . PRO A 1 319 ? -0.041 -24.631 1.401 1.00 95.88 319 PRO A O 1
ATOM 2424 N N . ALA A 1 320 ? -1.707 -23.738 0.199 1.00 95.00 320 ALA A N 1
ATOM 2425 C CA . ALA A 1 320 ? -2.707 -23.968 1.233 1.00 95.00 320 ALA A CA 1
ATOM 2426 C C . ALA A 1 320 ? -3.038 -25.473 1.321 1.00 95.00 320 ALA A C 1
ATOM 2428 O O . ALA A 1 320 ? -2.958 -26.186 0.312 1.00 95.00 320 ALA A O 1
ATOM 2429 N N . PRO A 1 321 ? -3.456 -25.979 2.497 1.00 93.00 321 PRO A N 1
ATOM 2430 C CA . PRO A 1 321 ? -3.943 -27.346 2.620 1.00 93.00 321 PRO A CA 1
ATOM 2431 C C . PRO A 1 321 ? -5.061 -27.652 1.606 1.00 93.00 321 PRO A C 1
ATOM 2433 O O . PRO A 1 321 ? -5.884 -26.777 1.315 1.00 93.00 321 PRO A O 1
ATOM 2436 N N . PRO A 1 322 ? -5.155 -28.889 1.085 1.00 89.62 322 PRO A N 1
ATOM 2437 C CA . PRO A 1 322 ? -6.241 -29.266 0.187 1.00 89.62 322 PRO A CA 1
ATOM 2438 C C . PRO A 1 322 ? -7.612 -28.989 0.815 1.00 89.62 322 PRO A C 1
ATOM 2440 O O . PRO A 1 322 ? -7.872 -29.394 1.947 1.00 89.62 322 PRO A O 1
ATOM 2443 N N . ASN A 1 323 ? -8.501 -28.331 0.064 1.00 89.19 323 ASN A N 1
ATOM 2444 C CA . ASN A 1 323 ? -9.826 -27.900 0.530 1.00 89.19 323 ASN A CA 1
ATOM 2445 C C . ASN A 1 323 ? -9.791 -26.957 1.748 1.00 89.19 323 ASN A C 1
ATOM 2447 O O . ASN A 1 323 ? -10.727 -26.959 2.549 1.00 89.19 323 ASN A O 1
ATOM 2451 N N . ALA A 1 324 ? -8.726 -26.161 1.901 1.00 93.69 324 ALA A N 1
ATOM 2452 C CA . ALA A 1 324 ? -8.666 -25.123 2.921 1.00 93.69 324 ALA A CA 1
ATOM 2453 C C . ALA A 1 324 ? -9.889 -24.198 2.818 1.00 93.69 324 ALA A C 1
ATOM 2455 O O . ALA A 1 324 ? -10.145 -23.579 1.784 1.00 93.69 324 ALA A O 1
ATOM 2456 N N . ALA A 1 325 ? -10.649 -24.132 3.907 1.00 95.38 325 ALA A N 1
ATOM 2457 C CA . ALA A 1 325 ? -11.786 -23.239 4.057 1.00 95.38 325 ALA A CA 1
ATOM 2458 C C . ALA A 1 325 ? -11.361 -21.968 4.810 1.00 95.38 325 ALA A C 1
ATOM 2460 O O . ALA A 1 325 ? -10.393 -22.017 5.576 1.00 95.38 325 ALA A O 1
ATOM 2461 N N . PRO A 1 326 ? -12.091 -20.851 4.647 1.00 97.81 326 PRO A N 1
ATOM 2462 C CA . PRO A 1 326 ? -11.902 -19.671 5.480 1.00 97.81 326 PRO A CA 1
ATOM 2463 C C . PRO A 1 326 ? -11.945 -20.025 6.977 1.00 97.81 326 PRO A C 1
ATOM 2465 O O . PRO A 1 326 ? -12.858 -20.737 7.409 1.00 97.81 326 PRO A O 1
ATOM 2468 N N . PRO A 1 327 ? -10.998 -19.538 7.802 1.00 97.62 327 PRO A N 1
ATOM 2469 C CA . PRO A 1 327 ? -11.009 -19.786 9.241 1.00 97.62 327 PRO A CA 1
ATOM 2470 C C . PRO A 1 327 ? -12.170 -19.062 9.944 1.00 97.62 327 PRO A C 1
ATOM 2472 O O . PRO A 1 327 ? -12.598 -19.486 11.025 1.00 97.62 327 PRO A O 1
ATOM 2475 N N . TYR A 1 328 ? -12.694 -18.003 9.325 1.00 98.50 328 TYR A N 1
ATOM 2476 C CA . TYR A 1 328 ? -13.859 -17.227 9.742 1.00 98.50 328 TYR A CA 1
ATOM 2477 C C . TYR A 1 328 ? -14.782 -17.009 8.542 1.00 98.50 328 TYR A C 1
ATOM 2479 O O . TYR A 1 328 ? -14.308 -16.886 7.413 1.00 98.50 328 TYR A O 1
ATOM 2487 N N . ALA A 1 329 ? -16.093 -16.959 8.780 1.00 98.31 329 ALA A N 1
ATOM 2488 C CA . ALA A 1 329 ? -17.041 -16.536 7.756 1.00 98.31 329 ALA A CA 1
ATOM 2489 C C . ALA A 1 329 ? -16.877 -15.030 7.493 1.00 98.31 329 ALA A C 1
ATOM 2491 O O . ALA A 1 329 ? -16.525 -14.282 8.407 1.00 98.31 329 ALA A O 1
ATOM 2492 N N . ALA A 1 330 ? -17.125 -14.569 6.266 1.00 98.00 330 ALA A N 1
ATOM 2493 C CA . ALA A 1 330 ? -16.904 -13.168 5.906 1.00 98.00 330 ALA A CA 1
ATOM 2494 C C . ALA A 1 330 ? -17.762 -12.202 6.742 1.00 98.00 330 ALA A C 1
ATOM 2496 O O . ALA A 1 330 ? -17.303 -11.126 7.114 1.00 98.00 330 ALA A O 1
ATOM 2497 N N . GLU A 1 331 ? -18.980 -12.605 7.111 1.00 97.75 331 GLU A N 1
ATOM 2498 C CA . GLU A 1 331 ? -19.896 -11.831 7.954 1.00 97.75 331 GLU A CA 1
ATOM 2499 C C . GLU A 1 331 ? -19.423 -11.644 9.410 1.00 97.75 331 GLU A C 1
ATOM 2501 O O . GLU A 1 331 ? -19.874 -10.702 10.085 1.00 97.75 331 GLU A O 1
ATOM 2506 N N . ASP A 1 332 ? -18.512 -12.512 9.866 1.00 98.69 332 ASP A N 1
ATOM 2507 C CA . ASP A 1 332 ? -17.869 -12.491 11.185 1.00 98.69 332 ASP A CA 1
ATOM 2508 C C . ASP A 1 332 ? -16.552 -11.696 11.188 1.00 98.69 332 ASP A C 1
ATOM 2510 O O . ASP A 1 332 ? -15.925 -11.548 12.239 1.00 98.69 332 ASP A O 1
ATOM 2514 N N . ILE A 1 333 ? -16.148 -11.147 10.040 1.00 98.88 333 ILE A N 1
ATOM 2515 C CA . ILE A 1 333 ? -15.005 -10.245 9.907 1.00 98.88 333 ILE A CA 1
ATOM 2516 C C . ILE A 1 333 ? -15.522 -8.835 9.601 1.00 98.88 333 ILE A C 1
ATOM 2518 O O . ILE A 1 333 ? -16.449 -8.652 8.808 1.00 98.88 333 ILE A O 1
ATOM 2522 N N . ILE A 1 334 ? -14.909 -7.824 10.212 1.00 98.81 334 ILE A N 1
ATOM 2523 C CA . ILE A 1 334 ? -15.023 -6.435 9.760 1.00 98.81 334 ILE A CA 1
ATOM 2524 C C . ILE A 1 334 ? -13.641 -5.825 9.558 1.00 98.81 334 ILE A C 1
ATOM 2526 O O . ILE A 1 334 ? -12.701 -6.166 10.273 1.00 98.81 334 ILE A O 1
ATOM 2530 N N . ILE A 1 335 ? -13.531 -4.888 8.622 1.00 98.81 335 ILE A N 1
ATOM 2531 C CA . ILE A 1 335 ? -12.378 -3.992 8.512 1.00 98.81 335 ILE A CA 1
ATOM 2532 C C . ILE A 1 335 ? -12.726 -2.668 9.186 1.00 98.81 335 ILE A C 1
ATOM 2534 O O . ILE A 1 335 ? -13.780 -2.099 8.913 1.00 98.81 335 ILE A O 1
ATOM 2538 N N . LEU A 1 336 ? -11.835 -2.160 10.030 1.00 98.69 336 LEU A N 1
ATOM 2539 C CA . LEU A 1 336 ? -11.867 -0.796 10.540 1.00 98.69 336 LEU A CA 1
ATOM 2540 C C . LEU A 1 336 ? -10.809 0.039 9.812 1.00 98.69 336 LEU A C 1
ATOM 2542 O O . LEU A 1 336 ? -9.648 -0.346 9.734 1.00 98.69 336 LEU A O 1
ATOM 2546 N N . SER A 1 337 ? -11.204 1.200 9.302 1.00 97.25 337 SER A N 1
ATOM 2547 C CA . SER A 1 337 ? -10.292 2.205 8.751 1.00 97.25 337 SER A CA 1
ATOM 2548 C C . SER A 1 337 ? -10.730 3.603 9.185 1.00 97.25 337 SER A C 1
ATOM 2550 O O . SER A 1 337 ? -11.849 3.808 9.647 1.00 97.25 337 SER A O 1
ATOM 2552 N N . ASP A 1 338 ? -9.868 4.596 9.029 1.00 94.94 338 ASP A N 1
ATOM 2553 C CA . ASP A 1 338 ? -10.174 6.017 9.219 1.00 94.94 338 ASP A CA 1
ATOM 2554 C C . ASP A 1 338 ? -10.233 6.793 7.893 1.00 94.94 338 ASP A C 1
ATOM 2556 O O . ASP A 1 338 ? -10.221 8.026 7.868 1.00 94.94 338 ASP A O 1
ATOM 2560 N N . GLY A 1 339 ? -10.311 6.062 6.778 1.00 93.44 339 GLY A N 1
ATOM 2561 C CA . GLY A 1 339 ? -10.262 6.607 5.429 1.00 93.44 339 GLY A CA 1
ATOM 2562 C C . GLY A 1 339 ? -8.853 6.592 4.846 1.00 93.44 339 GLY A C 1
ATOM 2563 O O . GLY A 1 339 ? -8.716 6.693 3.631 1.00 93.44 339 GLY A O 1
ATOM 2564 N N . ILE A 1 340 ? -7.803 6.468 5.664 1.00 91.94 340 ILE A N 1
ATOM 2565 C CA . ILE A 1 340 ? -6.415 6.407 5.197 1.00 91.94 340 ILE A CA 1
ATOM 2566 C C . ILE A 1 340 ? -6.024 4.939 5.039 1.00 91.94 340 ILE A C 1
ATOM 2568 O O . ILE A 1 340 ? -5.562 4.294 5.974 1.00 91.94 340 ILE A O 1
ATOM 2572 N N . CYS A 1 341 ? -6.260 4.425 3.835 1.00 94.06 341 CYS A N 1
ATOM 2573 C CA . CYS A 1 341 ? -5.890 3.082 3.409 1.00 94.06 341 CYS A CA 1
ATOM 2574 C C . CYS A 1 341 ? -5.487 3.135 1.930 1.00 94.06 341 CYS A C 1
ATOM 2576 O O . CYS A 1 341 ? -6.354 3.139 1.056 1.00 94.06 341 CYS A O 1
ATOM 2578 N N . ASP A 1 342 ? -4.179 3.259 1.685 1.00 91.75 342 ASP A N 1
ATOM 2579 C CA . ASP A 1 342 ? -3.551 3.570 0.388 1.00 91.75 342 ASP A CA 1
ATOM 2580 C C . ASP A 1 342 ? -2.787 2.347 -0.165 1.00 91.75 342 ASP A C 1
ATOM 2582 O O . ASP A 1 342 ? -2.342 1.476 0.582 1.00 91.75 342 ASP A O 1
ATOM 2586 N N . SER A 1 343 ? -2.602 2.278 -1.483 1.00 92.94 343 SER A N 1
ATOM 2587 C CA . SER A 1 343 ? -1.736 1.326 -2.178 1.00 92.94 343 SER A CA 1
ATOM 2588 C C . SER A 1 343 ? -2.108 -0.115 -1.813 1.00 92.94 343 SER A C 1
ATOM 2590 O O . SER A 1 343 ? -3.268 -0.505 -1.934 1.00 92.94 343 SER A O 1
ATOM 2592 N N . SER A 1 344 ? -1.164 -0.913 -1.321 1.00 94.62 344 SER A N 1
ATOM 2593 C CA . SER A 1 344 ? -1.400 -2.296 -0.901 1.00 94.62 344 SER A CA 1
ATOM 2594 C C . SER A 1 344 ? -2.482 -2.441 0.181 1.00 94.62 344 SER A C 1
ATOM 2596 O O . SER A 1 344 ? -3.166 -3.459 0.200 1.00 94.62 344 SER A O 1
ATOM 2598 N N . CYS A 1 345 ? -2.730 -1.419 1.014 1.00 97.25 345 CYS A N 1
ATOM 2599 C CA . CYS A 1 345 ? -3.885 -1.426 1.917 1.00 97.25 345 CYS A CA 1
ATOM 2600 C C . CYS A 1 345 ? -5.200 -1.357 1.139 1.00 97.25 345 CYS A C 1
ATOM 2602 O O . CYS A 1 345 ? -6.109 -2.148 1.389 1.00 97.25 345 CYS A O 1
ATOM 2604 N N . ALA A 1 346 ? -5.296 -0.446 0.166 1.00 95.50 346 ALA A N 1
ATOM 2605 C CA . ALA A 1 346 ? -6.474 -0.347 -0.689 1.00 95.50 346 ALA A CA 1
ATOM 2606 C C . ALA A 1 346 ? -6.693 -1.637 -1.492 1.00 95.50 346 ALA A C 1
ATOM 2608 O O . ALA A 1 346 ? -7.834 -2.064 -1.646 1.00 95.50 346 ALA A O 1
ATOM 2609 N N . LEU A 1 347 ? -5.615 -2.285 -1.946 1.00 95.75 347 LEU A N 1
ATOM 2610 C CA . LEU A 1 347 ? -5.663 -3.603 -2.579 1.00 95.75 347 LEU A CA 1
ATOM 2611 C C . LEU A 1 347 ? -6.210 -4.676 -1.623 1.00 95.75 347 LEU A C 1
ATOM 2613 O O . LEU A 1 347 ? -7.110 -5.422 -2.003 1.00 95.75 347 LEU A O 1
ATOM 2617 N N . PHE A 1 348 ? -5.707 -4.745 -0.385 1.00 97.81 348 PHE A N 1
ATOM 2618 C CA . PHE A 1 348 ? -6.214 -5.670 0.634 1.00 97.81 348 PHE A CA 1
ATOM 2619 C C . PHE A 1 348 ? -7.701 -5.441 0.918 1.00 97.81 348 PHE A C 1
ATOM 2621 O O . PHE A 1 348 ? -8.488 -6.387 0.913 1.00 97.81 348 PHE A O 1
ATOM 2628 N N . MET A 1 349 ? -8.101 -4.181 1.108 1.00 96.50 349 MET A N 1
ATOM 2629 C CA . MET A 1 349 ? -9.495 -3.816 1.344 1.00 96.50 349 MET A CA 1
ATOM 2630 C C . MET A 1 349 ? -10.381 -4.161 0.143 1.00 96.50 349 MET A C 1
ATOM 2632 O O . MET A 1 349 ? -11.483 -4.661 0.342 1.00 96.50 349 MET A O 1
ATOM 2636 N N . GLU A 1 350 ? -9.900 -3.959 -1.086 1.00 95.00 350 GLU A N 1
ATOM 2637 C CA . GLU A 1 350 ? -10.605 -4.356 -2.306 1.00 95.00 350 GLU A CA 1
ATOM 2638 C C . GLU A 1 350 ? -10.862 -5.871 -2.324 1.00 95.00 350 GLU A C 1
ATOM 2640 O O . GLU A 1 350 ? -12.008 -6.282 -2.478 1.00 95.00 350 GLU A O 1
ATOM 2645 N N . MET A 1 351 ? -9.842 -6.703 -2.080 1.00 96.81 351 MET A N 1
ATOM 2646 C CA . MET A 1 351 ? -10.004 -8.164 -2.056 1.00 96.81 351 MET A CA 1
ATOM 2647 C C . MET A 1 351 ? -10.958 -8.611 -0.935 1.00 96.81 351 MET A C 1
ATOM 2649 O O . MET A 1 351 ? -11.896 -9.373 -1.167 1.00 96.81 351 MET A O 1
ATOM 2653 N N . MET A 1 352 ? -10.772 -8.100 0.284 1.00 97.81 352 MET A N 1
ATOM 2654 C CA . MET A 1 352 ? -11.603 -8.467 1.434 1.00 97.81 352 MET A CA 1
ATOM 2655 C C . MET A 1 352 ? -13.065 -8.037 1.256 1.00 97.81 352 MET A C 1
ATOM 2657 O O . MET A 1 352 ? -13.977 -8.823 1.513 1.00 97.81 352 MET A O 1
ATOM 2661 N N . HIS A 1 353 ? -13.307 -6.805 0.806 1.00 95.56 353 HIS A N 1
ATOM 2662 C CA . HIS A 1 353 ? -14.654 -6.251 0.695 1.00 95.56 353 HIS A CA 1
ATOM 2663 C C . HIS A 1 353 ? -15.401 -6.753 -0.546 1.00 95.56 353 HIS A C 1
ATOM 2665 O O . HIS A 1 353 ? -16.547 -7.193 -0.439 1.00 95.56 353 HIS A O 1
ATOM 2671 N N . HIS A 1 354 ? -14.761 -6.726 -1.721 1.00 93.19 354 HIS A N 1
ATOM 2672 C CA . HIS A 1 354 ? -15.421 -7.051 -2.992 1.00 93.19 354 HIS A CA 1
ATOM 2673 C C . HIS A 1 354 ? -15.395 -8.532 -3.328 1.00 93.19 354 HIS A C 1
ATOM 2675 O O . HIS A 1 354 ? -16.390 -9.047 -3.837 1.00 93.19 354 HIS A O 1
ATOM 2681 N N . GLU A 1 355 ? -14.290 -9.222 -3.044 1.00 94.81 355 GLU A N 1
ATOM 2682 C CA . GLU A 1 355 ? -14.131 -10.625 -3.438 1.00 94.81 355 GLU A CA 1
ATOM 2683 C C . GLU A 1 355 ? -14.582 -11.591 -2.338 1.00 94.81 355 GLU A C 1
ATOM 2685 O O . GLU A 1 355 ? -15.170 -12.626 -2.647 1.00 94.81 355 GLU A O 1
ATOM 2690 N N . ALA A 1 356 ? -14.377 -11.238 -1.063 1.00 96.31 356 ALA A N 1
ATOM 2691 C CA . ALA A 1 356 ? -14.811 -12.057 0.071 1.00 96.31 356 ALA A CA 1
ATOM 2692 C C . ALA A 1 356 ? -16.109 -11.584 0.755 1.00 96.31 356 ALA A C 1
ATOM 2694 O O . ALA A 1 356 ? -16.735 -12.374 1.458 1.00 96.31 356 ALA A O 1
ATOM 2695 N N . GLY A 1 357 ? -16.548 -10.336 0.548 1.00 95.81 357 GLY A N 1
ATOM 2696 C CA . GLY A 1 357 ? -17.783 -9.807 1.146 1.00 95.81 357 GLY A CA 1
ATOM 2697 C C . GLY A 1 357 ? -17.648 -9.335 2.601 1.00 95.81 357 GLY A C 1
ATOM 2698 O O . GLY A 1 357 ? -18.650 -9.246 3.313 1.00 95.81 357 GLY A O 1
ATOM 2699 N N . VAL A 1 358 ? -16.429 -9.043 3.062 1.00 98.00 358 VAL A N 1
ATOM 2700 C CA . VAL A 1 358 ? -16.161 -8.507 4.407 1.00 98.00 358 VAL A CA 1
ATOM 2701 C C . VAL A 1 358 ? -16.679 -7.075 4.518 1.00 98.00 358 VAL A C 1
ATOM 2703 O O . VAL A 1 358 ? -16.439 -6.247 3.642 1.00 98.00 358 VAL A O 1
ATOM 2706 N N . ARG A 1 359 ? -17.370 -6.751 5.614 1.00 97.69 359 ARG A N 1
ATOM 2707 C CA . ARG A 1 359 ? -17.918 -5.402 5.832 1.00 97.69 359 ARG A CA 1
ATOM 2708 C C . ARG A 1 359 ? -16.854 -4.427 6.327 1.00 97.69 359 ARG A C 1
ATOM 2710 O O . ARG A 1 359 ? -15.980 -4.797 7.109 1.00 97.69 359 ARG A O 1
ATOM 2717 N N . VAL A 1 360 ? -16.964 -3.166 5.927 1.00 98.00 360 VAL A N 1
ATOM 2718 C CA . VAL A 1 360 ? -16.022 -2.098 6.262 1.00 98.00 360 VAL A CA 1
ATOM 2719 C C . VAL A 1 360 ? -16.696 -1.023 7.113 1.00 98.00 360 VAL A C 1
ATOM 2721 O O . VAL A 1 360 ? -17.757 -0.494 6.774 1.00 98.00 360 VAL A O 1
ATOM 2724 N N . VAL A 1 361 ? -16.044 -0.667 8.216 1.00 98.50 361 VAL A N 1
ATOM 2725 C CA . VAL A 1 361 ? -16.387 0.455 9.087 1.00 98.50 361 VAL A CA 1
ATOM 2726 C C . VAL A 1 361 ? -15.348 1.551 8.907 1.00 98.50 361 VAL A C 1
ATOM 2728 O O . VAL A 1 361 ? -14.149 1.294 9.015 1.00 98.50 361 VAL A O 1
ATOM 2731 N N . VAL A 1 362 ? -15.800 2.784 8.677 1.00 97.69 362 VAL A N 1
ATOM 2732 C CA . VAL A 1 362 ? -14.915 3.951 8.596 1.00 97.69 362 VAL A CA 1
ATOM 2733 C C . VAL A 1 362 ? -15.154 4.931 9.744 1.00 97.69 362 VAL A C 1
ATOM 2735 O O . VAL A 1 362 ? -16.287 5.347 9.998 1.00 97.69 362 VAL A O 1
ATOM 2738 N N . ALA A 1 363 ? -14.093 5.308 10.454 1.00 96.56 363 ALA A N 1
ATOM 2739 C CA . ALA A 1 363 ? -14.146 6.207 11.599 1.00 96.56 363 ALA A CA 1
ATOM 2740 C C . ALA A 1 363 ? -13.738 7.645 11.236 1.00 96.56 363 ALA A C 1
ATOM 2742 O O . ALA A 1 363 ? -12.703 7.890 10.620 1.00 96.56 363 ALA A O 1
ATOM 2743 N N . GLY A 1 364 ? -14.534 8.622 11.673 1.00 93.38 364 GLY A N 1
ATOM 2744 C CA . GLY A 1 364 ? -14.224 10.046 11.545 1.00 93.38 364 GLY A CA 1
ATOM 2745 C C . GLY A 1 364 ? -14.819 10.706 10.299 1.00 93.38 364 GLY A C 1
ATOM 2746 O O . GLY A 1 364 ? -16.023 10.618 10.042 1.00 93.38 364 GLY A O 1
ATOM 2747 N N . GLY A 1 365 ? -13.994 11.461 9.572 1.00 88.56 365 GLY A N 1
ATOM 2748 C CA . GLY A 1 365 ? -14.414 12.322 8.462 1.00 88.56 365 GLY A CA 1
ATOM 2749 C C . GLY A 1 365 ? -14.946 13.694 8.901 1.00 88.56 365 GLY A C 1
ATOM 2750 O O . GLY A 1 365 ? -14.813 14.103 10.053 1.00 88.56 365 GLY A O 1
ATOM 2751 N N . LYS A 1 366 ? -15.550 14.431 7.960 1.00 85.44 366 LYS A N 1
ATOM 2752 C CA . LYS A 1 366 ? -16.110 15.776 8.210 1.00 85.44 366 LYS A CA 1
ATOM 2753 C C . LYS A 1 366 ? -17.217 15.728 9.276 1.00 85.44 366 LYS A C 1
ATOM 2755 O O . LYS A 1 366 ? -17.945 14.743 9.303 1.00 85.44 366 LYS A O 1
ATOM 2760 N N . PRO A 1 367 ? -17.430 16.764 10.104 1.00 83.12 367 PRO A N 1
ATOM 2761 C CA . PRO A 1 367 ? -18.505 16.789 11.106 1.00 83.12 367 PRO A CA 1
ATOM 2762 C C . PRO A 1 367 ? -19.895 16.989 10.460 1.00 83.12 367 PRO A C 1
ATOM 2764 O O . PRO A 1 367 ? -20.604 17.952 10.724 1.00 83.12 367 PRO A O 1
ATOM 2767 N N . SER A 1 368 ? -20.269 16.087 9.556 1.00 86.56 368 SER A N 1
ATOM 2768 C CA . SER A 1 368 ? -21.522 16.048 8.812 1.00 86.56 368 SER A CA 1
ATOM 2769 C C . SER A 1 368 ? -22.021 14.611 8.733 1.00 86.56 368 SER A C 1
ATOM 2771 O O . SER A 1 368 ? -21.231 13.662 8.766 1.00 86.56 368 SER A O 1
ATOM 2773 N N . THR A 1 369 ? -23.331 14.447 8.589 1.00 90.25 369 THR A N 1
ATOM 2774 C CA . THR A 1 369 ? -23.954 13.146 8.329 1.00 90.25 369 THR A CA 1
ATOM 2775 C C . THR A 1 369 ? -23.647 12.654 6.910 1.00 90.25 369 THR A C 1
ATOM 2777 O O . THR A 1 369 ? -23.084 13.389 6.093 1.00 90.25 369 THR A O 1
ATOM 2780 N N . GLY A 1 370 ? -24.000 11.402 6.616 1.00 91.12 370 GLY A N 1
ATOM 2781 C CA . GLY A 1 370 ? -23.778 10.797 5.305 1.00 91.12 370 GLY A CA 1
ATOM 2782 C C . GLY A 1 370 ? -22.569 9.855 5.223 1.00 91.12 370 GLY A C 1
ATOM 2783 O O . GLY A 1 370 ? -21.820 9.701 6.199 1.00 91.12 370 GLY A O 1
ATOM 2784 N N . PRO A 1 371 ? -22.396 9.206 4.060 1.00 92.00 371 PRO A N 1
ATOM 2785 C CA . PRO A 1 371 ? -21.391 8.174 3.841 1.00 92.00 371 PRO A CA 1
ATOM 2786 C C . PRO A 1 371 ? -19.977 8.752 3.799 1.00 92.00 371 PRO A C 1
ATOM 2788 O O . PRO A 1 371 ? -19.763 9.948 3.592 1.00 92.00 371 PRO A O 1
ATOM 2791 N N . MET A 1 372 ? -18.998 7.876 3.986 1.00 92.00 372 MET A N 1
ATOM 2792 C CA . MET A 1 372 ? -17.580 8.186 3.858 1.00 92.00 372 MET A CA 1
ATOM 2793 C C . MET A 1 372 ? -16.888 7.024 3.156 1.00 92.00 372 MET A C 1
ATOM 2795 O O . MET A 1 372 ? -17.264 5.866 3.338 1.00 92.00 372 MET A O 1
ATOM 2799 N N . GLN A 1 373 ? -15.896 7.361 2.339 1.00 91.31 373 GLN A N 1
ATOM 2800 C CA . GLN A 1 373 ? -15.082 6.369 1.661 1.00 91.31 373 GLN A CA 1
ATOM 2801 C C . GLN A 1 373 ? -14.071 5.746 2.626 1.00 91.31 373 GLN A C 1
ATOM 2803 O O . GLN A 1 373 ? -13.484 6.468 3.433 1.00 91.31 373 GLN A O 1
ATOM 2808 N N . ALA A 1 374 ? -13.885 4.429 2.540 1.00 89.56 374 ALA A N 1
ATOM 2809 C CA . ALA A 1 374 ? -12.977 3.697 3.422 1.00 89.56 374 ALA A CA 1
ATOM 2810 C C . ALA A 1 374 ? -11.525 3.611 2.908 1.00 89.56 374 ALA A C 1
ATOM 2812 O O . ALA A 1 374 ? -10.631 3.955 3.677 1.00 89.56 374 ALA A O 1
ATOM 2813 N N . PRO A 1 375 ? -11.244 3.227 1.645 1.00 93.19 375 PRO A N 1
ATOM 2814 C CA . PRO A 1 375 ? -9.897 3.333 1.088 1.00 93.19 375 PRO A CA 1
ATOM 2815 C C . PRO A 1 375 ? -9.694 4.681 0.395 1.00 93.19 375 PRO A C 1
ATOM 2817 O O . PRO A 1 375 ? -10.508 5.085 -0.432 1.00 93.19 375 PRO A O 1
ATOM 2820 N N . SER A 1 376 ? -8.598 5.385 0.666 1.00 86.25 376 SER A N 1
ATOM 2821 C CA . SER A 1 376 ? -8.241 6.631 -0.034 1.00 86.25 376 SER A CA 1
ATOM 2822 C C . SER A 1 376 ? -6.733 6.719 -0.285 1.00 86.25 376 SER A C 1
ATOM 2824 O O . SER A 1 376 ? -5.996 5.788 0.016 1.00 86.25 376 SER A O 1
ATOM 2826 N N . GLY A 1 377 ? -6.258 7.811 -0.886 1.00 85.50 377 GLY A N 1
ATOM 2827 C CA . GLY A 1 377 ? -4.886 7.899 -1.392 1.00 85.50 377 GLY A CA 1
ATOM 2828 C C . GLY A 1 377 ? -4.778 7.301 -2.795 1.00 85.50 377 GLY A C 1
ATOM 2829 O O . GLY A 1 377 ? -5.622 7.579 -3.653 1.00 85.50 377 GLY A O 1
ATOM 2830 N N . SER A 1 378 ? -3.742 6.504 -3.053 1.00 87.75 378 SER A N 1
ATOM 2831 C CA . SER A 1 378 ? -3.594 5.774 -4.310 1.00 87.75 378 SER A CA 1
ATOM 2832 C C . SER A 1 378 ? -4.343 4.441 -4.266 1.00 87.75 378 SER A C 1
ATOM 2834 O O . SER A 1 378 ? -4.158 3.637 -3.359 1.00 87.75 378 SER A O 1
ATOM 2836 N N . ARG A 1 379 ? -5.165 4.178 -5.281 1.00 91.12 379 ARG A N 1
ATOM 2837 C CA . ARG A 1 379 ? -5.753 2.857 -5.576 1.00 91.12 379 ARG A CA 1
ATOM 2838 C C . ARG A 1 379 ? -5.207 2.314 -6.903 1.00 91.12 379 ARG A C 1
ATOM 2840 O O . ARG A 1 379 ? -5.917 1.674 -7.675 1.00 91.12 379 ARG A O 1
ATOM 2847 N N . GLY A 1 380 ? -3.959 2.667 -7.209 1.00 86.56 380 GLY A N 1
ATOM 2848 C CA . GLY A 1 380 ? -3.150 2.042 -8.250 1.00 86.56 380 GLY A CA 1
ATOM 2849 C C . GLY A 1 380 ? -2.524 0.734 -7.793 1.00 86.56 380 GLY A C 1
ATOM 2850 O O . GLY A 1 380 ? -2.432 0.480 -6.596 1.00 86.56 380 GLY A O 1
ATOM 2851 N N . SER A 1 381 ? -2.031 -0.066 -8.736 1.00 84.31 381 SER A N 1
ATOM 2852 C CA . SER A 1 381 ? -1.382 -1.344 -8.423 1.00 84.31 381 SER A CA 1
ATOM 2853 C C . SER A 1 381 ? 0.146 -1.303 -8.507 1.00 84.31 381 SER A C 1
ATOM 2855 O O . SER A 1 381 ? 0.796 -2.252 -8.069 1.00 84.31 381 SER A O 1
ATOM 2857 N N . ARG A 1 382 ? 0.753 -0.231 -9.048 1.00 83.88 382 ARG A N 1
ATOM 2858 C CA . ARG A 1 382 ? 2.219 -0.110 -9.108 1.00 83.88 382 ARG A CA 1
ATOM 2859 C C . ARG A 1 382 ? 2.705 1.330 -9.108 1.00 83.88 382 ARG A C 1
ATOM 2861 O O . ARG A 1 382 ? 2.701 2.002 -10.136 1.00 83.88 382 ARG A O 1
ATOM 2868 N N . SER A 1 383 ? 3.246 1.749 -7.970 1.00 83.06 383 SER A N 1
ATOM 2869 C CA . SER A 1 383 ? 4.152 2.898 -7.938 1.00 83.06 383 SER A CA 1
ATOM 2870 C C . SER A 1 383 ? 5.459 2.559 -8.655 1.00 83.06 383 SER A C 1
ATOM 2872 O O . SER A 1 383 ? 5.979 1.450 -8.517 1.00 83.06 383 SER A O 1
ATOM 2874 N N . TYR A 1 384 ? 5.989 3.511 -9.411 1.00 84.62 384 TYR A N 1
ATOM 2875 C CA . TYR A 1 384 ? 7.194 3.360 -10.207 1.00 84.62 384 TYR A CA 1
ATOM 2876 C C . TYR A 1 384 ? 8.023 4.639 -10.123 1.00 84.62 384 TYR A C 1
ATOM 2878 O O . TYR A 1 384 ? 7.597 5.701 -10.579 1.00 84.62 384 TYR A O 1
ATOM 2886 N N . ALA A 1 385 ? 9.191 4.557 -9.491 1.00 81.44 385 ALA A N 1
ATOM 2887 C CA . ALA A 1 385 ? 10.063 5.711 -9.324 1.00 81.44 385 ALA A CA 1
ATOM 2888 C C . ALA A 1 385 ? 10.750 6.083 -10.646 1.00 81.44 385 ALA A C 1
ATOM 2890 O O . ALA A 1 385 ? 11.094 5.212 -11.447 1.00 81.44 385 ALA A O 1
ATOM 2891 N N . THR A 1 386 ? 10.982 7.375 -10.878 1.00 82.06 386 THR A N 1
ATOM 2892 C CA . THR A 1 386 ? 11.583 7.843 -12.134 1.00 82.06 386 THR A CA 1
ATOM 2893 C C . THR A 1 386 ? 13.029 7.394 -12.297 1.00 82.06 386 THR A C 1
ATOM 2895 O O . THR A 1 386 ? 13.411 7.069 -13.410 1.00 82.06 386 THR A O 1
ATOM 2898 N N . TYR A 1 387 ? 13.802 7.247 -11.217 1.00 76.25 387 TYR A N 1
ATOM 2899 C CA . TYR A 1 387 ? 15.167 6.709 -11.311 1.00 76.25 387 TYR A CA 1
ATOM 2900 C C . TYR A 1 387 ? 15.189 5.252 -11.811 1.00 76.25 387 TYR A C 1
ATOM 2902 O O . TYR A 1 387 ? 16.098 4.856 -12.535 1.00 76.25 387 TYR A O 1
ATOM 2910 N N . VAL A 1 388 ? 14.163 4.453 -11.482 1.00 78.88 388 VAL A N 1
ATOM 2911 C CA . VAL A 1 388 ? 13.993 3.106 -12.049 1.00 78.88 388 VAL A CA 1
ATOM 2912 C C . VAL A 1 388 ? 13.611 3.202 -13.519 1.00 78.88 388 VAL A C 1
ATOM 2914 O O . VAL A 1 388 ? 14.112 2.428 -14.334 1.00 78.88 388 VAL A O 1
ATOM 2917 N N . LEU A 1 389 ? 12.716 4.126 -13.878 1.00 85.69 389 LEU A N 1
ATOM 2918 C CA . LEU A 1 389 ? 12.366 4.363 -15.276 1.00 85.69 389 LEU A CA 1
ATOM 2919 C C . LEU A 1 389 ? 13.595 4.721 -16.106 1.00 85.69 389 LEU A C 1
ATOM 2921 O O . LEU A 1 389 ? 13.777 4.134 -17.165 1.00 85.69 389 LEU A O 1
ATOM 2925 N N . ASP A 1 390 ? 14.438 5.613 -15.600 1.00 83.94 390 ASP A N 1
ATOM 2926 C CA . ASP A 1 390 ? 15.653 6.054 -16.276 1.00 83.94 390 ASP A CA 1
ATOM 2927 C C . ASP A 1 390 ? 16.647 4.903 -16.431 1.00 83.94 390 ASP A C 1
ATOM 2929 O O . ASP A 1 390 ? 17.078 4.631 -17.545 1.00 83.94 390 ASP A O 1
ATOM 2933 N N . ALA A 1 391 ? 16.887 4.121 -15.376 1.00 81.94 391 ALA A N 1
ATOM 2934 C CA . ALA A 1 391 ? 17.751 2.946 -15.465 1.00 81.94 391 ALA A CA 1
ATOM 2935 C C . ALA A 1 391 ? 17.223 1.874 -16.445 1.00 81.94 391 ALA A C 1
ATOM 2937 O O . ALA A 1 391 ? 17.999 1.215 -17.135 1.00 81.94 391 ALA A O 1
ATOM 2938 N N . ASN A 1 392 ? 15.899 1.702 -16.555 1.00 86.94 392 ASN A N 1
ATOM 2939 C CA . ASN A 1 392 ? 15.320 0.811 -17.566 1.00 86.94 392 ASN A CA 1
ATOM 2940 C C . ASN A 1 392 ? 15.443 1.396 -18.981 1.00 86.94 392 ASN A C 1
ATOM 2942 O O . ASN A 1 392 ? 15.716 0.641 -19.909 1.00 86.94 392 ASN A O 1
ATOM 2946 N N . ILE A 1 393 ? 15.264 2.711 -19.158 1.00 88.75 393 ILE A N 1
ATOM 2947 C CA . ILE A 1 393 ? 15.479 3.385 -20.448 1.00 88.75 393 ILE A CA 1
ATOM 2948 C C . ILE A 1 393 ? 16.927 3.190 -20.906 1.00 88.75 393 ILE A C 1
ATOM 2950 O O . ILE A 1 393 ? 17.132 2.774 -22.045 1.00 88.75 393 ILE A O 1
ATOM 2954 N N . ASP A 1 394 ? 17.900 3.417 -20.022 1.00 85.25 394 ASP A N 1
ATOM 2955 C CA . ASP A 1 394 ? 19.326 3.256 -20.321 1.00 85.25 394 ASP A CA 1
ATOM 2956 C C . ASP A 1 394 ? 19.643 1.809 -20.728 1.00 85.25 394 ASP A C 1
ATOM 2958 O O . ASP A 1 394 ? 20.274 1.566 -21.759 1.00 85.25 394 ASP A O 1
ATOM 2962 N N . PHE A 1 395 ? 19.138 0.830 -19.969 1.00 85.19 395 PHE A N 1
ATOM 2963 C CA . PHE A 1 395 ? 19.305 -0.586 -20.297 1.00 85.19 395 PHE A CA 1
ATOM 2964 C C . PHE A 1 395 ? 18.691 -0.946 -21.657 1.00 85.19 395 PHE A C 1
ATOM 2966 O O . PHE A 1 395 ? 19.320 -1.611 -22.478 1.00 85.19 395 PHE A O 1
ATOM 2973 N N . ILE A 1 396 ? 17.485 -0.456 -21.942 1.00 90.94 396 ILE A N 1
ATOM 2974 C CA . ILE A 1 396 ? 16.804 -0.710 -23.214 1.00 90.94 396 ILE A CA 1
ATOM 2975 C C . ILE A 1 396 ? 17.538 -0.046 -24.383 1.00 90.94 396 ILE A C 1
ATOM 2977 O O . ILE A 1 396 ? 17.661 -0.658 -25.441 1.00 90.94 396 ILE A O 1
ATOM 2981 N N . GLN A 1 397 ? 18.075 1.162 -24.212 1.00 89.12 397 GLN A N 1
ATOM 2982 C CA . GLN A 1 397 ? 18.892 1.817 -25.237 1.00 89.12 397 GLN A CA 1
ATOM 2983 C C . GLN A 1 397 ? 20.154 1.011 -25.565 1.00 89.12 397 GLN A C 1
ATOM 2985 O O . GLN A 1 397 ? 20.514 0.907 -26.738 1.00 89.12 397 GLN A O 1
ATOM 2990 N N . LEU A 1 398 ? 20.784 0.389 -24.567 1.00 88.44 398 LEU A N 1
ATOM 2991 C CA . LEU A 1 398 ? 21.938 -0.489 -24.777 1.00 88.44 398 LEU A CA 1
ATOM 2992 C C . LEU A 1 398 ? 21.569 -1.751 -25.560 1.00 88.44 398 LEU A C 1
ATOM 2994 O O . LEU A 1 398 ? 22.254 -2.083 -26.526 1.00 88.44 398 LEU A O 1
ATOM 2998 N N . LEU A 1 399 ? 20.457 -2.402 -25.209 1.00 90.12 399 LEU A N 1
ATOM 2999 C CA . LEU A 1 399 ? 19.946 -3.555 -25.957 1.00 90.12 399 LEU A CA 1
ATOM 3000 C C . LEU A 1 399 ? 19.617 -3.186 -27.412 1.00 90.12 399 LEU A C 1
ATOM 3002 O O . LEU A 1 399 ? 19.970 -3.910 -28.341 1.00 90.12 399 LEU A O 1
ATOM 3006 N N . LEU A 1 400 ? 18.974 -2.036 -27.631 1.00 93.25 400 LEU A N 1
ATOM 3007 C CA . LEU A 1 400 ? 18.650 -1.544 -28.971 1.00 93.25 400 LEU A CA 1
ATOM 3008 C C . LEU A 1 400 ? 19.909 -1.219 -29.786 1.00 93.25 400 LEU A C 1
ATOM 3010 O O . LEU A 1 400 ? 19.927 -1.472 -30.993 1.00 93.25 400 LEU A O 1
ATOM 3014 N N . ALA A 1 401 ? 20.947 -0.671 -29.147 1.00 91.69 401 ALA A N 1
ATOM 3015 C CA . ALA A 1 401 ? 22.227 -0.386 -29.786 1.00 91.69 401 ALA A CA 1
ATOM 3016 C C . ALA A 1 401 ? 22.946 -1.674 -30.216 1.00 91.69 401 ALA A C 1
ATOM 3018 O O . ALA A 1 401 ? 23.385 -1.760 -31.362 1.00 91.69 401 ALA A O 1
ATOM 3019 N N . ASP A 1 402 ? 23.005 -2.687 -29.344 1.00 91.50 402 ASP A N 1
ATOM 3020 C CA . ASP A 1 402 ? 23.603 -3.997 -29.649 1.00 91.50 402 ASP A CA 1
ATOM 3021 C C . ASP A 1 402 ? 22.891 -4.691 -30.825 1.00 91.50 402 ASP A C 1
ATOM 3023 O O . ASP A 1 402 ? 23.514 -5.227 -31.744 1.00 91.50 402 ASP A O 1
ATOM 3027 N N . GLN A 1 403 ? 21.564 -4.561 -30.880 1.00 91.12 403 GLN A N 1
ATOM 3028 C CA . GLN A 1 403 ? 20.734 -5.093 -31.963 1.00 91.12 403 GLN A CA 1
ATOM 3029 C C . GLN A 1 403 ? 20.783 -4.266 -33.263 1.00 91.12 403 GLN A C 1
ATOM 3031 O O . GLN A 1 403 ? 20.130 -4.637 -34.240 1.00 91.12 403 GLN A O 1
ATOM 3036 N N . ASN A 1 404 ? 21.525 -3.151 -33.308 1.00 92.38 404 ASN A N 1
ATOM 3037 C CA . ASN A 1 404 ? 21.505 -2.176 -34.410 1.00 92.38 404 ASN A CA 1
ATOM 3038 C C . ASN A 1 404 ? 20.076 -1.719 -34.783 1.00 92.38 404 ASN A C 1
ATOM 3040 O O . ASN A 1 404 ? 19.749 -1.523 -35.958 1.00 92.38 404 ASN A O 1
ATOM 3044 N N . SER A 1 405 ? 19.200 -1.575 -33.784 1.00 93.50 405 SER A N 1
ATOM 3045 C CA . SER A 1 405 ? 17.800 -1.209 -33.989 1.00 93.50 405 SER A CA 1
ATOM 3046 C C . SER A 1 405 ? 17.656 0.264 -34.399 1.00 93.50 405 SER A C 1
ATOM 3048 O O . SER A 1 405 ? 18.272 1.140 -33.784 1.00 93.50 405 SER A O 1
ATOM 3050 N N . PRO A 1 406 ? 16.780 0.598 -35.369 1.00 90.88 406 PRO A N 1
ATOM 3051 C CA . PRO A 1 406 ? 16.482 1.991 -35.708 1.00 90.88 406 PRO A CA 1
ATOM 3052 C C . PRO A 1 406 ? 15.770 2.751 -34.572 1.00 90.88 406 PRO A C 1
ATOM 3054 O O . PRO A 1 406 ? 15.698 3.977 -34.610 1.00 90.88 406 PRO A O 1
ATOM 3057 N N . GLU A 1 407 ? 15.251 2.046 -33.561 1.00 91.31 407 GLU A N 1
ATOM 3058 C CA . GLU A 1 407 ? 14.552 2.631 -32.409 1.00 91.31 407 GLU A CA 1
ATOM 3059 C C . GLU A 1 407 ? 15.508 3.101 -31.295 1.00 91.31 407 GLU A C 1
ATOM 3061 O O . GLU A 1 407 ? 15.043 3.660 -30.305 1.00 91.31 407 GLU A O 1
ATOM 3066 N N . VAL A 1 408 ? 16.832 2.938 -31.443 1.00 87.69 408 VAL A N 1
ATOM 3067 C CA . VAL A 1 408 ? 17.827 3.291 -30.405 1.00 87.69 408 VAL A CA 1
ATOM 3068 C C . VAL A 1 408 ? 17.703 4.737 -29.899 1.00 87.69 408 VAL A C 1
ATOM 3070 O O . VAL A 1 408 ? 17.854 4.995 -28.709 1.00 87.69 408 VAL A O 1
ATOM 3073 N N . ASN A 1 409 ? 17.339 5.675 -30.780 1.00 87.94 409 ASN A N 1
ATOM 3074 C CA . ASN A 1 409 ? 17.157 7.094 -30.449 1.00 87.94 409 ASN A CA 1
ATOM 3075 C C . ASN A 1 409 ? 15.686 7.486 -30.214 1.00 87.94 409 ASN A C 1
ATOM 3077 O O . ASN A 1 409 ? 15.370 8.673 -30.150 1.00 87.94 409 ASN A O 1
ATOM 3081 N N . PHE A 1 410 ? 14.767 6.517 -30.152 1.00 93.62 410 PHE A N 1
ATOM 3082 C CA . PHE A 1 410 ? 13.344 6.785 -29.937 1.00 93.62 410 PHE A CA 1
ATOM 3083 C C . PHE A 1 410 ? 13.052 7.194 -28.490 1.00 93.62 410 PHE A C 1
ATOM 3085 O O . PHE A 1 410 ? 12.234 8.082 -28.239 1.00 93.62 410 PHE A O 1
ATOM 3092 N N . LEU A 1 411 ? 13.696 6.523 -27.531 1.00 90.00 411 LEU A N 1
ATOM 3093 C CA . LEU A 1 411 ? 13.554 6.845 -26.114 1.00 90.00 411 LEU A CA 1
ATOM 3094 C C . LEU A 1 411 ? 14.356 8.111 -25.765 1.00 90.00 411 LEU A C 1
ATOM 3096 O O . LEU A 1 411 ? 15.399 8.352 -26.378 1.00 90.00 411 LEU A O 1
ATOM 3100 N N . PRO A 1 412 ? 13.899 8.919 -24.787 1.00 84.00 412 PRO A N 1
ATOM 3101 C CA . PRO A 1 412 ? 14.606 10.128 -24.377 1.00 84.00 412 PRO A CA 1
ATOM 3102 C C . PRO A 1 412 ? 16.061 9.850 -23.985 1.00 84.00 412 PRO A C 1
ATOM 3104 O O . PRO A 1 412 ? 16.343 8.892 -23.270 1.00 84.00 412 PRO A O 1
ATOM 3107 N N . ASN A 1 413 ? 16.981 10.715 -24.409 1.00 77.56 413 ASN A N 1
ATOM 3108 C CA . ASN A 1 413 ? 18.372 10.639 -23.977 1.00 77.56 413 ASN A CA 1
ATOM 3109 C C . ASN A 1 413 ? 18.500 11.162 -22.533 1.00 77.56 413 ASN A C 1
ATOM 3111 O O . ASN A 1 413 ? 18.224 12.336 -22.277 1.00 77.56 413 ASN A O 1
ATOM 3115 N N . ARG A 1 414 ? 18.934 10.304 -21.602 1.00 72.88 414 ARG A N 1
ATOM 3116 C CA . ARG A 1 414 ? 19.120 10.643 -20.181 1.00 72.88 414 ARG A CA 1
ATOM 3117 C C . ARG A 1 414 ? 20.460 11.296 -19.845 1.00 72.88 414 ARG A C 1
ATOM 3119 O O . ARG A 1 414 ? 20.647 11.739 -18.720 1.00 72.88 414 ARG A O 1
ATOM 3126 N N . THR A 1 415 ? 21.357 11.459 -20.819 1.00 67.44 415 THR A N 1
ATOM 3127 C CA . THR A 1 415 ? 22.591 12.244 -20.649 1.00 67.44 415 THR A CA 1
ATOM 3128 C C . THR A 1 415 ? 22.370 13.751 -20.800 1.00 67.44 415 THR A C 1
ATOM 3130 O O . THR A 1 415 ? 23.304 14.524 -20.593 1.00 67.44 415 THR A O 1
ATOM 3133 N N . GLN A 1 416 ? 21.179 14.192 -21.224 1.00 64.50 416 GLN A N 1
ATOM 3134 C CA . GLN A 1 416 ? 20.850 15.615 -21.305 1.00 64.50 416 GLN A CA 1
ATOM 3135 C C . GLN A 1 416 ? 20.491 16.143 -19.916 1.00 64.50 416 GLN A C 1
ATOM 3137 O O . GLN A 1 416 ? 19.696 15.533 -19.203 1.00 64.50 416 GLN A O 1
ATOM 3142 N N . ALA A 1 417 ? 21.077 17.282 -19.542 1.00 64.06 417 ALA A N 1
ATOM 3143 C CA . ALA A 1 417 ? 20.724 17.955 -18.301 1.00 64.06 417 ALA A CA 1
ATOM 3144 C C . ALA A 1 417 ? 19.242 18.356 -18.333 1.00 64.06 417 ALA A C 1
ATOM 3146 O O . ALA A 1 417 ? 18.763 18.892 -19.332 1.00 64.06 417 ALA A O 1
ATOM 3147 N N . LEU A 1 418 ? 18.527 18.081 -17.243 1.00 69.69 418 LEU A N 1
ATOM 3148 C CA . LEU A 1 418 ? 17.178 18.595 -17.042 1.00 69.69 418 LEU A CA 1
ATOM 3149 C C . LEU A 1 418 ? 17.247 20.086 -16.698 1.00 69.69 418 LEU A C 1
ATOM 3151 O O . LEU A 1 418 ? 18.167 20.524 -16.009 1.00 69.69 418 LEU A O 1
ATOM 3155 N N . ASP A 1 419 ? 16.228 20.840 -17.106 1.00 72.94 419 ASP A N 1
ATOM 3156 C CA . ASP A 1 419 ? 16.081 22.259 -16.745 1.00 72.94 419 ASP A CA 1
ATOM 3157 C C . ASP A 1 419 ? 15.704 22.466 -15.262 1.00 72.94 419 ASP A C 1
ATOM 3159 O O . ASP A 1 419 ? 15.605 23.599 -14.797 1.00 72.94 419 ASP A O 1
ATOM 3163 N N . VAL A 1 420 ? 15.460 21.377 -14.522 1.00 78.00 420 VAL A N 1
ATOM 3164 C CA . VAL A 1 420 ? 15.113 21.362 -13.094 1.00 78.00 420 VAL A CA 1
ATOM 3165 C C . VAL A 1 420 ? 15.837 20.221 -12.373 1.00 78.00 420 VAL A C 1
ATOM 3167 O O . VAL A 1 420 ? 16.027 19.143 -12.940 1.00 78.00 420 VAL A O 1
ATOM 3170 N N . ASP A 1 421 ? 16.202 20.432 -11.109 1.00 74.38 421 ASP A N 1
ATOM 3171 C CA . ASP A 1 421 ? 16.790 19.398 -10.251 1.00 74.38 421 ASP A CA 1
ATOM 3172 C C . ASP A 1 421 ? 15.689 18.540 -9.627 1.00 74.38 421 ASP A C 1
ATOM 3174 O O . ASP A 1 421 ? 14.951 18.966 -8.736 1.00 74.38 421 ASP A O 1
ATOM 3178 N N . VAL A 1 422 ? 15.568 17.308 -10.114 1.00 74.12 422 VAL A N 1
ATOM 3179 C CA . VAL A 1 422 ? 14.585 16.342 -9.620 1.00 74.12 422 VAL A CA 1
ATOM 3180 C C . VAL A 1 422 ? 15.227 15.510 -8.515 1.00 74.12 422 VAL A C 1
ATOM 3182 O O . VAL A 1 422 ? 16.017 14.610 -8.780 1.00 74.12 422 VAL A O 1
ATOM 3185 N N . THR A 1 423 ? 14.869 15.789 -7.262 1.00 66.75 423 THR A N 1
ATOM 3186 C CA . THR A 1 423 ? 15.369 15.031 -6.101 1.00 66.75 423 THR A CA 1
ATOM 3187 C C . THR A 1 423 ? 14.650 13.698 -5.903 1.00 66.75 423 THR A C 1
ATOM 3189 O O . THR A 1 423 ? 15.249 12.747 -5.410 1.00 66.75 423 THR A O 1
ATOM 3192 N N . PHE A 1 424 ? 13.373 13.631 -6.281 1.00 73.19 424 PHE A N 1
ATOM 3193 C CA . PHE A 1 424 ? 12.556 12.423 -6.302 1.00 73.19 424 PHE A CA 1
ATOM 3194 C C . PHE A 1 424 ? 11.320 12.656 -7.174 1.00 73.19 424 PHE A C 1
ATOM 3196 O O . PHE A 1 424 ? 10.702 13.720 -7.124 1.00 73.19 424 PHE A O 1
ATOM 3203 N N . ALA A 1 425 ? 10.927 11.644 -7.941 1.00 79.38 425 ALA A N 1
ATOM 3204 C CA . ALA A 1 425 ? 9.625 11.590 -8.583 1.00 79.38 425 ALA A CA 1
ATOM 3205 C C . ALA A 1 425 ? 9.171 10.133 -8.715 1.00 79.38 425 ALA A C 1
ATOM 3207 O O . ALA A 1 425 ? 9.974 9.210 -8.879 1.00 79.38 425 ALA A O 1
ATOM 3208 N N . SER A 1 426 ? 7.860 9.920 -8.655 1.00 81.88 426 SER A N 1
ATOM 3209 C CA . SER A 1 426 ? 7.249 8.619 -8.902 1.00 81.88 426 SER A CA 1
ATOM 3210 C C . SER A 1 426 ? 5.943 8.774 -9.667 1.00 81.88 426 SER A C 1
ATOM 3212 O O . SER A 1 426 ? 5.275 9.807 -9.603 1.00 81.88 426 SER A O 1
ATOM 3214 N N . ILE A 1 427 ? 5.599 7.740 -10.425 1.00 88.00 427 ILE A N 1
ATOM 3215 C CA . ILE A 1 427 ? 4.355 7.646 -11.180 1.00 88.00 427 ILE A CA 1
ATOM 3216 C C . ILE A 1 427 ? 3.615 6.379 -10.778 1.00 88.00 427 ILE A C 1
ATOM 3218 O O . ILE A 1 427 ? 4.221 5.358 -10.460 1.00 88.00 427 ILE A O 1
ATOM 3222 N N . ASN A 1 428 ? 2.291 6.421 -10.829 1.00 88.50 428 ASN A N 1
ATOM 3223 C CA . A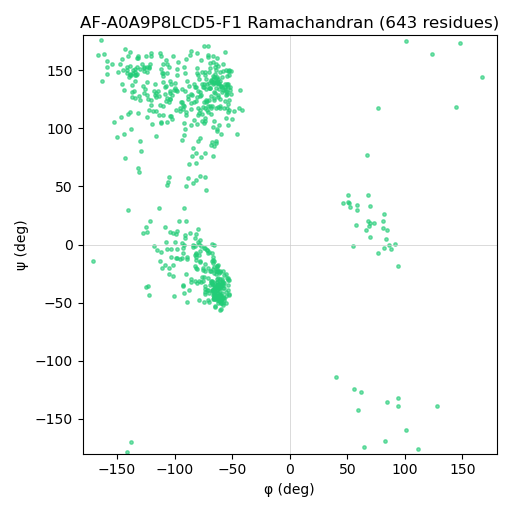SN A 1 428 ? 1.503 5.202 -10.811 1.00 88.50 428 ASN A CA 1
ATOM 3224 C C . ASN A 1 428 ? 1.501 4.608 -12.228 1.00 88.50 428 ASN A C 1
ATOM 3226 O O . ASN A 1 428 ? 0.848 5.146 -13.119 1.00 88.50 428 ASN A O 1
ATOM 3230 N N . LEU A 1 429 ? 2.286 3.553 -12.447 1.00 92.12 429 LEU A N 1
ATOM 3231 C CA . LEU A 1 429 ? 2.484 2.948 -13.766 1.00 92.12 429 LEU A CA 1
ATOM 3232 C C . LEU A 1 429 ? 1.332 2.016 -14.163 1.00 92.12 429 LEU A C 1
ATOM 3234 O O . LEU A 1 429 ? 1.002 1.917 -15.345 1.00 92.12 429 LEU A O 1
ATOM 3238 N N . PHE A 1 430 ? 0.725 1.342 -13.183 1.00 92.44 430 PHE A N 1
ATOM 3239 C CA . PHE A 1 430 ? -0.372 0.408 -13.412 1.00 92.44 430 PHE A CA 1
ATOM 3240 C C . PHE A 1 430 ? -1.639 0.837 -12.666 1.00 92.44 430 PHE A C 1
ATOM 3242 O O . PHE A 1 430 ? -1.664 0.969 -11.440 1.00 92.44 430 PHE A O 1
ATOM 3249 N N . ASP A 1 431 ? -2.725 0.981 -13.418 1.00 92.06 431 ASP A N 1
ATOM 3250 C CA . ASP A 1 431 ? -4.069 1.092 -12.867 1.00 92.06 431 ASP A CA 1
ATOM 3251 C C . ASP A 1 431 ? -4.490 -0.251 -12.274 1.00 92.06 431 ASP A C 1
ATOM 3253 O O . ASP A 1 431 ? -4.308 -1.285 -12.920 1.00 92.06 431 ASP A O 1
ATOM 3257 N N . GLN A 1 432 ? -5.150 -0.236 -11.115 1.00 93.75 432 GLN A N 1
ATOM 3258 C CA . GLN A 1 432 ? -5.942 -1.377 -10.659 1.00 93.75 432 GLN A CA 1
ATOM 3259 C C . GLN A 1 432 ? -7.363 -1.273 -11.225 1.00 93.75 432 GLN A C 1
ATOM 3261 O O . GLN A 1 432 ? -7.965 -0.196 -11.217 1.00 93.75 432 GLN A O 1
ATOM 3266 N N . VAL A 1 433 ? -7.912 -2.389 -11.706 1.00 94.06 433 VAL A N 1
ATOM 3267 C CA . VAL A 1 433 ? -9.270 -2.474 -12.269 1.00 94.06 433 VAL A CA 1
ATOM 3268 C C . VAL A 1 433 ? -10.008 -3.701 -11.734 1.00 94.06 433 VAL A C 1
ATOM 3270 O O . VAL A 1 433 ? -9.394 -4.725 -11.436 1.00 94.06 433 VAL A O 1
ATOM 3273 N N . ARG A 1 434 ? -11.340 -3.619 -11.641 1.00 93.19 434 ARG A N 1
ATOM 3274 C CA . ARG A 1 434 ? -12.201 -4.778 -11.346 1.00 93.19 434 ARG A CA 1
ATOM 3275 C C . ARG A 1 434 ? -12.380 -5.663 -12.573 1.00 93.19 434 ARG A C 1
ATOM 3277 O O . ARG A 1 434 ? -12.239 -5.224 -13.717 1.00 93.19 434 ARG A O 1
ATOM 3284 N N . LYS A 1 435 ? -12.741 -6.924 -12.339 1.00 91.69 435 LYS A N 1
ATOM 3285 C CA . LYS A 1 435 ? -12.988 -7.896 -13.407 1.00 91.69 435 LYS A CA 1
ATOM 3286 C C . LYS A 1 435 ? -14.150 -7.449 -14.294 1.00 91.69 435 LYS A C 1
ATOM 3288 O O . LYS A 1 435 ? -15.290 -7.385 -13.837 1.00 91.69 435 LYS A O 1
ATOM 3293 N N . GLY A 1 436 ? -13.853 -7.228 -15.574 1.00 89.25 436 GLY A N 1
ATOM 3294 C CA . GLY A 1 436 ? -14.828 -6.807 -16.584 1.00 89.25 436 GLY A CA 1
ATOM 3295 C C . GLY A 1 436 ? -15.102 -5.302 -16.621 1.00 89.25 436 GLY A C 1
ATOM 3296 O O . GLY A 1 436 ? -15.950 -4.874 -17.397 1.00 89.25 436 GLY A O 1
ATOM 3297 N N . GLU A 1 437 ? -14.388 -4.501 -15.830 1.00 90.75 437 GLU A N 1
ATOM 3298 C CA . GLU A 1 437 ? -14.562 -3.050 -15.783 1.00 90.75 437 GLU A CA 1
ATOM 3299 C C . GLU A 1 437 ? -13.400 -2.310 -16.441 1.00 90.75 437 GLU A C 1
ATOM 3301 O O . GLU A 1 437 ? -12.281 -2.810 -16.564 1.00 90.75 437 GLU A O 1
ATOM 3306 N N . THR A 1 438 ? -13.667 -1.066 -16.829 1.00 89.69 438 THR A N 1
ATOM 3307 C CA . THR A 1 438 ? -12.703 -0.216 -17.535 1.00 89.69 438 THR A CA 1
ATOM 3308 C C . THR A 1 438 ? -12.340 1.046 -16.766 1.00 89.69 438 THR A C 1
ATOM 3310 O O . THR A 1 438 ? -11.554 1.844 -17.273 1.00 89.69 438 THR A O 1
ATOM 3313 N N . ILE A 1 439 ? -12.915 1.269 -15.585 1.00 89.94 439 ILE A N 1
ATOM 3314 C CA . ILE A 1 439 ? -12.633 2.441 -14.754 1.00 89.94 439 ILE A CA 1
ATOM 3315 C C . ILE A 1 439 ? -11.533 2.063 -13.755 1.00 89.94 439 ILE A C 1
ATOM 3317 O O . ILE A 1 439 ? -11.719 1.115 -12.988 1.00 89.94 439 ILE A O 1
ATOM 3321 N N . PRO A 1 440 ? -10.395 2.780 -13.740 1.00 91.81 440 PRO A N 1
ATOM 3322 C CA . PRO A 1 440 ? -9.378 2.595 -12.715 1.00 91.81 440 PRO A CA 1
ATOM 3323 C C . PRO A 1 440 ? -9.937 2.876 -11.322 1.00 91.81 440 PRO A C 1
ATOM 3325 O O . PRO A 1 440 ? -10.607 3.891 -11.106 1.00 91.81 440 PRO A O 1
ATOM 3328 N N . LEU A 1 441 ? -9.601 2.022 -10.357 1.00 92.00 441 LEU A N 1
ATOM 3329 C CA . LEU A 1 441 ? -10.062 2.163 -8.975 1.00 92.00 441 LEU A CA 1
ATOM 3330 C C . LEU A 1 441 ? -9.606 3.473 -8.321 1.00 92.00 441 LEU A C 1
ATOM 3332 O O . LEU A 1 441 ? -10.287 3.967 -7.425 1.00 92.00 441 LEU A O 1
ATOM 3336 N N . GLN A 1 442 ? -8.524 4.085 -8.818 1.00 90.31 442 GLN A N 1
ATOM 3337 C CA . GLN A 1 442 ? -8.062 5.421 -8.420 1.00 90.31 442 GLN A CA 1
ATOM 3338 C C . GLN A 1 442 ? -9.153 6.498 -8.515 1.00 90.31 442 GLN A C 1
ATOM 3340 O O . GLN A 1 442 ? -9.136 7.456 -7.744 1.00 90.31 442 GLN A O 1
ATOM 3345 N N . PHE A 1 443 ? -10.088 6.344 -9.455 1.00 88.44 443 PHE A N 1
ATOM 3346 C CA . PHE A 1 443 ? -11.178 7.290 -9.696 1.00 88.44 443 PHE A CA 1
ATOM 3347 C C . PHE A 1 443 ? -12.537 6.774 -9.210 1.00 88.44 443 PHE A C 1
ATOM 3349 O O . PHE A 1 443 ? -13.529 7.495 -9.303 1.00 88.44 443 PHE A O 1
ATOM 3356 N N . ALA A 1 444 ? -12.601 5.537 -8.716 1.00 88.88 444 ALA A N 1
ATOM 3357 C CA . ALA A 1 444 ? -13.827 4.961 -8.191 1.00 88.88 444 ALA A CA 1
ATOM 3358 C C . ALA A 1 444 ? -14.054 5.422 -6.746 1.00 88.88 444 ALA A C 1
ATOM 3360 O O . ALA A 1 444 ? -13.138 5.389 -5.919 1.00 88.88 444 ALA A O 1
ATOM 3361 N N . TYR A 1 445 ? -15.289 5.812 -6.438 1.00 88.62 445 TYR A N 1
ATOM 3362 C CA . TYR A 1 445 ? -15.720 6.062 -5.071 1.00 88.62 445 TYR A CA 1
ATOM 3363 C C . TYR A 1 445 ? -16.080 4.744 -4.376 1.00 88.62 445 TYR A C 1
ATOM 3365 O O . TYR A 1 445 ? -16.787 3.922 -4.956 1.00 88.62 445 TYR A O 1
ATOM 3373 N N . GLU A 1 446 ? -15.635 4.562 -3.132 1.00 90.19 446 GLU A N 1
ATOM 3374 C CA . GLU A 1 446 ? -15.852 3.332 -2.358 1.00 90.19 446 GLU A CA 1
ATOM 3375 C C . GLU A 1 446 ? -16.400 3.623 -0.956 1.00 90.19 446 GLU A C 1
ATOM 3377 O O . GLU A 1 446 ? -15.638 3.805 -0.006 1.00 90.19 446 GLU A O 1
ATOM 3382 N N . ALA A 1 447 ? -17.726 3.689 -0.814 1.00 91.69 447 ALA A N 1
ATOM 3383 C CA . ALA A 1 447 ? -18.361 3.888 0.490 1.00 91.69 447 ALA A CA 1
ATOM 3384 C C . ALA A 1 447 ? -18.128 2.699 1.432 1.00 91.69 447 ALA A C 1
ATOM 3386 O O . ALA A 1 447 ? -18.272 1.548 1.035 1.00 91.69 447 ALA A O 1
ATOM 3387 N N . ALA A 1 448 ? -17.877 2.999 2.706 1.00 95.00 448 ALA A N 1
ATOM 3388 C CA . ALA A 1 448 ? -17.952 2.009 3.776 1.00 95.00 448 ALA A CA 1
ATOM 3389 C C . ALA A 1 448 ? -19.396 1.516 3.994 1.00 95.00 448 ALA A C 1
ATOM 3391 O O . ALA A 1 448 ? -20.357 2.246 3.727 1.00 95.00 448 ALA A O 1
ATOM 3392 N N . ASP A 1 449 ? -19.563 0.322 4.570 1.00 96.12 449 ASP A N 1
ATOM 3393 C CA . ASP A 1 449 ? -20.879 -0.180 4.995 1.00 96.12 449 ASP A CA 1
ATOM 3394 C C . ASP A 1 449 ? -21.463 0.650 6.140 1.00 96.12 449 ASP A C 1
ATOM 3396 O O . ASP A 1 449 ? -22.679 0.832 6.231 1.00 96.12 449 ASP A O 1
ATOM 3400 N N . CYS A 1 450 ? -20.591 1.140 7.023 1.00 97.25 450 CYS A N 1
ATOM 3401 C CA . CYS A 1 450 ? -20.943 1.943 8.183 1.00 97.25 450 CYS A CA 1
ATOM 3402 C C . CYS A 1 450 ? -19.883 3.013 8.429 1.00 97.25 450 CYS A C 1
ATOM 3404 O O . CYS A 1 450 ? -18.687 2.729 8.476 1.00 97.25 450 CYS A O 1
ATOM 3406 N N . ARG A 1 451 ? -20.322 4.249 8.658 1.00 97.31 451 ARG A N 1
ATOM 3407 C CA . ARG A 1 451 ? -19.458 5.308 9.176 1.00 97.31 451 ARG A CA 1
ATOM 3408 C C . ARG A 1 451 ? -19.741 5.526 10.651 1.00 97.31 451 ARG A C 1
ATOM 3410 O O . ARG A 1 451 ? -20.904 5.606 11.022 1.00 97.31 451 ARG A O 1
ATOM 3417 N N . ILE A 1 452 ? -18.716 5.714 11.470 1.00 97.81 452 ILE A N 1
ATOM 3418 C CA . ILE A 1 452 ? -18.837 6.065 12.892 1.00 97.81 452 ILE A CA 1
ATOM 3419 C C . ILE A 1 452 ? -18.065 7.355 13.193 1.00 97.81 452 ILE A C 1
ATOM 3421 O O . ILE A 1 452 ? -17.091 7.679 12.514 1.00 97.81 452 ILE A O 1
ATOM 3425 N N . PHE A 1 453 ? -18.480 8.109 14.210 1.00 95.62 453 PHE A N 1
ATOM 3426 C CA . PHE A 1 453 ? -17.683 9.230 14.719 1.00 95.62 453 PHE A CA 1
ATOM 3427 C C . PHE A 1 453 ? -16.752 8.766 15.836 1.00 95.62 453 PHE A C 1
ATOM 3429 O O . PHE A 1 453 ? -17.111 7.902 16.633 1.00 95.62 453 PHE A O 1
ATOM 3436 N N . TYR A 1 454 ? -15.581 9.392 15.943 1.00 93.75 454 TYR A N 1
ATOM 3437 C CA . TYR A 1 454 ? -14.801 9.289 17.170 1.00 93.75 454 TYR A CA 1
ATOM 3438 C C . TYR A 1 454 ? -15.575 9.914 18.331 1.00 93.75 454 TYR A C 1
ATOM 3440 O O . TYR A 1 454 ? -16.203 10.964 18.188 1.00 93.75 454 TYR A O 1
ATOM 3448 N N . THR A 1 455 ? -15.498 9.277 19.492 1.00 92.19 455 THR A N 1
ATOM 3449 C CA . THR A 1 455 ? -15.984 9.808 20.763 1.00 92.19 455 THR A CA 1
ATOM 3450 C C . THR A 1 455 ? -14.783 10.069 21.673 1.00 92.19 455 THR A C 1
ATOM 3452 O O . THR A 1 455 ? -13.697 9.538 21.419 1.00 92.19 455 THR A O 1
ATOM 3455 N N . PRO A 1 456 ? -14.937 10.837 22.766 1.00 90.38 456 PRO A N 1
ATOM 3456 C CA . PRO A 1 456 ? -13.864 10.994 23.749 1.00 90.38 456 PRO A CA 1
ATOM 3457 C C . PRO A 1 456 ? -13.317 9.657 24.275 1.00 90.38 456 PRO A C 1
ATOM 3459 O O . PRO A 1 456 ? -12.146 9.567 24.621 1.00 90.38 456 PRO A O 1
ATOM 3462 N N . GLN A 1 457 ? -14.150 8.612 24.310 1.00 94.19 457 GLN A N 1
ATOM 3463 C CA . GLN A 1 457 ? -13.767 7.277 24.761 1.00 94.19 457 GLN A CA 1
ATOM 3464 C C . GLN A 1 457 ? -13.038 6.457 23.694 1.00 94.19 457 GLN A C 1
ATOM 3466 O O . GLN A 1 457 ? -12.373 5.501 24.065 1.00 94.19 457 GLN A O 1
ATOM 3471 N N . THR A 1 458 ? -13.170 6.778 22.403 1.00 94.44 458 THR A N 1
ATOM 3472 C CA . THR A 1 458 ? -12.599 5.970 21.308 1.00 94.44 458 THR A CA 1
ATOM 3473 C C . THR A 1 458 ? -11.441 6.650 20.584 1.00 94.44 458 THR A C 1
ATOM 3475 O O . THR A 1 458 ? -10.634 5.962 19.970 1.00 94.44 458 THR A O 1
ATOM 3478 N N . ALA A 1 459 ? -11.307 7.978 20.675 1.00 89.69 459 ALA A N 1
ATOM 3479 C CA . ALA A 1 459 ? -10.314 8.740 19.911 1.00 89.69 459 ALA A CA 1
ATOM 3480 C C . ALA A 1 459 ? -8.853 8.312 20.161 1.00 89.69 459 ALA A C 1
ATOM 3482 O O . ALA A 1 459 ? -8.038 8.371 19.245 1.00 89.69 459 ALA A O 1
ATOM 3483 N N . TYR A 1 460 ? -8.522 7.880 21.383 1.00 91.12 460 TYR A N 1
ATOM 3484 C CA . TYR A 1 460 ? -7.171 7.437 21.760 1.00 91.12 460 TYR A CA 1
ATOM 3485 C C . TYR A 1 460 ? -7.204 6.209 22.689 1.00 91.12 460 TYR A C 1
ATOM 3487 O O . TYR A 1 460 ? -6.357 6.035 23.556 1.00 91.12 460 TYR A O 1
ATOM 3495 N N . ASN A 1 461 ? -8.232 5.371 22.546 1.00 95.75 461 ASN A N 1
ATOM 3496 C CA . ASN A 1 461 ? -8.335 4.076 23.216 1.00 95.75 461 ASN A CA 1
ATOM 3497 C C . ASN A 1 461 ? -8.863 3.076 22.191 1.00 95.75 461 ASN A C 1
ATOM 3499 O O . ASN A 1 461 ? -10.061 3.027 21.895 1.00 95.75 461 ASN A O 1
ATOM 3503 N N . TYR A 1 462 ? -7.943 2.309 21.615 1.00 96.56 462 TYR A N 1
ATOM 3504 C CA . TYR A 1 462 ? -8.241 1.471 20.464 1.00 96.56 462 TYR A CA 1
ATOM 3505 C C . TYR A 1 462 ? -9.047 0.239 20.854 1.00 96.56 462 TYR A C 1
ATOM 3507 O O . TYR A 1 462 ? -9.918 -0.168 20.099 1.00 96.56 462 TYR A O 1
ATOM 3515 N N . THR A 1 463 ? -8.911 -0.259 22.087 1.00 97.62 463 THR A N 1
ATOM 3516 C CA . THR A 1 463 ? -9.809 -1.310 22.597 1.00 97.62 463 THR A CA 1
ATOM 3517 C C . THR A 1 463 ? -11.270 -0.861 22.551 1.00 97.62 463 THR A C 1
ATOM 3519 O O . THR A 1 463 ? -12.143 -1.595 22.083 1.00 97.62 463 THR A O 1
ATOM 3522 N N . ALA A 1 464 ? -11.545 0.369 22.998 1.00 97.94 464 ALA A N 1
ATOM 3523 C CA . ALA A 1 464 ? -12.885 0.938 22.939 1.00 97.94 464 ALA A CA 1
ATOM 3524 C C . ALA A 1 464 ? -13.338 1.191 21.493 1.00 97.94 464 ALA A C 1
ATOM 3526 O O . ALA A 1 464 ? -14.499 0.942 21.173 1.00 97.94 464 ALA A O 1
ATOM 3527 N N . LEU A 1 465 ? -12.443 1.655 20.616 1.00 98.31 465 LEU A N 1
ATOM 3528 C CA . LEU A 1 465 ? -12.748 1.895 19.205 1.00 98.31 465 LEU A CA 1
ATOM 3529 C C . LEU A 1 465 ? -13.063 0.602 18.438 1.00 98.31 465 LEU A C 1
ATOM 3531 O O . LEU A 1 465 ? -14.078 0.551 17.745 1.00 98.31 465 LEU A O 1
ATOM 3535 N N . TRP A 1 466 ? -12.256 -0.450 18.597 1.00 98.62 466 TRP A N 1
ATOM 3536 C CA . TRP A 1 466 ? -12.487 -1.759 17.981 1.00 98.62 466 TRP A CA 1
ATOM 3537 C C . TRP A 1 466 ? -13.830 -2.336 18.418 1.00 98.62 466 TRP A C 1
ATOM 3539 O O . TRP A 1 466 ? -14.620 -2.773 17.580 1.00 98.62 466 TRP A O 1
ATOM 3549 N N . GLN A 1 467 ? -14.140 -2.261 19.718 1.00 98.44 467 GLN A N 1
ATOM 3550 C CA . GLN A 1 467 ? -15.436 -2.700 20.226 1.00 98.44 467 GLN A CA 1
ATOM 3551 C C . GLN A 1 467 ? -16.588 -1.839 19.692 1.00 98.44 467 GLN A C 1
ATOM 3553 O O . GLN A 1 467 ? -17.663 -2.360 19.404 1.00 98.44 467 GLN A O 1
ATOM 3558 N N . TYR A 1 468 ? -16.380 -0.530 19.543 1.00 98.50 468 TYR A N 1
ATOM 3559 C CA . TYR A 1 468 ? -17.383 0.390 19.013 1.00 98.50 468 TYR A CA 1
ATOM 3560 C C . TYR A 1 468 ? -17.701 0.105 17.537 1.00 98.50 468 TYR A C 1
ATOM 3562 O O . TYR A 1 468 ? -18.874 0.051 17.165 1.00 98.50 468 TYR A O 1
ATOM 3570 N N . ALA A 1 469 ? -16.680 -0.165 16.720 1.00 98.50 469 ALA A N 1
ATOM 3571 C CA . ALA A 1 469 ? -16.836 -0.582 15.328 1.00 98.50 469 ALA A CA 1
ATOM 3572 C C . ALA A 1 469 ? -17.534 -1.950 15.208 1.00 98.50 469 ALA A C 1
ATOM 3574 O O . ALA A 1 469 ? -18.490 -2.095 14.445 1.00 98.50 469 ALA A O 1
ATOM 3575 N N . ALA A 1 470 ? -17.114 -2.928 16.016 1.00 98.50 470 ALA A N 1
ATOM 3576 C CA . ALA A 1 470 ? -17.742 -4.246 16.110 1.00 98.50 470 ALA A CA 1
ATOM 3577 C C . ALA A 1 470 ? -19.231 -4.154 16.486 1.00 98.50 470 ALA A C 1
ATOM 3579 O O . ALA A 1 470 ? -20.092 -4.761 15.841 1.00 98.50 470 ALA A O 1
ATOM 3580 N N . ASP A 1 471 ? -19.555 -3.357 17.507 1.00 98.31 471 ASP A N 1
ATOM 3581 C CA . ASP A 1 471 ? -20.931 -3.127 17.942 1.00 98.31 471 ASP A CA 1
ATOM 3582 C C . ASP A 1 471 ? -21.764 -2.468 16.842 1.00 98.31 471 ASP A C 1
ATOM 3584 O O . ASP A 1 471 ? -22.903 -2.887 16.640 1.00 98.31 471 ASP A O 1
ATOM 3588 N N . ALA A 1 472 ? -21.217 -1.490 16.113 1.00 98.19 472 ALA A N 1
ATOM 3589 C CA . ALA A 1 472 ? -21.929 -0.801 15.038 1.00 98.19 472 ALA A CA 1
ATOM 3590 C C . ALA A 1 472 ? -22.407 -1.759 13.936 1.00 98.19 472 ALA A C 1
ATOM 3592 O O . ALA A 1 472 ? -23.470 -1.557 13.355 1.00 98.19 472 ALA A O 1
ATOM 3593 N N . ILE A 1 473 ? -21.661 -2.836 13.690 1.00 97.62 473 ILE A N 1
ATOM 3594 C CA . ILE A 1 473 ? -21.986 -3.816 12.655 1.00 97.62 473 ILE A CA 1
ATOM 3595 C C . ILE A 1 473 ? -22.844 -4.973 13.173 1.00 97.62 473 ILE A C 1
ATOM 3597 O O . ILE A 1 473 ? -23.767 -5.414 12.483 1.00 97.62 473 ILE A O 1
ATOM 3601 N N . TRP A 1 474 ? -22.545 -5.498 14.361 1.00 97.12 474 TRP A N 1
ATOM 3602 C CA . TRP A 1 474 ? -23.155 -6.747 14.820 1.00 97.12 474 TRP A CA 1
ATOM 3603 C C . TRP A 1 474 ? -24.288 -6.580 15.827 1.00 97.12 474 TRP A C 1
ATOM 3605 O O . TRP A 1 474 ? -25.147 -7.455 15.897 1.00 97.12 474 TRP A O 1
ATOM 3615 N N . ASN A 1 475 ? -24.294 -5.501 16.614 1.00 95.94 475 ASN A N 1
ATOM 3616 C CA . ASN A 1 475 ? -25.153 -5.403 17.799 1.00 95.94 475 ASN A CA 1
ATOM 3617 C C . ASN A 1 475 ? -26.057 -4.158 17.795 1.00 95.94 475 ASN A C 1
ATOM 3619 O O . ASN A 1 475 ? -27.183 -4.205 18.285 1.00 95.94 475 ASN A O 1
ATOM 3623 N N . LYS A 1 476 ? -25.556 -3.025 17.294 1.00 97.25 476 LYS A N 1
ATOM 3624 C CA . LYS A 1 476 ? -26.127 -1.682 17.462 1.00 97.25 476 LYS A CA 1
ATOM 3625 C C . LYS A 1 476 ? -25.949 -0.855 16.175 1.00 97.25 476 LYS A C 1
ATOM 3627 O O . LYS A 1 476 ? -25.137 0.068 16.141 1.00 97.25 476 LYS A O 1
ATOM 3632 N N . PRO A 1 477 ? -26.726 -1.129 15.112 1.00 95.31 477 PRO A N 1
ATOM 3633 C CA . PRO A 1 477 ? -26.601 -0.427 13.827 1.00 95.31 477 PRO A CA 1
ATOM 3634 C C . PRO A 1 477 ? -26.878 1.082 13.905 1.00 95.31 477 PRO A C 1
ATOM 3636 O O . PRO A 1 477 ? -26.470 1.838 13.030 1.00 95.31 477 PRO A O 1
ATOM 3639 N N . ASN A 1 478 ? -27.534 1.552 14.969 1.00 96.06 478 ASN A N 1
ATOM 3640 C CA . ASN A 1 478 ? -27.748 2.975 15.232 1.00 96.06 478 ASN A CA 1
ATOM 3641 C C . ASN A 1 478 ? -26.474 3.733 15.650 1.00 96.06 478 ASN A C 1
ATOM 3643 O O . ASN A 1 478 ? -26.527 4.954 15.778 1.00 96.06 478 ASN A O 1
ATOM 3647 N N . LEU A 1 479 ? -25.354 3.038 15.883 1.00 97.50 479 LEU A N 1
ATOM 3648 C CA . LEU A 1 479 ? -24.049 3.678 16.057 1.00 97.50 479 LEU A CA 1
ATOM 3649 C C . LEU A 1 479 ? -23.486 4.200 14.730 1.00 97.50 479 LEU A C 1
ATOM 3651 O O . LEU A 1 479 ? -22.669 5.120 14.745 1.00 97.50 479 LEU A O 1
ATOM 3655 N N . CYS A 1 480 ? -23.937 3.656 13.594 1.00 97.81 480 CYS A N 1
ATOM 3656 C CA . CYS A 1 480 ? -23.602 4.213 12.294 1.00 97.81 480 CYS A CA 1
ATOM 3657 C C . CYS A 1 480 ? -24.200 5.618 12.162 1.00 97.81 480 CYS A C 1
ATOM 3659 O O . CYS A 1 480 ? -25.374 5.852 12.460 1.00 97.81 480 CYS A O 1
ATOM 3661 N N . VAL A 1 481 ? -23.393 6.556 11.672 1.00 96.62 481 VAL A N 1
ATOM 3662 C CA . VAL A 1 481 ? -23.787 7.934 11.392 1.00 96.62 481 VAL A CA 1
ATOM 3663 C C . VAL A 1 481 ? -25.035 7.928 10.517 1.00 96.62 481 VAL A C 1
ATOM 3665 O O . VAL A 1 481 ? -25.126 7.180 9.540 1.00 96.62 481 VAL A O 1
ATOM 3668 N N . GLN A 1 482 ? -26.004 8.777 10.857 1.00 94.44 482 GLN A N 1
ATOM 3669 C CA . GLN A 1 482 ? -27.262 8.870 10.127 1.00 94.44 482 GLN A CA 1
ATOM 3670 C C . GLN A 1 482 ? -27.016 9.045 8.619 1.00 94.44 482 GLN A C 1
ATOM 3672 O O . GLN A 1 482 ? -26.250 9.914 8.197 1.00 94.44 482 GLN A O 1
ATOM 3677 N N . GLY A 1 483 ? -27.674 8.206 7.814 1.00 91.81 483 GLY A N 1
ATOM 3678 C CA . GLY A 1 483 ? -27.559 8.235 6.356 1.00 91.81 483 GLY A CA 1
ATOM 3679 C C . GLY A 1 483 ? -26.191 7.811 5.815 1.00 91.81 483 GLY A C 1
ATOM 3680 O O . GLY A 1 483 ? -25.867 8.189 4.698 1.00 91.81 483 GLY A O 1
ATOM 3681 N N . SER A 1 484 ? -25.370 7.088 6.585 1.00 93.75 484 SER A N 1
ATOM 3682 C CA . SER A 1 484 ? -24.062 6.603 6.115 1.00 93.75 484 SER A CA 1
ATOM 3683 C C . SER A 1 484 ? -24.062 5.191 5.528 1.00 93.75 484 SER A C 1
ATOM 3685 O O . SER A 1 484 ? -23.074 4.808 4.913 1.00 93.75 484 SER A O 1
ATOM 3687 N N . THR A 1 485 ? -25.144 4.432 5.698 1.00 93.50 485 THR A N 1
ATOM 3688 C CA . THR A 1 485 ? -25.240 3.020 5.304 1.00 93.50 485 THR A CA 1
ATOM 3689 C C . THR A 1 485 ? -26.004 2.844 3.987 1.00 93.50 485 THR A C 1
ATOM 3691 O O . THR A 1 485 ? -26.741 3.734 3.563 1.00 93.50 485 THR A O 1
ATOM 3694 N N . GLY A 1 486 ? -25.849 1.683 3.339 1.00 89.62 486 GLY A N 1
ATOM 3695 C CA . GLY A 1 486 ? -26.581 1.332 2.110 1.00 89.62 486 GLY A CA 1
ATOM 3696 C C . GLY A 1 486 ? -25.963 1.854 0.807 1.00 89.62 486 GLY A C 1
ATOM 3697 O O . GLY A 1 486 ? -26.614 1.805 -0.233 1.00 89.62 486 GLY A O 1
ATOM 3698 N N . PHE A 1 487 ? -24.723 2.348 0.862 1.00 88.94 487 PHE A N 1
ATOM 3699 C CA . PHE A 1 487 ? -23.987 2.870 -0.297 1.00 88.94 487 PHE A CA 1
ATOM 3700 C C . PHE A 1 487 ? -22.775 2.023 -0.703 1.00 88.94 487 PHE A C 1
ATOM 3702 O O . PHE A 1 487 ? -22.247 2.230 -1.794 1.00 88.94 487 PHE A O 1
ATOM 3709 N N . ALA A 1 488 ? -22.335 1.100 0.158 1.00 88.00 488 ALA A N 1
ATOM 3710 C CA . ALA A 1 488 ? -21.261 0.161 -0.146 1.00 88.00 488 ALA A CA 1
ATOM 3711 C C . ALA A 1 488 ? -21.668 -0.781 -1.288 1.00 88.00 488 ALA A C 1
ATOM 3713 O O . ALA A 1 488 ? -22.824 -1.203 -1.381 1.00 88.00 488 ALA A O 1
ATOM 3714 N N . THR A 1 489 ? -20.714 -1.116 -2.153 1.00 80.38 489 THR A N 1
ATOM 3715 C CA . THR A 1 489 ? -20.946 -1.939 -3.350 1.00 80.38 489 THR A CA 1
ATOM 3716 C C . THR A 1 489 ? -20.397 -3.355 -3.183 1.00 80.38 489 THR A C 1
ATOM 3718 O O . THR A 1 489 ? -19.630 -3.817 -4.016 1.00 80.38 489 THR A O 1
ATOM 3721 N N . THR A 1 490 ? -20.778 -4.066 -2.118 1.00 73.38 490 THR A N 1
ATOM 3722 C CA . THR A 1 490 ? -20.321 -5.450 -1.887 1.00 73.38 490 THR A CA 1
ATOM 3723 C C . THR A 1 490 ? -20.793 -6.412 -2.978 1.00 73.38 490 THR A C 1
ATOM 3725 O O . THR A 1 490 ? -21.935 -6.354 -3.437 1.00 73.38 490 THR A O 1
ATOM 3728 N N . GLY A 1 491 ? -19.914 -7.331 -3.395 1.00 60.62 491 GLY A N 1
ATOM 3729 C CA . GLY A 1 491 ? -20.260 -8.439 -4.293 1.00 60.62 491 GLY A CA 1
ATOM 3730 C C . GLY A 1 491 ? -20.667 -8.031 -5.714 1.00 60.62 491 GLY A C 1
ATOM 3731 O O . GLY A 1 491 ? -21.193 -8.857 -6.464 1.00 60.62 491 GLY A O 1
ATOM 3732 N N . THR A 1 492 ? -20.439 -6.774 -6.108 1.00 64.94 492 THR A N 1
ATOM 3733 C CA . THR A 1 492 ? -20.636 -6.324 -7.487 1.00 64.94 492 THR A CA 1
ATOM 3734 C C . THR A 1 492 ? -19.319 -5.849 -8.066 1.00 64.94 492 THR A C 1
ATOM 3736 O O . THR A 1 492 ? -18.651 -5.006 -7.483 1.00 64.94 492 THR A O 1
ATOM 3739 N N . ASN A 1 493 ? -18.989 -6.301 -9.274 1.00 68.94 493 ASN A N 1
ATOM 3740 C CA . ASN A 1 493 ? -17.796 -5.803 -9.953 1.00 68.94 493 ASN A CA 1
ATOM 3741 C C . ASN A 1 493 ? -17.958 -4.364 -10.457 1.00 68.94 493 ASN A C 1
ATOM 3743 O O . ASN A 1 493 ? -16.992 -3.817 -10.961 1.00 68.94 493 ASN A O 1
ATOM 3747 N N . LYS A 1 494 ? -19.136 -3.736 -10.345 1.00 76.44 494 LYS A N 1
ATOM 3748 C CA . LYS A 1 494 ? -19.392 -2.425 -10.951 1.00 76.44 494 LYS A CA 1
ATOM 3749 C C . LYS A 1 494 ? -18.619 -1.322 -10.247 1.00 76.44 494 LYS A C 1
ATOM 3751 O O . LYS A 1 494 ? -18.624 -1.227 -9.022 1.00 76.44 494 LYS A O 1
ATOM 3756 N N . THR A 1 495 ? -18.002 -0.456 -11.037 1.00 75.75 495 THR A N 1
ATOM 3757 C CA . THR A 1 495 ? -17.326 0.749 -10.552 1.00 75.75 495 THR A CA 1
ATOM 3758 C C . THR A 1 495 ? -18.224 1.980 -10.703 1.00 75.75 495 THR A C 1
ATOM 3760 O O . THR A 1 495 ? -19.021 2.077 -11.636 1.00 75.75 495 THR A O 1
ATOM 3763 N N . ASN A 1 496 ? -18.124 2.934 -9.771 1.00 70.50 496 ASN A N 1
ATOM 3764 C CA . ASN A 1 496 ? -18.856 4.200 -9.836 1.00 70.50 496 ASN A CA 1
ATOM 3765 C C . ASN A 1 496 ? -17.931 5.375 -9.494 1.00 70.50 496 ASN A C 1
ATOM 3767 O O . ASN A 1 496 ? -17.216 5.340 -8.496 1.00 70.50 496 ASN A O 1
ATOM 3771 N N . PHE A 1 497 ? -17.969 6.425 -10.314 1.00 70.38 497 PHE A N 1
ATOM 3772 C CA . PHE A 1 497 ? -17.236 7.674 -10.088 1.00 70.38 497 PHE A CA 1
ATOM 3773 C C . PHE A 1 497 ? -17.892 8.572 -9.036 1.00 70.38 497 PHE A C 1
ATOM 3775 O O . PHE A 1 497 ? -17.218 9.351 -8.365 1.00 70.38 497 PHE A O 1
ATOM 3782 N N . VAL A 1 498 ? -19.223 8.528 -8.938 1.00 66.62 498 VAL A N 1
ATOM 3783 C CA . VAL A 1 498 ? -20.003 9.514 -8.192 1.00 66.62 498 VAL A CA 1
ATOM 3784 C C . VAL A 1 498 ? -20.434 8.913 -6.868 1.00 66.62 498 VAL A C 1
ATOM 3786 O O . VAL A 1 498 ? -21.282 8.019 -6.817 1.00 66.62 498 VAL A O 1
ATOM 3789 N N . GLY A 1 499 ? -19.851 9.435 -5.790 1.00 63.84 499 GLY A N 1
ATOM 3790 C CA . GLY A 1 499 ? -20.323 9.155 -4.444 1.00 63.84 499 GLY A CA 1
ATOM 3791 C C . GLY A 1 499 ? -21.752 9.671 -4.226 1.00 63.84 499 GLY A C 1
ATOM 3792 O O . GLY A 1 499 ? -22.224 10.544 -4.959 1.00 63.84 499 GLY A O 1
ATOM 3793 N N . PRO A 1 500 ? -22.464 9.154 -3.217 1.00 64.50 500 PRO A N 1
ATOM 3794 C CA . PRO A 1 500 ? -23.813 9.602 -2.890 1.00 64.50 500 PRO A CA 1
ATOM 3795 C C . PRO A 1 500 ? -23.856 11.118 -2.656 1.00 64.50 500 PRO A C 1
ATOM 3797 O O . PRO A 1 500 ? -22.858 11.682 -2.189 1.00 64.50 500 PRO A O 1
ATOM 3800 N N . PRO A 1 501 ? -24.986 11.799 -2.934 1.00 60.78 501 PRO A N 1
ATOM 3801 C CA . PRO A 1 501 ? -25.113 13.216 -2.624 1.00 60.78 501 PRO A CA 1
ATOM 3802 C C . PRO A 1 501 ? -24.808 13.424 -1.139 1.00 60.78 501 PRO A C 1
ATOM 3804 O O . PRO A 1 501 ? -25.468 12.865 -0.263 1.00 60.78 501 PRO A O 1
ATOM 3807 N N . SER A 1 502 ? -23.749 14.186 -0.870 1.00 55.97 502 SER A N 1
ATOM 3808 C CA . SER A 1 502 ? -23.346 14.518 0.494 1.00 55.97 502 SER A CA 1
ATOM 3809 C C . SER A 1 502 ? -24.505 15.250 1.173 1.00 55.97 502 SER A C 1
ATOM 3811 O O . SER A 1 502 ? -25.126 16.118 0.554 1.00 55.97 502 SER A O 1
ATOM 3813 N N . GLY A 1 503 ? -24.807 14.911 2.430 1.00 55.88 503 GLY A N 1
ATOM 3814 C CA . GLY A 1 503 ? -25.767 15.671 3.236 1.00 55.88 503 GLY A CA 1
ATOM 3815 C C . GLY A 1 503 ? -25.372 17.149 3.336 1.00 55.88 503 GLY A C 1
ATOM 3816 O O . GLY A 1 503 ? -24.242 17.512 2.999 1.00 55.88 503 GLY A O 1
ATOM 3817 N N . THR A 1 504 ? -26.306 17.997 3.784 1.00 47.91 504 THR A N 1
ATOM 3818 C CA . THR A 1 504 ? -26.149 19.457 3.851 1.00 47.91 504 THR A CA 1
ATOM 3819 C C . THR A 1 504 ? -24.750 19.823 4.357 1.00 47.91 504 THR A C 1
ATOM 3821 O O . THR A 1 504 ? -24.410 19.448 5.483 1.00 47.91 504 THR A O 1
ATOM 3824 N N . PRO A 1 505 ? -23.913 20.489 3.541 1.00 49.16 505 PRO A N 1
ATOM 3825 C CA . PRO A 1 505 ? -22.567 20.835 3.955 1.00 49.16 505 PRO A CA 1
ATOM 3826 C C . PRO A 1 505 ? -22.643 21.651 5.243 1.00 49.16 505 PRO A C 1
ATOM 3828 O O . PRO A 1 505 ? -23.331 22.671 5.292 1.00 49.16 505 PRO A O 1
ATOM 3831 N N . GLY A 1 506 ? -21.966 21.182 6.294 1.00 49.81 506 GLY A N 1
ATOM 3832 C CA . GLY A 1 506 ? -21.774 21.984 7.498 1.00 49.81 506 GLY A CA 1
ATOM 3833 C C . GLY A 1 506 ? -21.167 23.334 7.118 1.00 49.81 506 GLY A C 1
ATOM 3834 O O . GLY A 1 506 ? -20.454 23.435 6.118 1.00 49.81 506 GLY A O 1
ATOM 3835 N N . THR A 1 507 ? -21.476 24.379 7.881 1.00 45.53 507 THR A N 1
ATOM 3836 C CA . THR A 1 507 ? -20.960 25.734 7.668 1.00 45.53 507 THR A CA 1
ATOM 3837 C C . THR A 1 507 ? -19.432 25.691 7.598 1.00 45.53 507 THR A C 1
ATOM 3839 O O . THR A 1 507 ? -18.752 25.536 8.610 1.00 45.53 507 THR A O 1
ATOM 3842 N N . PHE A 1 508 ? -18.876 25.773 6.389 1.00 48.97 508 PHE A N 1
ATOM 3843 C CA . PHE A 1 508 ? -17.434 25.797 6.198 1.00 48.97 508 PHE A CA 1
ATOM 3844 C C . PHE A 1 508 ? -16.928 27.199 6.522 1.00 48.97 508 PHE A C 1
ATOM 3846 O O . PHE A 1 508 ? -17.227 28.154 5.805 1.00 48.97 508 PHE A O 1
ATOM 3853 N N . SER A 1 509 ? -16.101 27.326 7.555 1.00 52.94 509 SER A N 1
ATOM 3854 C CA . SER A 1 509 ? -15.155 28.437 7.609 1.00 52.94 509 SER A CA 1
ATOM 3855 C C . SER A 1 509 ? -14.180 28.224 6.457 1.00 52.94 509 SER A C 1
ATOM 3857 O O . SER A 1 509 ? -13.380 27.290 6.490 1.00 52.94 509 SER A O 1
ATOM 3859 N N . ASN A 1 510 ? -14.298 29.023 5.393 1.00 52.47 510 ASN A N 1
ATOM 3860 C CA . ASN A 1 510 ? -13.382 28.954 4.263 1.00 52.47 510 ASN A CA 1
ATOM 3861 C C . ASN A 1 510 ? -11.986 29.329 4.772 1.00 52.47 510 ASN A C 1
ATOM 3863 O O . ASN A 1 510 ? -11.676 30.507 4.946 1.00 52.47 510 ASN A O 1
ATOM 3867 N N . LEU A 1 511 ? -11.175 28.309 5.063 1.00 50.12 511 LEU A N 1
ATOM 3868 C CA . LEU A 1 511 ? -9.838 28.475 5.615 1.00 50.12 511 LEU A CA 1
ATOM 3869 C C . LEU A 1 511 ? -8.978 29.316 4.673 1.00 50.12 511 LEU A C 1
ATOM 3871 O O . LEU A 1 511 ? -8.203 30.125 5.150 1.00 50.12 511 LEU A O 1
ATOM 3875 N N . THR A 1 512 ? -9.167 29.214 3.356 1.00 51.12 512 THR A N 1
ATOM 3876 C CA . THR A 1 512 ? -8.490 30.067 2.373 1.00 51.12 512 THR A CA 1
ATOM 3877 C C . THR A 1 512 ? -8.922 31.522 2.503 1.00 51.12 512 THR A C 1
ATOM 3879 O O . THR A 1 512 ? -8.069 32.398 2.510 1.00 51.12 512 THR A O 1
ATOM 3882 N N . THR A 1 513 ? -10.218 31.802 2.670 1.00 56.00 513 THR A N 1
ATOM 3883 C CA . THR A 1 513 ? -10.696 33.167 2.937 1.00 56.00 513 THR A CA 1
ATOM 3884 C C . THR A 1 513 ? -10.146 33.683 4.266 1.00 56.00 513 THR A C 1
ATOM 3886 O O . THR A 1 513 ? -9.602 34.780 4.304 1.00 56.00 513 THR A O 1
ATOM 3889 N N . HIS A 1 514 ? -10.180 32.879 5.331 1.00 57.81 514 HIS A N 1
ATOM 3890 C CA . HIS A 1 514 ? -9.631 33.247 6.637 1.00 57.81 514 HIS A CA 1
ATOM 3891 C C . HIS A 1 514 ? -8.110 33.486 6.591 1.00 57.81 514 HIS A C 1
ATOM 3893 O O . HIS A 1 514 ? -7.629 34.516 7.055 1.00 57.81 514 HIS A O 1
ATOM 3899 N N . LEU A 1 515 ? -7.348 32.600 5.950 1.00 51.41 515 LEU A N 1
ATOM 3900 C CA . LEU A 1 515 ? -5.908 32.749 5.740 1.00 51.41 515 LEU A CA 1
ATOM 3901 C C . LEU A 1 515 ? -5.592 33.932 4.821 1.00 51.41 515 LEU A C 1
ATOM 3903 O O . LEU A 1 515 ? -4.635 34.643 5.080 1.00 51.41 515 LEU A O 1
ATOM 3907 N N . SER A 1 516 ? -6.410 34.211 3.802 1.00 55.25 516 SER A N 1
ATOM 3908 C CA . SER A 1 516 ? -6.245 35.396 2.949 1.00 55.25 516 SER A CA 1
ATOM 3909 C C . SER A 1 516 ? -6.520 36.698 3.703 1.00 55.25 516 SER A C 1
ATOM 3911 O O . SER A 1 516 ? -5.857 37.695 3.442 1.00 55.25 516 SER A O 1
ATOM 3913 N N . THR A 1 517 ? -7.425 36.682 4.692 1.00 57.53 517 THR A N 1
ATOM 3914 C CA . THR A 1 517 ? -7.628 37.816 5.610 1.00 57.53 517 THR A CA 1
ATOM 3915 C C . THR A 1 517 ? -6.519 37.947 6.655 1.00 57.53 517 THR A C 1
ATOM 3917 O O . THR A 1 517 ? -6.321 39.035 7.185 1.00 57.53 517 THR A O 1
ATOM 3920 N N . LEU A 1 518 ? -5.789 36.861 6.936 1.00 50.16 518 LEU A N 1
ATOM 3921 C CA . LEU A 1 518 ? -4.590 36.840 7.783 1.00 50.16 518 LEU A CA 1
ATOM 3922 C C . LEU A 1 518 ? -3.300 37.088 6.987 1.00 50.16 518 LEU A C 1
ATOM 3924 O O . LEU A 1 518 ? -2.253 37.314 7.590 1.00 50.16 518 LEU A O 1
ATOM 3928 N N . ASN A 1 519 ? -3.355 37.069 5.650 1.00 42.78 519 ASN A N 1
ATOM 3929 C CA . ASN A 1 519 ? -2.227 37.354 4.771 1.00 42.78 519 ASN A CA 1
ATOM 3930 C C . ASN A 1 519 ? -1.990 38.869 4.697 1.00 42.78 519 ASN A C 1
ATOM 3932 O O . ASN A 1 519 ? -2.054 39.497 3.645 1.00 42.78 519 ASN A O 1
ATOM 3936 N N . THR A 1 520 ? -1.732 39.465 5.855 1.00 43.00 520 THR A N 1
ATOM 3937 C CA . THR A 1 520 ? -1.223 40.825 6.012 1.00 43.00 520 THR A CA 1
ATOM 3938 C C . THR A 1 520 ? 0.300 40.807 6.073 1.00 43.00 520 THR A C 1
ATOM 3940 O O . THR A 1 520 ? 0.883 41.621 6.785 1.00 43.00 520 THR A O 1
ATOM 3943 N N . SER A 1 521 ? 0.961 39.859 5.392 1.00 43.84 521 SER A N 1
ATOM 3944 C CA . SER A 1 521 ? 2.420 39.782 5.384 1.00 43.84 521 SER A CA 1
ATOM 3945 C C . SER A 1 521 ? 2.975 40.999 4.644 1.00 43.84 521 SER A C 1
ATOM 3947 O O . SER A 1 521 ? 3.162 41.009 3.431 1.00 43.84 521 SER A O 1
ATOM 3949 N N . SER A 1 522 ? 3.182 42.080 5.388 1.00 43.69 522 SER A N 1
ATOM 3950 C CA . SER A 1 522 ? 3.805 43.316 4.945 1.00 43.69 522 SER A CA 1
ATOM 3951 C C . SER A 1 522 ? 5.320 43.148 4.990 1.00 43.69 522 SER A C 1
ATOM 3953 O O . SER A 1 522 ? 5.989 43.898 5.694 1.00 43.69 522 SER A O 1
ATOM 3955 N N . ILE A 1 523 ? 5.865 42.128 4.317 1.00 44.44 523 ILE A N 1
ATOM 3956 C CA . ILE A 1 523 ? 7.318 41.983 4.185 1.00 44.44 523 ILE A CA 1
ATOM 3957 C C . ILE A 1 523 ? 7.769 43.050 3.175 1.00 44.44 523 ILE A C 1
ATOM 3959 O O . ILE A 1 523 ? 7.509 42.897 1.980 1.00 44.44 523 ILE A O 1
ATOM 3963 N N . PRO A 1 524 ? 8.431 44.143 3.602 1.00 42.22 524 PRO A N 1
ATOM 3964 C CA . PRO A 1 524 ? 8.726 45.290 2.736 1.00 42.22 524 PRO A CA 1
ATOM 3965 C C . PRO A 1 524 ? 9.842 45.008 1.712 1.00 42.22 524 PRO A C 1
ATOM 3967 O O . PRO A 1 524 ? 10.152 45.860 0.881 1.00 42.22 524 PRO A O 1
ATOM 3970 N N . HIS A 1 525 ? 10.448 43.818 1.764 1.00 42.16 525 HIS A N 1
ATOM 3971 C CA . HIS A 1 525 ? 11.667 43.461 1.036 1.00 42.16 525 HIS A CA 1
ATOM 3972 C C . HIS A 1 525 ? 11.456 42.776 -0.323 1.00 42.16 525 HIS A C 1
ATOM 3974 O O . HIS A 1 525 ? 12.431 42.486 -1.004 1.00 42.16 525 HIS A O 1
ATOM 3980 N N . LEU A 1 526 ? 10.217 42.574 -0.784 1.00 39.28 526 LEU A N 1
ATOM 3981 C CA . LEU A 1 526 ? 9.956 42.007 -2.121 1.00 39.28 526 LEU A CA 1
ATOM 3982 C C . LEU A 1 526 ? 10.041 43.033 -3.271 1.00 39.28 526 LEU A C 1
ATOM 3984 O O . LEU A 1 526 ? 9.689 42.721 -4.405 1.00 39.28 526 LEU A O 1
ATOM 3988 N N . THR A 1 527 ? 10.501 44.260 -3.013 1.00 37.66 527 THR A N 1
ATOM 3989 C CA . THR A 1 527 ? 10.530 45.346 -4.013 1.00 37.66 527 THR A CA 1
ATOM 3990 C C . THR A 1 527 ? 11.734 45.319 -4.959 1.00 37.66 527 THR A C 1
ATOM 3992 O O . THR A 1 527 ? 11.782 46.107 -5.900 1.00 37.66 527 THR A O 1
ATOM 3995 N N . SER A 1 528 ? 12.654 44.368 -4.801 1.00 42.78 528 SER A N 1
ATOM 3996 C CA . SER A 1 528 ? 13.625 44.032 -5.842 1.00 42.78 528 SER A CA 1
ATOM 3997 C C . SER A 1 528 ? 14.000 42.556 -5.748 1.00 42.78 528 SER A C 1
ATOM 3999 O O . SER A 1 528 ? 14.925 42.185 -5.024 1.00 42.78 528 SER A O 1
ATOM 4001 N N . LEU A 1 529 ? 13.292 41.702 -6.488 1.00 42.66 529 LEU A N 1
ATOM 4002 C CA . LEU A 1 529 ? 13.854 40.413 -6.880 1.00 42.66 529 LEU A CA 1
ATOM 4003 C C . LEU A 1 529 ? 14.980 40.730 -7.864 1.00 42.66 529 LEU A C 1
ATOM 4005 O O . LEU A 1 529 ? 14.746 40.819 -9.060 1.00 42.66 529 LEU A O 1
ATOM 4009 N N . ASN A 1 530 ? 16.169 41.012 -7.334 1.00 47.41 530 ASN A N 1
ATOM 4010 C CA . ASN A 1 530 ? 17.378 41.038 -8.136 1.00 47.41 530 ASN A CA 1
ATOM 4011 C C . ASN A 1 530 ? 17.522 39.622 -8.698 1.00 47.41 530 ASN A C 1
ATOM 4013 O O . ASN A 1 530 ? 17.523 38.651 -7.939 1.00 47.41 530 ASN A O 1
ATOM 4017 N N . ASP A 1 531 ? 17.512 39.515 -10.017 1.00 50.50 531 ASP A N 1
ATOM 4018 C CA . ASP A 1 531 ? 17.020 38.340 -10.725 1.00 50.50 531 ASP A CA 1
ATOM 4019 C C . ASP A 1 531 ? 17.895 37.118 -10.462 1.00 50.50 531 ASP A C 1
ATOM 4021 O O . ASP A 1 531 ? 17.392 36.013 -10.586 1.00 50.50 531 ASP A O 1
ATOM 4025 N N . GLY A 1 532 ? 19.178 37.305 -10.102 1.00 47.44 532 GLY A N 1
ATOM 4026 C CA . GLY A 1 532 ? 20.113 36.281 -9.596 1.00 47.44 532 GLY A CA 1
ATOM 4027 C C . GLY A 1 532 ? 20.303 35.031 -10.471 1.00 47.44 532 GLY A C 1
ATOM 4028 O O . GLY A 1 532 ? 21.080 34.142 -10.130 1.00 47.44 532 GLY A O 1
ATOM 4029 N N . ILE A 1 533 ? 19.608 34.947 -11.603 1.00 49.09 533 ILE A N 1
ATOM 4030 C CA . ILE A 1 533 ? 19.684 33.891 -12.602 1.00 49.09 533 ILE A CA 1
ATOM 4031 C C . ILE A 1 533 ? 20.906 34.222 -13.464 1.00 49.09 533 ILE A C 1
ATOM 4033 O O . ILE A 1 533 ? 20.806 34.828 -14.529 1.00 49.09 533 ILE A O 1
ATOM 4037 N N . THR A 1 534 ? 22.098 33.907 -12.963 1.00 47.41 534 THR A N 1
ATOM 4038 C CA . THR A 1 534 ? 23.368 34.062 -13.693 1.00 47.41 534 THR A CA 1
ATOM 4039 C C . THR A 1 534 ? 24.103 32.731 -13.827 1.00 47.41 534 THR A C 1
ATOM 4041 O O . THR A 1 534 ? 23.888 31.813 -13.055 1.00 47.41 534 THR A O 1
ATOM 4044 N N . ALA A 1 535 ? 24.959 32.607 -14.838 1.00 42.47 535 ALA A N 1
ATOM 4045 C CA . ALA A 1 535 ? 25.451 31.333 -15.371 1.00 42.47 535 ALA A CA 1
ATOM 4046 C C . ALA A 1 535 ? 26.626 30.664 -14.613 1.00 42.47 535 ALA A C 1
ATOM 4048 O O . ALA A 1 535 ? 27.119 29.638 -15.076 1.00 42.47 535 ALA A O 1
ATOM 4049 N N . ASP A 1 536 ? 27.068 31.197 -13.468 1.00 46.44 536 ASP A N 1
ATOM 4050 C CA . ASP A 1 536 ? 28.285 30.745 -12.763 1.00 46.44 536 ASP A CA 1
ATOM 4051 C C . ASP A 1 536 ? 27.982 29.935 -11.490 1.00 46.44 536 ASP A C 1
ATOM 4053 O O . ASP A 1 536 ? 28.506 30.211 -10.409 1.00 46.44 536 ASP A O 1
ATOM 4057 N N . PHE A 1 537 ? 27.134 28.910 -11.602 1.00 52.53 537 PHE A N 1
ATOM 4058 C CA . PHE A 1 537 ? 26.798 28.046 -10.471 1.00 52.53 537 PHE A CA 1
ATOM 4059 C C . PHE A 1 537 ? 27.373 26.634 -10.583 1.00 52.53 537 PHE A C 1
ATOM 4061 O O . PHE A 1 537 ? 27.502 26.061 -11.665 1.00 52.53 537 PHE A O 1
ATOM 4068 N N . ARG A 1 538 ? 27.703 26.047 -9.425 1.00 48.69 538 ARG A N 1
ATOM 4069 C CA . ARG A 1 538 ? 28.142 24.651 -9.327 1.00 48.69 538 ARG A CA 1
ATOM 4070 C C . ARG A 1 538 ? 26.919 23.741 -9.156 1.00 48.69 538 ARG A C 1
ATOM 4072 O O . ARG A 1 538 ? 26.155 23.958 -8.210 1.00 48.69 538 ARG A O 1
ATOM 4079 N N . PRO A 1 539 ? 26.733 22.715 -10.010 1.00 51.47 539 PRO A N 1
ATOM 4080 C CA . PRO A 1 539 ? 25.712 21.696 -9.793 1.00 51.47 539 PRO A CA 1
ATOM 4081 C C . PRO A 1 539 ? 25.929 21.020 -8.441 1.00 51.47 539 PRO A C 1
ATOM 4083 O O . PRO A 1 539 ? 27.039 20.563 -8.162 1.00 51.47 539 PRO A O 1
ATOM 4086 N N . ARG A 1 540 ? 24.866 20.855 -7.644 1.00 57.94 540 ARG A N 1
ATOM 4087 C CA . ARG A 1 540 ? 24.891 19.937 -6.490 1.00 57.94 540 ARG A CA 1
ATOM 4088 C C . ARG A 1 540 ? 25.217 18.499 -6.916 1.00 57.94 540 ARG A C 1
ATOM 4090 O O . ARG A 1 540 ? 25.741 17.730 -6.121 1.00 57.94 540 ARG A O 1
ATOM 4097 N N . ASN A 1 541 ? 24.963 18.173 -8.187 1.00 49.03 541 ASN A N 1
ATOM 4098 C CA . ASN A 1 541 ? 25.209 16.867 -8.802 1.00 49.03 541 ASN A CA 1
ATOM 4099 C C . ASN A 1 541 ? 26.604 16.737 -9.457 1.00 49.03 541 ASN A C 1
ATOM 4101 O O . ASN A 1 541 ? 26.870 15.745 -10.136 1.00 49.03 541 ASN A O 1
ATOM 4105 N N . ALA A 1 542 ? 27.509 17.711 -9.286 1.00 33.31 542 ALA A N 1
ATOM 4106 C CA . ALA A 1 542 ? 28.870 17.635 -9.819 1.00 33.31 542 ALA A CA 1
ATOM 4107 C C . ALA A 1 542 ? 29.747 16.714 -8.955 1.00 33.31 542 ALA A C 1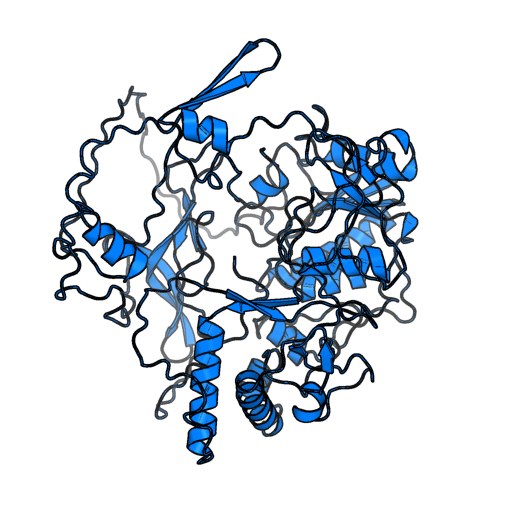
ATOM 4109 O O . ALA A 1 542 ? 30.596 17.158 -8.186 1.00 33.31 542 ALA A O 1
ATOM 4110 N N . GLY A 1 543 ? 29.532 15.412 -9.104 1.00 33.53 543 GLY A N 1
ATOM 4111 C CA . GLY A 1 543 ? 30.415 14.384 -8.587 1.00 33.53 543 GLY A CA 1
ATOM 4112 C C . GLY A 1 543 ? 29.641 13.168 -8.123 1.00 33.53 543 GLY A C 1
ATOM 4113 O O . GLY A 1 543 ? 28.893 13.229 -7.153 1.00 33.53 543 GLY A O 1
ATOM 4114 N N . THR A 1 544 ? 29.907 12.034 -8.762 1.00 36.41 544 THR A N 1
ATOM 4115 C CA . THR A 1 544 ? 29.960 10.749 -8.069 1.00 36.41 544 THR A CA 1
ATOM 4116 C C . THR A 1 544 ? 30.781 10.955 -6.796 1.00 36.41 544 THR A C 1
ATOM 4118 O O . THR A 1 544 ? 32.014 10.994 -6.843 1.00 36.41 544 THR A O 1
ATOM 4121 N N . SER A 1 545 ? 30.121 11.206 -5.669 1.00 41.47 545 SER A N 1
ATOM 4122 C CA . SER A 1 545 ? 30.795 11.329 -4.391 1.00 41.47 545 SER A CA 1
ATOM 4123 C C . SER A 1 545 ? 31.346 9.948 -4.076 1.00 41.47 545 SER A C 1
ATOM 4125 O O . SER A 1 545 ? 30.621 9.040 -3.680 1.00 41.47 545 SER A O 1
ATOM 4127 N N . ASN A 1 546 ? 32.646 9.770 -4.318 1.00 48.66 546 ASN A N 1
ATOM 4128 C CA . ASN A 1 546 ? 33.401 8.674 -3.736 1.00 48.66 546 ASN A CA 1
ATOM 4129 C C . ASN A 1 546 ? 33.094 8.704 -2.242 1.00 48.66 546 ASN A C 1
ATOM 4131 O O . ASN A 1 546 ? 33.475 9.655 -1.555 1.00 48.66 546 ASN A O 1
ATOM 4135 N N . VAL A 1 547 ? 32.319 7.729 -1.773 1.00 62.00 547 VAL A N 1
ATOM 4136 C CA . VAL A 1 547 ? 31.844 7.726 -0.397 1.00 62.00 547 VAL A CA 1
ATOM 4137 C C . VAL A 1 547 ? 33.071 7.686 0.512 1.00 62.00 547 VAL A C 1
ATOM 4139 O O . VAL A 1 547 ? 33.885 6.765 0.436 1.00 62.00 547 VAL A O 1
ATOM 4142 N N . LYS A 1 548 ? 33.254 8.732 1.324 1.00 78.25 548 LYS A N 1
ATOM 4143 C CA . LYS A 1 548 ? 34.433 8.886 2.181 1.00 78.25 548 LYS A CA 1
ATOM 4144 C C . LYS A 1 548 ? 34.351 7.876 3.323 1.00 78.25 548 LYS A C 1
ATOM 4146 O O . LYS A 1 548 ? 33.384 7.896 4.080 1.00 78.25 548 LYS A O 1
ATOM 4151 N N . SER A 1 549 ? 35.358 7.022 3.480 1.00 81.75 549 SER A N 1
ATOM 4152 C CA . SER A 1 549 ? 35.467 6.166 4.667 1.00 81.75 549 SER A CA 1
ATOM 4153 C C . SER A 1 549 ? 35.638 7.009 5.933 1.00 81.75 549 SER A C 1
ATOM 4155 O O . SER A 1 549 ? 36.322 8.034 5.908 1.00 81.75 549 SER A O 1
ATOM 4157 N N . CYS A 1 550 ? 35.058 6.565 7.043 1.00 83.06 550 CYS A N 1
ATOM 4158 C CA . CYS A 1 550 ? 35.119 7.266 8.326 1.00 83.06 550 CYS A CA 1
ATOM 4159 C C . CYS A 1 550 ? 35.407 6.296 9.475 1.00 83.06 550 CYS A C 1
ATOM 4161 O O . CYS A 1 550 ? 35.021 5.132 9.419 1.00 83.06 550 CYS A O 1
ATOM 4163 N N . ASN A 1 551 ? 36.072 6.778 10.524 1.00 83.06 551 ASN A N 1
ATOM 4164 C CA . ASN A 1 551 ? 36.291 6.061 11.782 1.00 83.06 551 ASN A CA 1
ATOM 4165 C C . ASN A 1 551 ? 35.459 6.656 12.931 1.00 83.06 551 ASN A C 1
ATOM 4167 O O . ASN A 1 551 ? 35.256 5.999 13.951 1.00 83.06 551 ASN A O 1
ATOM 4171 N N . GLY A 1 552 ? 34.972 7.889 12.777 1.00 79.31 552 GLY A N 1
ATOM 4172 C CA . GLY A 1 552 ? 34.069 8.535 13.722 1.00 79.31 552 GLY A CA 1
ATOM 4173 C C . GLY A 1 552 ? 33.363 9.766 13.140 1.00 79.31 552 GLY A C 1
ATOM 4174 O O . GLY A 1 552 ? 33.638 10.164 12.008 1.00 79.31 552 GLY A O 1
ATOM 4175 N N . PRO A 1 553 ? 32.450 10.395 13.905 1.00 75.44 553 PRO A N 1
ATOM 4176 C CA . PRO A 1 553 ? 31.631 11.513 13.428 1.00 75.44 553 PRO A CA 1
ATOM 4177 C C . PRO A 1 553 ? 32.439 12.717 12.928 1.00 75.44 553 PRO A C 1
ATOM 4179 O O . PRO A 1 553 ? 32.022 13.371 11.982 1.00 75.44 553 PRO A O 1
ATOM 4182 N N . SER A 1 554 ? 33.612 12.977 13.516 1.00 80.56 554 SER A N 1
ATOM 4183 C CA . SER A 1 554 ? 34.504 14.085 13.136 1.00 80.56 554 SER A CA 1
ATOM 4184 C C . SER A 1 554 ? 35.119 13.946 11.743 1.00 80.56 554 SER A C 1
ATOM 4186 O O . SER A 1 554 ? 35.669 14.912 11.222 1.00 80.56 554 SER A O 1
ATOM 4188 N N . ASP A 1 555 ? 35.070 12.752 11.148 1.00 80.25 555 ASP A N 1
ATOM 4189 C CA . ASP A 1 555 ? 35.620 12.514 9.814 1.00 80.25 555 ASP A CA 1
ATOM 4190 C C . ASP A 1 555 ? 34.654 12.948 8.702 1.00 80.25 555 ASP A C 1
ATOM 4192 O O . ASP A 1 555 ? 35.061 13.034 7.539 1.00 80.25 555 ASP A O 1
ATOM 4196 N N . CYS A 1 556 ? 33.392 13.219 9.035 1.00 76.56 556 CYS A N 1
ATOM 4197 C CA . CYS A 1 556 ? 32.351 13.594 8.087 1.00 76.56 556 CYS A CA 1
ATOM 4198 C C . CYS A 1 556 ? 32.060 15.094 8.158 1.00 76.56 556 CYS A C 1
ATOM 4200 O O . CYS A 1 556 ? 32.069 15.686 9.232 1.00 76.56 556 CYS A O 1
ATOM 4202 N N . SER A 1 557 ? 31.826 15.708 6.997 1.00 73.62 557 SER A N 1
ATOM 4203 C CA . SER A 1 557 ? 31.394 17.103 6.900 1.00 73.62 557 SER A CA 1
ATOM 4204 C C . SER A 1 557 ? 29.952 17.271 7.379 1.00 73.62 557 SER A C 1
ATOM 4206 O O . SER A 1 557 ? 29.189 16.300 7.429 1.00 73.62 557 SER A O 1
ATOM 4208 N N . ASP A 1 558 ? 29.563 18.514 7.664 1.00 65.81 558 ASP A N 1
ATOM 4209 C CA . ASP A 1 558 ? 28.184 18.848 8.011 1.00 65.81 558 ASP A CA 1
ATOM 4210 C C . ASP A 1 558 ? 27.202 18.332 6.948 1.00 65.81 558 ASP A C 1
ATOM 4212 O O . ASP A 1 558 ? 27.466 18.352 5.743 1.00 65.81 558 ASP A O 1
ATOM 4216 N N . GLY A 1 559 ? 26.083 17.776 7.419 1.00 67.12 559 GLY A N 1
ATOM 4217 C CA . GLY A 1 559 ? 25.106 17.080 6.577 1.00 67.12 559 GLY A CA 1
ATOM 4218 C C . GLY A 1 559 ? 25.401 15.595 6.322 1.00 67.12 559 GLY A C 1
ATOM 4219 O O . GLY A 1 559 ? 24.590 14.937 5.676 1.00 67.12 559 GLY A O 1
ATOM 4220 N N . PHE A 1 560 ? 26.491 15.032 6.857 1.00 77.50 560 PHE A N 1
ATOM 4221 C CA . PHE A 1 560 ? 26.809 13.601 6.763 1.00 77.50 560 PHE A CA 1
ATOM 4222 C C . PHE A 1 560 ? 26.965 12.953 8.144 1.00 77.50 560 PHE A C 1
ATOM 4224 O O . PHE A 1 560 ? 27.344 13.591 9.124 1.00 77.50 560 PHE A O 1
ATOM 4231 N N . LEU A 1 561 ? 26.679 11.656 8.221 1.00 79.50 561 LEU A N 1
ATOM 4232 C CA . LEU A 1 561 ? 26.882 10.816 9.393 1.00 79.50 561 LEU A CA 1
ATOM 4233 C C . LEU A 1 561 ? 27.889 9.719 9.088 1.00 79.50 561 LEU A C 1
ATOM 4235 O O . LEU A 1 561 ? 27.837 9.098 8.029 1.00 79.50 561 LEU A O 1
ATOM 4239 N N . CYS A 1 562 ? 28.785 9.461 10.039 1.00 84.19 562 CYS A N 1
ATOM 4240 C CA . CYS A 1 562 ? 29.613 8.268 9.984 1.00 84.19 562 CYS A CA 1
ATOM 4241 C C . CYS A 1 562 ? 28.773 7.062 10.405 1.00 84.19 562 CYS A C 1
ATOM 4243 O O . CYS A 1 562 ? 28.374 6.953 11.572 1.00 84.19 562 CYS A O 1
ATOM 4245 N N . SER A 1 563 ? 28.507 6.168 9.458 1.00 84.19 563 SER A N 1
ATOM 4246 C CA . SER A 1 563 ? 27.639 5.011 9.669 1.00 84.19 563 SER A CA 1
ATOM 4247 C C . SER A 1 563 ? 28.242 3.776 9.008 1.00 84.19 563 SER A C 1
ATOM 4249 O O . SER A 1 563 ? 28.896 3.862 7.967 1.00 84.19 563 SER A O 1
ATOM 4251 N N . THR A 1 564 ? 28.044 2.613 9.626 1.00 82.19 564 THR A N 1
ATOM 4252 C CA . THR A 1 564 ? 28.524 1.338 9.088 1.00 82.19 564 THR A CA 1
ATOM 4253 C C . THR A 1 564 ? 27.427 0.700 8.255 1.00 82.19 564 THR A C 1
ATOM 4255 O O . THR A 1 564 ? 26.381 0.336 8.783 1.00 82.19 564 THR A O 1
ATOM 4258 N N . VAL A 1 565 ? 27.690 0.539 6.962 1.00 73.25 565 VAL A N 1
ATOM 4259 C CA . VAL A 1 565 ? 26.797 -0.129 6.011 1.00 73.25 565 VAL A CA 1
ATOM 4260 C C . VAL A 1 565 ? 27.509 -1.300 5.356 1.00 73.25 565 VAL A C 1
ATOM 4262 O O . VAL A 1 565 ? 28.731 -1.306 5.216 1.00 73.25 565 VAL A O 1
ATOM 4265 N N . ASN A 1 566 ? 26.750 -2.305 4.938 1.00 69.19 566 ASN A N 1
ATOM 4266 C CA . ASN A 1 566 ? 27.299 -3.404 4.160 1.00 69.19 566 ASN A CA 1
ATOM 4267 C C . ASN A 1 566 ? 27.557 -2.930 2.724 1.00 69.19 566 ASN A C 1
ATOM 4269 O O . ASN A 1 566 ? 26.651 -2.449 2.051 1.00 69.19 566 ASN A O 1
ATOM 4273 N N . THR A 1 567 ? 28.799 -3.054 2.261 1.00 62.56 567 THR A N 1
ATOM 4274 C CA . THR A 1 567 ? 29.219 -2.660 0.909 1.00 62.56 567 THR A CA 1
ATOM 4275 C C . THR A 1 567 ? 30.041 -3.759 0.259 1.00 62.56 567 THR A C 1
ATOM 4277 O O . THR A 1 567 ? 30.591 -4.627 0.939 1.00 62.56 567 THR A O 1
ATOM 4280 N N . CYS A 1 568 ? 30.142 -3.721 -1.066 1.00 57.50 568 CYS A N 1
ATOM 4281 C CA . CYS A 1 568 ? 31.007 -4.630 -1.800 1.00 57.50 568 CYS A CA 1
ATOM 4282 C C . CYS A 1 568 ? 32.480 -4.254 -1.626 1.00 57.50 568 CYS A C 1
ATOM 4284 O O . CYS A 1 568 ? 32.954 -3.276 -2.200 1.00 57.50 568 CYS A O 1
ATOM 4286 N N . GLN A 1 569 ? 33.220 -5.072 -0.881 1.00 57.56 569 GLN A N 1
ATOM 4287 C CA . GLN A 1 569 ? 34.667 -4.971 -0.729 1.00 57.56 569 GLN A CA 1
ATOM 4288 C C . GLN A 1 569 ? 35.335 -6.226 -1.297 1.00 57.56 569 GLN A C 1
ATOM 4290 O O . GLN A 1 569 ? 35.134 -7.334 -0.803 1.00 57.56 569 GLN A O 1
ATOM 4295 N N . GLY A 1 570 ? 36.124 -6.069 -2.365 1.00 51.81 570 GLY A N 1
ATOM 4296 C CA . GLY A 1 570 ? 36.906 -7.172 -2.943 1.00 51.81 570 GLY A CA 1
ATOM 4297 C C . GLY A 1 570 ? 36.070 -8.373 -3.406 1.00 51.81 570 GLY A C 1
ATOM 4298 O O . GLY A 1 570 ? 36.510 -9.512 -3.271 1.00 51.81 570 GLY A O 1
ATOM 4299 N N . GLY A 1 571 ? 34.854 -8.132 -3.906 1.00 52.09 571 GLY A N 1
ATOM 4300 C CA . GLY A 1 571 ? 33.951 -9.193 -4.355 1.00 52.09 571 GLY A CA 1
ATOM 4301 C C . GLY A 1 571 ? 33.156 -9.889 -3.243 1.00 52.09 571 GLY A C 1
ATOM 4302 O O . GLY A 1 571 ? 32.581 -10.950 -3.468 1.00 52.09 571 GLY A O 1
ATOM 4303 N N . LYS A 1 572 ? 33.111 -9.323 -2.030 1.00 52.16 572 LYS A N 1
ATOM 4304 C CA . LYS A 1 572 ? 32.262 -9.807 -0.931 1.00 52.16 572 LYS A CA 1
ATOM 4305 C C . LYS A 1 572 ? 31.530 -8.653 -0.259 1.00 52.16 572 LYS A C 1
ATOM 4307 O O . LYS A 1 572 ? 32.078 -7.558 -0.145 1.00 52.16 572 LYS A O 1
ATOM 4312 N N . VAL A 1 573 ? 30.308 -8.907 0.202 1.00 56.69 573 VAL A N 1
ATOM 4313 C CA . VAL A 1 573 ? 29.564 -7.958 1.035 1.00 56.69 573 VAL A CA 1
ATOM 4314 C C . VAL A 1 573 ? 30.196 -7.954 2.425 1.00 56.69 573 VAL A C 1
ATOM 4316 O O . VAL A 1 573 ? 30.312 -9.002 3.061 1.00 56.69 573 VAL A O 1
ATOM 4319 N N . GLY A 1 574 ? 30.631 -6.786 2.887 1.00 63.94 574 GLY A N 1
ATOM 4320 C CA . GLY A 1 574 ? 31.222 -6.613 4.208 1.00 63.94 574 GLY A CA 1
ATOM 4321 C C . GLY A 1 574 ? 30.906 -5.242 4.805 1.00 63.94 574 GLY A C 1
ATOM 4322 O O . GLY A 1 574 ? 30.632 -4.294 4.061 1.00 63.94 574 GLY A O 1
ATOM 4323 N N . PRO A 1 575 ? 30.931 -5.116 6.141 1.00 76.38 575 PRO A N 1
ATOM 4324 C CA . PRO A 1 575 ? 30.664 -3.851 6.808 1.00 76.38 575 PRO A CA 1
ATOM 4325 C C . PRO A 1 575 ? 31.759 -2.827 6.477 1.00 76.38 575 PRO A C 1
ATOM 4327 O O . PRO A 1 575 ? 32.950 -3.107 6.593 1.00 76.38 575 PRO A O 1
ATOM 4330 N N . SER A 1 576 ? 31.348 -1.623 6.092 1.00 77.75 576 SER A N 1
ATOM 4331 C CA . SER A 1 576 ? 32.214 -0.481 5.812 1.00 77.75 576 SER A CA 1
ATOM 4332 C C . SER A 1 576 ? 31.652 0.766 6.475 1.00 77.75 576 SER A C 1
ATOM 4334 O O . SER A 1 576 ? 30.504 1.135 6.236 1.00 77.75 576 SER A O 1
ATOM 4336 N N . SER A 1 577 ? 32.475 1.444 7.272 1.00 86.06 577 SER A N 1
ATOM 4337 C CA . SER A 1 577 ? 32.123 2.732 7.870 1.00 86.06 577 SER A CA 1
ATOM 4338 C C . SER A 1 577 ? 32.386 3.858 6.876 1.00 86.06 577 SER A C 1
ATOM 4340 O O . SER A 1 577 ? 33.492 3.998 6.348 1.00 86.06 577 SER A O 1
ATOM 4342 N N . GLN A 1 578 ? 31.343 4.622 6.577 1.00 85.62 578 GLN A N 1
ATOM 4343 C CA . GLN A 1 578 ? 31.304 5.597 5.496 1.00 85.62 578 GLN A CA 1
ATOM 4344 C C . GLN A 1 578 ? 30.532 6.851 5.925 1.00 85.62 578 GLN A C 1
ATOM 4346 O O . GLN A 1 578 ? 29.594 6.768 6.716 1.00 85.62 578 GLN A O 1
ATOM 4351 N N . CYS A 1 579 ? 30.925 8.012 5.401 1.00 79.31 579 CYS A N 1
ATOM 4352 C CA . CYS A 1 579 ? 30.179 9.255 5.551 1.00 79.31 579 CYS A CA 1
ATOM 4353 C C . CYS A 1 579 ? 28.972 9.239 4.615 1.00 79.31 579 CYS A C 1
ATOM 4355 O O . CYS A 1 579 ? 29.119 9.399 3.402 1.00 79.31 579 CYS A O 1
ATOM 4357 N N . LEU A 1 580 ? 27.787 9.051 5.186 1.00 78.75 580 LEU A N 1
ATOM 4358 C CA . LEU A 1 580 ? 26.526 8.934 4.464 1.00 78.75 580 LEU A CA 1
ATOM 4359 C C . LEU A 1 580 ? 25.641 10.160 4.702 1.00 78.75 580 LEU A C 1
ATOM 4361 O O . LEU A 1 580 ? 25.671 10.708 5.804 1.00 78.75 580 LEU A O 1
ATOM 4365 N N . PRO A 1 581 ? 24.862 10.619 3.703 1.00 75.06 581 PRO A N 1
ATOM 4366 C CA . PRO A 1 581 ? 24.012 11.793 3.866 1.00 75.06 581 PRO A CA 1
ATOM 4367 C C . PRO A 1 581 ? 23.064 11.629 5.053 1.00 75.06 581 PRO A C 1
ATOM 4369 O O . PRO A 1 581 ? 22.407 10.597 5.188 1.00 75.06 581 PRO A O 1
ATOM 4372 N N . LYS A 1 582 ? 22.989 12.643 5.911 1.00 75.19 582 LYS A N 1
ATOM 4373 C CA . LYS A 1 582 ? 22.047 12.701 7.027 1.00 75.19 582 LYS A CA 1
ATOM 4374 C C . LYS A 1 582 ? 20.619 12.779 6.488 1.00 75.19 582 LYS A C 1
ATOM 4376 O O . LYS A 1 582 ? 20.348 13.447 5.496 1.00 75.19 582 LYS A O 1
ATOM 4381 N N . CYS A 1 583 ? 19.696 12.138 7.186 1.00 71.75 583 CYS A N 1
ATOM 4382 C CA . CYS A 1 583 ? 18.266 12.237 6.928 1.00 71.75 583 CYS A CA 1
ATOM 4383 C C . CYS A 1 583 ? 17.479 12.217 8.240 1.00 71.75 583 CYS A C 1
ATOM 4385 O O . CYS A 1 583 ? 18.013 11.905 9.309 1.00 71.75 583 CYS A O 1
ATOM 4387 N N . PHE A 1 584 ? 16.193 12.544 8.152 1.00 71.38 584 PHE A N 1
ATOM 4388 C CA . PHE A 1 584 ? 15.249 12.420 9.256 1.00 71.38 584 PHE A CA 1
ATOM 4389 C C . PHE A 1 584 ? 14.181 11.398 8.885 1.00 71.38 584 PHE A C 1
ATOM 4391 O O . PHE A 1 584 ? 13.549 11.510 7.834 1.00 71.38 584 PHE A O 1
ATOM 4398 N N . VAL A 1 585 ? 13.977 10.411 9.759 1.00 62.94 585 VAL A N 1
ATOM 4399 C CA . VAL A 1 585 ? 13.178 9.207 9.460 1.00 62.94 585 VAL A CA 1
ATOM 4400 C C . VAL A 1 585 ? 11.714 9.525 9.113 1.00 62.94 585 VAL A C 1
ATOM 4402 O O . VAL A 1 585 ? 11.067 8.770 8.397 1.00 62.94 585 VAL A O 1
ATOM 4405 N N . SER A 1 586 ? 11.206 10.674 9.556 1.00 58.97 586 SER A N 1
ATOM 4406 C CA . SER A 1 586 ? 9.799 11.068 9.462 1.00 58.97 586 SER A CA 1
ATOM 4407 C C . SER A 1 586 ? 9.486 12.166 8.431 1.00 58.97 586 SER A C 1
ATOM 4409 O O . SER A 1 586 ? 8.331 12.585 8.340 1.00 58.97 586 SER A O 1
ATOM 4411 N N . LEU A 1 587 ? 10.477 12.648 7.663 1.00 55.25 587 LEU A N 1
ATOM 4412 C CA . LEU A 1 587 ? 10.346 13.892 6.881 1.00 55.25 587 LEU A CA 1
ATOM 4413 C C . LEU A 1 587 ? 10.594 13.769 5.367 1.00 55.25 587 LEU A C 1
ATOM 4415 O O . LEU A 1 587 ? 9.920 14.468 4.613 1.00 55.25 587 LEU A O 1
ATOM 4419 N N . ALA A 1 588 ? 11.526 12.929 4.897 1.00 55.81 588 ALA A N 1
ATOM 4420 C CA . ALA A 1 588 ? 11.771 12.754 3.458 1.00 55.81 588 ALA A CA 1
ATOM 4421 C C . ALA A 1 588 ? 12.481 11.427 3.122 1.00 55.81 588 ALA A C 1
ATOM 4423 O O . ALA A 1 588 ? 13.331 10.985 3.903 1.00 55.81 588 ALA A O 1
ATOM 4424 N N . PRO A 1 589 ? 12.184 10.809 1.959 1.00 57.97 589 PRO A N 1
ATOM 4425 C CA . PRO A 1 589 ? 12.994 9.722 1.424 1.00 57.97 589 PRO A CA 1
ATOM 4426 C C . PRO A 1 589 ? 14.397 10.230 1.074 1.00 57.97 589 PRO A C 1
ATOM 4428 O O . PRO A 1 589 ? 14.614 11.410 0.786 1.00 57.97 589 PRO A O 1
ATOM 4431 N N . CYS A 1 590 ? 15.367 9.325 1.069 1.00 62.75 590 CYS A N 1
ATOM 4432 C CA . CYS A 1 590 ? 16.701 9.635 0.583 1.00 62.75 590 CYS A CA 1
ATOM 4433 C C . CYS A 1 590 ? 16.673 9.950 -0.919 1.00 62.75 590 CYS A C 1
ATOM 4435 O O . CYS A 1 590 ? 15.833 9.427 -1.648 1.00 62.75 590 CYS A O 1
ATOM 4437 N N . ARG A 1 591 ? 17.617 10.768 -1.414 1.00 59.12 591 ARG A N 1
ATOM 4438 C CA . ARG A 1 591 ? 17.694 11.154 -2.845 1.00 59.12 591 ARG A CA 1
ATOM 4439 C C . ARG A 1 591 ? 17.772 9.960 -3.809 1.00 59.12 591 ARG A C 1
ATOM 4441 O O . ARG A 1 591 ? 17.372 10.064 -4.958 1.00 59.12 591 ARG A O 1
ATOM 4448 N N . ASN A 1 592 ? 18.277 8.821 -3.347 1.00 54.66 592 ASN A N 1
ATOM 4449 C CA . ASN A 1 592 ? 18.323 7.560 -4.093 1.00 54.66 592 ASN A CA 1
ATOM 4450 C C . ASN A 1 592 ? 17.040 6.712 -3.956 1.00 54.66 592 ASN A C 1
ATOM 4452 O O . ASN A 1 592 ? 17.045 5.536 -4.307 1.00 54.66 592 ASN A O 1
ATOM 4456 N N . GLY A 1 593 ? 15.974 7.262 -3.372 1.00 52.78 593 GLY A N 1
ATOM 4457 C CA . GLY A 1 593 ? 14.752 6.547 -3.007 1.00 52.78 593 GLY A CA 1
ATOM 4458 C C . GLY A 1 593 ? 14.870 5.681 -1.745 1.00 52.78 593 GLY A C 1
ATOM 4459 O O . GLY A 1 593 ? 13.866 5.158 -1.273 1.00 52.78 593 GLY A O 1
ATOM 4460 N N . GLY A 1 594 ? 16.062 5.520 -1.161 1.00 58.53 594 GLY A N 1
ATOM 4461 C CA . GLY A 1 594 ? 16.254 4.707 0.041 1.00 58.53 594 GLY A CA 1
ATOM 4462 C C . GLY A 1 594 ? 15.477 5.232 1.255 1.00 58.53 594 GLY A C 1
ATOM 4463 O O . GLY A 1 594 ? 15.206 6.429 1.379 1.00 58.53 594 GLY A O 1
ATOM 4464 N N . LYS A 1 595 ? 15.141 4.338 2.193 1.00 63.06 595 LYS A N 1
ATOM 4465 C CA . LYS A 1 595 ? 14.640 4.753 3.508 1.00 63.06 595 LYS A CA 1
ATOM 4466 C C . LYS A 1 595 ? 15.781 5.323 4.344 1.00 63.06 595 LYS A C 1
ATOM 4468 O O . LYS A 1 595 ? 16.897 4.804 4.328 1.00 63.06 595 LYS A O 1
ATOM 4473 N N . CYS A 1 596 ? 15.465 6.354 5.116 1.00 71.12 596 CYS A N 1
ATOM 4474 C CA . CYS A 1 596 ? 16.367 6.863 6.131 1.00 71.12 596 CYS A CA 1
ATOM 4475 C C . CYS A 1 596 ? 16.595 5.795 7.209 1.00 71.12 596 CYS A C 1
ATOM 4477 O O . CYS A 1 596 ? 15.646 5.388 7.881 1.00 71.12 596 CYS A O 1
ATOM 4479 N N . GLN A 1 597 ? 17.834 5.331 7.372 1.00 75.94 597 GLN A N 1
ATOM 4480 C CA . GLN A 1 597 ? 18.181 4.339 8.387 1.00 75.94 597 GLN A CA 1
ATOM 4481 C C . GLN A 1 597 ? 18.479 5.036 9.708 1.00 75.94 597 GLN A C 1
ATOM 4483 O O . GLN A 1 597 ? 19.355 5.897 9.778 1.00 75.94 597 GLN A O 1
ATOM 4488 N N . LEU A 1 598 ? 17.738 4.677 10.755 1.00 75.94 598 LEU A N 1
ATOM 4489 C CA . LEU A 1 598 ? 17.891 5.262 12.081 1.00 75.94 598 LEU A CA 1
ATOM 4490 C C . LEU A 1 598 ? 19.315 5.060 12.624 1.00 75.94 598 LEU A C 1
ATOM 4492 O O . LEU A 1 598 ? 19.836 3.948 12.599 1.00 75.94 598 LEU A O 1
ATOM 4496 N N . GLN A 1 599 ? 19.900 6.114 13.199 1.00 74.62 599 GLN A N 1
ATOM 4497 C CA . GLN A 1 599 ? 21.149 6.009 13.958 1.00 74.62 599 GLN A CA 1
ATOM 4498 C C . GLN A 1 599 ? 21.004 6.516 15.394 1.00 74.62 599 GLN A C 1
ATOM 4500 O O . GLN A 1 599 ? 21.503 5.877 16.319 1.00 74.62 599 GLN A O 1
ATOM 4505 N N . SER A 1 600 ? 20.332 7.650 15.605 1.00 72.00 600 SER A N 1
ATOM 4506 C CA . SER A 1 600 ? 20.197 8.246 16.937 1.00 72.00 600 SER A CA 1
ATOM 4507 C C . SER A 1 600 ? 19.044 9.243 17.024 1.00 72.00 600 SER A C 1
ATOM 4509 O O . SER A 1 600 ? 18.588 9.786 16.019 1.00 72.00 600 SER A O 1
ATOM 4511 N N . ALA A 1 601 ? 18.629 9.583 18.245 1.00 61.78 601 ALA A N 1
ATOM 4512 C CA . ALA A 1 601 ? 17.752 10.730 18.461 1.00 61.78 601 ALA A CA 1
ATOM 4513 C C . ALA A 1 601 ? 18.449 12.023 18.011 1.00 61.78 601 ALA A C 1
ATOM 4515 O O . ALA A 1 601 ? 19.632 12.222 18.286 1.00 61.78 601 ALA A O 1
ATOM 4516 N N . ALA A 1 602 ? 17.715 12.918 17.348 1.00 59.03 602 ALA A N 1
ATOM 4517 C CA . ALA A 1 602 ? 18.227 14.216 16.907 1.00 59.03 602 ALA A CA 1
ATOM 4518 C C . ALA A 1 602 ? 18.287 15.256 18.046 1.00 59.03 602 ALA A C 1
ATOM 4520 O O . ALA A 1 602 ? 18.644 16.406 17.807 1.00 59.03 602 ALA A O 1
ATOM 4521 N N . GLY A 1 603 ? 17.889 14.887 19.272 1.00 60.03 603 GLY A N 1
ATOM 4522 C CA . GLY A 1 603 ? 17.836 15.788 20.431 1.00 60.03 603 GLY A CA 1
ATOM 4523 C C . GLY A 1 603 ? 16.745 16.867 20.359 1.00 60.03 603 GLY A C 1
ATOM 4524 O O . GLY A 1 603 ? 16.691 17.731 21.229 1.00 60.03 603 GLY A O 1
ATOM 4525 N N . ALA A 1 604 ? 15.876 16.818 19.346 1.00 61.59 604 ALA A N 1
ATOM 4526 C CA . ALA A 1 604 ? 14.777 17.752 19.119 1.00 61.59 604 ALA A CA 1
ATOM 4527 C C . ALA A 1 604 ? 13.454 16.993 18.925 1.00 61.59 604 ALA A C 1
ATOM 4529 O O . ALA A 1 604 ? 13.455 15.833 18.518 1.00 61.59 604 ALA A O 1
ATOM 4530 N N . ALA A 1 605 ? 12.322 17.643 19.198 1.00 60.06 605 ALA A N 1
ATOM 4531 C CA . ALA A 1 605 ? 10.989 17.059 19.052 1.00 60.06 605 ALA A CA 1
ATOM 4532 C C . ALA A 1 605 ? 10.031 18.021 18.340 1.00 60.06 605 ALA A C 1
ATOM 4534 O O . ALA A 1 605 ? 10.135 19.237 18.506 1.00 60.06 605 ALA A O 1
ATOM 4535 N N . VAL A 1 606 ? 9.080 17.470 17.581 1.00 59.34 606 VAL A N 1
ATOM 4536 C CA . VAL A 1 606 ? 7.963 18.206 16.975 1.00 59.34 606 VAL A CA 1
ATOM 4537 C C . VAL A 1 606 ? 6.672 17.758 17.646 1.00 59.34 606 VAL A C 1
ATOM 4539 O O . VAL A 1 606 ? 6.181 16.652 17.422 1.00 59.34 606 VAL A O 1
ATOM 4542 N N . GLY A 1 607 ? 6.137 18.603 18.528 1.00 64.38 607 GLY A N 1
ATOM 4543 C CA . GLY A 1 607 ? 5.064 18.193 19.435 1.00 64.38 607 GLY A CA 1
ATOM 4544 C C . GLY A 1 607 ? 5.533 17.071 20.370 1.00 64.38 607 GLY A C 1
ATOM 4545 O O . GLY A 1 607 ? 6.557 17.203 21.036 1.00 64.38 607 GLY A O 1
ATOM 4546 N N . SER A 1 608 ? 4.796 15.960 20.413 1.00 58.19 608 SER A N 1
ATOM 4547 C CA . SER A 1 608 ? 5.156 14.760 21.184 1.00 58.19 608 SER A CA 1
ATOM 4548 C C . SER A 1 608 ? 6.152 13.834 20.473 1.00 58.19 608 SER A C 1
ATOM 4550 O O . SER A 1 608 ? 6.647 12.893 21.095 1.00 58.19 608 SER A O 1
ATOM 4552 N N . GLN A 1 609 ? 6.457 14.067 19.192 1.00 61.62 609 GLN A N 1
ATOM 4553 C CA . GLN A 1 609 ? 7.290 13.166 18.396 1.00 61.62 609 GLN A CA 1
ATOM 4554 C C . GLN A 1 609 ? 8.760 13.589 18.444 1.00 61.62 609 GLN A C 1
ATOM 4556 O O . GLN A 1 609 ? 9.118 14.693 18.037 1.00 61.62 609 GLN A O 1
ATOM 4561 N N . GLN A 1 610 ? 9.630 12.702 18.929 1.00 68.75 610 GLN A N 1
ATOM 4562 C CA . GLN A 1 610 ? 11.080 12.907 18.891 1.00 68.75 610 GLN A CA 1
ATOM 4563 C C . GLN A 1 610 ? 11.573 12.804 17.447 1.00 68.75 610 GLN A C 1
ATOM 4565 O O . GLN A 1 610 ? 11.364 11.778 16.798 1.00 68.75 610 GLN A O 1
ATOM 4570 N N . LEU A 1 611 ? 12.262 13.836 16.962 1.00 68.69 611 LEU A N 1
ATOM 4571 C CA . LEU A 1 611 ? 12.968 13.761 15.693 1.00 68.69 611 LEU A CA 1
ATOM 4572 C C . LEU A 1 611 ? 14.094 12.751 15.841 1.00 68.69 611 LEU A C 1
ATOM 4574 O O . LEU A 1 611 ? 14.945 12.857 16.727 1.00 68.69 611 LEU A O 1
ATOM 4578 N N . GLN A 1 612 ? 14.094 11.765 14.958 1.00 73.06 612 GLN A N 1
ATOM 4579 C CA . GLN A 1 612 ? 15.185 10.822 14.865 1.00 73.06 612 GLN A CA 1
ATOM 4580 C C . GLN A 1 612 ? 16.046 11.145 13.661 1.00 73.06 612 GLN A C 1
ATOM 4582 O O . GLN A 1 612 ? 15.554 11.359 12.550 1.00 73.06 612 GLN A O 1
ATOM 4587 N N . GLN A 1 613 ? 17.342 11.174 13.916 1.00 74.38 613 GLN A N 1
ATOM 4588 C CA . GLN A 1 613 ? 18.363 11.373 12.921 1.00 74.38 613 GLN A CA 1
ATOM 4589 C C . GLN A 1 613 ? 18.847 10.009 12.427 1.00 74.38 613 GLN A C 1
ATOM 4591 O O . GLN A 1 613 ? 19.137 9.088 13.196 1.00 74.38 613 GLN A O 1
ATOM 4596 N N . GLY A 1 614 ? 18.941 9.899 11.114 1.00 78.44 614 GLY A N 1
ATOM 4597 C CA . GLY A 1 614 ? 19.439 8.725 10.432 1.00 78.44 614 GLY A CA 1
ATOM 4598 C C . GLY A 1 614 ? 20.358 9.093 9.283 1.00 78.44 614 GLY A C 1
ATOM 4599 O O . GLY A 1 614 ? 20.740 10.255 9.113 1.00 78.44 614 GLY A O 1
ATOM 4600 N N . PHE A 1 615 ? 20.694 8.089 8.489 1.00 77.44 615 PHE A N 1
ATOM 4601 C CA . PHE A 1 615 ? 21.519 8.232 7.302 1.00 77.44 615 PHE A CA 1
ATOM 4602 C C . PHE A 1 615 ? 20.879 7.560 6.088 1.00 77.44 615 PHE A C 1
ATOM 4604 O O . PHE A 1 615 ? 20.142 6.577 6.186 1.00 77.44 615 PHE A O 1
ATOM 4611 N N . CYS A 1 616 ? 21.188 8.102 4.921 1.00 73.12 616 CYS A N 1
ATOM 4612 C CA . CYS A 1 616 ? 20.825 7.536 3.642 1.00 73.12 616 CYS A CA 1
ATOM 4613 C C . CYS A 1 616 ? 21.876 6.523 3.225 1.00 73.12 616 CYS A C 1
ATOM 4615 O O . CYS A 1 616 ? 22.959 6.890 2.765 1.00 73.12 616 CYS A O 1
ATOM 4617 N N . ALA A 1 617 ? 21.550 5.241 3.388 1.00 65.94 617 ALA A N 1
ATOM 4618 C CA . ALA A 1 617 ? 22.371 4.182 2.830 1.00 65.94 617 ALA A CA 1
ATOM 4619 C C . ALA A 1 617 ? 22.471 4.358 1.303 1.00 65.94 617 ALA A C 1
ATOM 4621 O O . ALA A 1 617 ? 21.484 4.769 0.677 1.00 65.94 617 ALA A O 1
ATOM 4622 N N . PRO A 1 618 ? 23.625 4.044 0.686 1.00 58.56 618 PRO A N 1
ATOM 4623 C CA . PRO A 1 618 ? 23.712 3.906 -0.761 1.00 58.56 618 PRO A CA 1
ATOM 4624 C C . PRO A 1 618 ? 22.612 2.955 -1.236 1.00 58.56 618 PRO A C 1
ATOM 4626 O O . PRO A 1 618 ? 22.210 2.062 -0.484 1.00 58.56 618 PRO A O 1
ATOM 4629 N N . ALA A 1 619 ? 22.106 3.144 -2.459 1.00 49.25 619 ALA A N 1
ATOM 4630 C CA . ALA A 1 619 ? 21.150 2.183 -2.998 1.00 49.25 619 ALA A CA 1
ATOM 4631 C C . ALA A 1 619 ? 21.835 0.818 -2.923 1.00 49.25 619 ALA A C 1
ATOM 4633 O O . ALA A 1 619 ? 23.004 0.717 -3.304 1.00 49.25 619 ALA A O 1
ATOM 4634 N N . ALA A 1 620 ? 21.168 -0.180 -2.340 1.00 40.97 620 ALA A N 1
ATOM 4635 C CA . ALA A 1 620 ? 21.721 -1.519 -2.319 1.00 40.97 620 ALA A CA 1
ATOM 4636 C C . ALA A 1 620 ? 21.997 -1.878 -3.779 1.00 40.97 620 ALA A C 1
ATOM 4638 O O . ALA A 1 620 ? 21.062 -2.019 -4.567 1.00 40.97 620 ALA A O 1
ATOM 4639 N N . ASN A 1 621 ? 23.273 -1.942 -4.161 1.00 34.88 621 ASN A N 1
ATOM 4640 C CA . ASN A 1 621 ? 23.634 -2.603 -5.395 1.00 34.88 621 ASN A CA 1
ATOM 4641 C C . ASN A 1 621 ? 23.222 -4.049 -5.161 1.00 34.88 621 ASN A C 1
ATOM 4643 O O . ASN A 1 621 ? 23.917 -4.795 -4.481 1.00 34.88 621 ASN A O 1
ATOM 4647 N N . THR A 1 622 ? 22.062 -4.418 -5.691 1.00 37.16 622 THR A N 1
ATOM 4648 C CA . THR A 1 622 ? 21.576 -5.799 -5.741 1.00 37.16 622 THR A CA 1
ATOM 4649 C C . THR A 1 622 ? 22.451 -6.661 -6.651 1.00 37.16 622 THR A C 1
ATOM 4651 O O . THR A 1 622 ? 22.208 -7.848 -6.800 1.00 37.16 622 THR A O 1
ATOM 4654 N N . GLN A 1 623 ? 23.492 -6.087 -7.262 1.00 40.66 623 GLN A N 1
ATOM 4655 C CA . GLN A 1 623 ? 24.531 -6.843 -7.938 1.00 40.66 623 GLN A CA 1
ATOM 4656 C C . GLN A 1 623 ? 25.430 -7.531 -6.909 1.00 40.66 623 GLN A C 1
ATOM 4658 O O . GLN A 1 623 ? 26.059 -6.873 -6.072 1.00 40.66 623 GLN A O 1
ATOM 4663 N N . LYS A 1 624 ? 25.551 -8.861 -7.031 1.00 42.94 624 LYS A N 1
ATOM 4664 C CA . LYS A 1 624 ? 26.612 -9.647 -6.392 1.00 42.94 624 LYS A CA 1
ATOM 4665 C C . LYS A 1 624 ? 27.936 -8.908 -6.551 1.00 42.94 624 LYS A C 1
ATOM 4667 O O . LYS A 1 624 ? 28.290 -8.467 -7.644 1.00 42.94 624 LYS A O 1
ATOM 4672 N N . CYS A 1 625 ? 28.686 -8.792 -5.463 1.00 41.19 625 CYS A N 1
ATOM 4673 C CA . CYS A 1 625 ? 30.011 -8.195 -5.486 1.00 41.19 625 CYS A CA 1
ATOM 4674 C C . CYS A 1 625 ? 30.922 -8.999 -6.435 1.00 41.19 625 CYS A C 1
ATOM 4676 O O . CYS A 1 625 ? 31.479 -10.023 -6.055 1.00 41.19 625 CYS A O 1
ATOM 4678 N N . GLY A 1 626 ? 31.046 -8.575 -7.692 1.00 42.28 626 GLY A N 1
ATOM 4679 C CA . GLY A 1 626 ? 31.858 -9.259 -8.695 1.00 42.28 626 GLY A CA 1
ATOM 4680 C C . GLY A 1 626 ? 33.345 -8.918 -8.570 1.00 42.28 626 GLY A C 1
ATOM 4681 O O . GLY A 1 626 ? 33.712 -7.802 -8.208 1.00 42.28 626 GLY A O 1
ATOM 4682 N N . THR A 1 627 ? 34.218 -9.872 -8.899 1.00 35.19 627 THR A N 1
ATOM 4683 C CA . THR A 1 627 ? 35.683 -9.693 -8.996 1.00 35.19 627 THR A CA 1
ATOM 4684 C C . THR A 1 627 ? 36.181 -9.469 -10.433 1.00 35.19 627 THR A C 1
ATOM 4686 O O . THR A 1 627 ? 37.383 -9.528 -10.681 1.00 35.19 627 THR A O 1
ATOM 4689 N N . GLY A 1 628 ? 35.293 -9.213 -11.399 1.00 29.78 628 GLY A N 1
ATOM 4690 C CA . GLY A 1 628 ? 35.638 -9.146 -12.822 1.00 29.78 628 GLY A CA 1
ATOM 4691 C C . GLY A 1 628 ? 35.651 -7.733 -13.405 1.00 29.78 628 GLY A C 1
ATOM 4692 O O . GLY A 1 628 ? 34.655 -7.020 -13.354 1.00 29.78 628 GLY A O 1
ATOM 4693 N N . THR A 1 629 ? 36.766 -7.356 -14.031 1.00 35.59 629 THR A N 1
ATOM 4694 C CA . THR A 1 629 ? 36.810 -6.309 -15.059 1.00 35.59 629 THR A CA 1
ATOM 4695 C C . THR A 1 629 ? 36.079 -6.791 -16.315 1.00 35.59 629 THR A C 1
ATOM 4697 O O . THR A 1 629 ? 36.591 -7.664 -17.015 1.00 35.59 629 THR A O 1
ATOM 4700 N N . THR A 1 630 ? 34.936 -6.184 -16.636 1.00 26.19 630 THR A N 1
ATOM 4701 C CA . THR A 1 630 ? 34.283 -6.276 -17.957 1.00 26.19 630 THR A CA 1
ATOM 4702 C C . THR A 1 630 ? 33.794 -4.884 -18.394 1.00 26.19 630 THR A C 1
ATOM 4704 O O . THR A 1 630 ? 33.513 -4.042 -17.539 1.00 26.19 630 THR A O 1
ATOM 4707 N N . PRO A 1 631 ? 33.796 -4.591 -19.708 1.00 29.86 631 PRO A N 1
ATOM 4708 C CA . PRO A 1 631 ? 33.724 -3.237 -20.253 1.00 29.86 631 PRO A CA 1
ATOM 4709 C C . PRO A 1 631 ? 32.315 -2.643 -20.141 1.00 29.86 631 PRO A C 1
ATOM 4711 O O . PRO A 1 631 ? 31.346 -3.304 -20.486 1.00 29.86 631 PRO A O 1
ATOM 4714 N N . GLY A 1 632 ? 32.229 -1.380 -19.705 1.00 30.17 632 GLY A N 1
ATOM 4715 C CA . GLY A 1 632 ? 31.008 -0.564 -19.747 1.00 30.17 632 GLY A CA 1
ATOM 4716 C C . GLY A 1 632 ? 29.899 -1.051 -18.816 1.00 30.17 632 GLY A C 1
ATOM 4717 O O . GLY A 1 632 ? 28.939 -1.661 -19.265 1.00 30.17 632 GLY A O 1
ATOM 4718 N N . GLN A 1 633 ? 30.042 -0.773 -17.519 1.00 30.73 633 GLN A N 1
ATOM 4719 C CA . GLN A 1 633 ? 29.055 -1.072 -16.480 1.00 30.73 633 GLN A CA 1
ATOM 4720 C C . GLN A 1 633 ? 27.676 -0.486 -16.815 1.00 30.73 633 GLN A C 1
ATOM 4722 O O . GLN A 1 633 ? 27.556 0.709 -17.085 1.00 30.73 633 GLN A O 1
ATOM 4727 N N . VAL A 1 634 ? 26.643 -1.324 -16.741 1.00 31.88 634 VAL A N 1
ATOM 4728 C CA . VAL A 1 634 ? 25.246 -0.943 -16.957 1.00 31.88 634 VAL A CA 1
ATOM 4729 C C . VAL A 1 634 ? 24.495 -1.080 -15.639 1.00 31.88 634 VAL A C 1
ATOM 4731 O O . VAL A 1 634 ? 24.431 -2.167 -15.063 1.00 31.88 634 VAL A O 1
ATOM 4734 N N . ASN A 1 635 ? 23.932 0.027 -15.157 1.00 32.28 635 ASN A N 1
ATOM 4735 C CA . ASN A 1 635 ? 23.007 0.029 -14.029 1.00 32.28 635 ASN A CA 1
ATOM 4736 C C . ASN A 1 635 ? 21.637 -0.440 -14.528 1.00 32.28 635 ASN A C 1
ATOM 4738 O O . ASN A 1 635 ? 20.827 0.367 -14.976 1.00 32.28 635 ASN A O 1
ATOM 4742 N N . VAL A 1 636 ? 21.364 -1.742 -14.457 1.00 32.66 636 VAL A N 1
ATOM 4743 C CA . VAL A 1 636 ? 19.982 -2.227 -14.545 1.00 32.66 636 VAL A CA 1
ATOM 4744 C C . VAL A 1 636 ? 19.284 -1.772 -13.266 1.00 32.66 636 VAL A C 1
ATOM 4746 O O . VAL A 1 636 ? 19.706 -2.127 -12.165 1.00 32.66 636 VAL A O 1
ATOM 4749 N N . GLY A 1 637 ? 18.260 -0.928 -13.388 1.00 33.25 637 GLY A N 1
ATOM 4750 C CA . GLY A 1 637 ? 17.512 -0.464 -12.222 1.00 33.25 637 GLY A CA 1
ATOM 4751 C C . GLY A 1 637 ? 16.874 -1.663 -11.518 1.00 33.25 637 GLY A C 1
ATOM 4752 O O . GLY A 1 637 ? 16.153 -2.404 -12.193 1.00 33.25 637 GLY A O 1
ATOM 4753 N N . PRO A 1 638 ? 17.101 -1.874 -10.206 1.00 36.00 638 PRO A N 1
ATOM 4754 C CA . PRO A 1 638 ? 16.423 -2.944 -9.485 1.00 36.00 638 PRO A CA 1
ATOM 4755 C C . PRO A 1 638 ? 14.902 -2.753 -9.589 1.00 36.00 638 PRO A C 1
ATOM 4757 O O . PRO A 1 638 ? 14.437 -1.618 -9.777 1.00 36.00 638 PRO A O 1
ATOM 4760 N N . PRO A 1 639 ? 14.094 -3.823 -9.453 1.00 33.31 639 PRO A N 1
ATOM 4761 C CA . PRO A 1 639 ? 12.663 -3.649 -9.267 1.00 33.31 639 PRO A CA 1
ATOM 4762 C C . PRO A 1 639 ? 12.456 -2.687 -8.085 1.00 33.31 639 PRO A C 1
ATOM 4764 O O . PRO A 1 639 ? 12.984 -2.931 -7.000 1.00 33.31 639 PRO A O 1
ATOM 4767 N N . PRO A 1 640 ? 11.723 -1.572 -8.262 1.00 33.22 640 PRO A N 1
ATOM 4768 C CA . PRO A 1 640 ? 11.429 -0.704 -7.147 1.00 33.22 640 PRO A CA 1
ATOM 4769 C C . PRO A 1 640 ? 10.600 -1.530 -6.163 1.00 33.22 640 PRO A C 1
ATOM 4771 O O . PRO A 1 640 ? 9.686 -2.251 -6.608 1.00 33.22 640 PRO A O 1
ATOM 4774 N N . PRO A 1 641 ? 10.873 -1.424 -4.854 1.00 34.84 641 PRO A N 1
ATOM 4775 C CA . PRO A 1 641 ? 9.949 -1.935 -3.860 1.00 34.84 641 PRO A CA 1
ATOM 4776 C C . PRO A 1 641 ? 8.557 -1.362 -4.131 1.00 34.84 641 PRO A C 1
ATOM 4778 O O . PRO A 1 641 ? 8.420 -0.270 -4.699 1.00 34.84 641 PRO A O 1
ATOM 4781 N N . ALA A 1 642 ? 7.510 -2.118 -3.800 1.00 34.66 642 ALA A N 1
ATOM 4782 C CA . ALA A 1 642 ? 6.139 -1.664 -3.981 1.00 34.66 642 ALA A CA 1
ATOM 4783 C C . ALA A 1 642 ? 5.872 -0.441 -3.077 1.00 34.66 642 ALA A C 1
ATOM 4785 O O . ALA A 1 642 ? 5.400 -0.554 -1.954 1.00 34.66 642 ALA A O 1
ATOM 4786 N N . LYS A 1 643 ? 6.160 0.739 -3.641 1.00 33.38 643 LYS A N 1
ATOM 4787 C CA . LYS A 1 643 ? 6.030 2.099 -3.105 1.00 33.38 643 LYS A CA 1
ATOM 4788 C C . LYS A 1 643 ? 7.119 2.530 -2.102 1.00 33.38 643 LYS A C 1
ATOM 4790 O O . LYS A 1 643 ? 7.221 2.036 -0.992 1.00 33.38 643 LYS A O 1
ATOM 4795 N N . MET A 1 644 ? 7.856 3.565 -2.505 1.00 32.38 644 MET A N 1
ATOM 4796 C CA . MET A 1 644 ? 8.536 4.531 -1.636 1.00 32.38 644 MET A CA 1
ATOM 4797 C C . MET A 1 644 ? 7.636 5.774 -1.579 1.00 32.38 644 MET A C 1
ATOM 4799 O O . MET A 1 644 ? 7.092 6.164 -2.619 1.00 32.38 644 MET A O 1
ATOM 4803 N N . ARG A 1 645 ? 7.414 6.329 -0.384 1.00 28.92 645 ARG A N 1
ATOM 4804 C CA . ARG A 1 645 ? 6.734 7.622 -0.212 1.00 28.92 645 ARG A CA 1
ATOM 4805 C C . ARG A 1 645 ? 7.592 8.763 -0.727 1.00 28.92 645 ARG A C 1
ATOM 4807 O O . ARG A 1 645 ? 8.805 8.724 -0.433 1.00 28.92 645 ARG A O 1
#

InterPro domains:
  IPR029045 ClpP/crotonase-like domain superfamily [SSF52096] (141-370)
  IPR052766 Secondary metabolite-associated S41A peptidase [PTHR37049] (3-478)
  IPR056186 CPAF-like, PDZ domain [PF23658] (2-47)

Nearest PDB structures (foldseek):
  4ql6-assembly1_A  TM=7.112E-01  e=1.817E-04  Chlamydia trachomatis L2/434/Bu
  3dor-assembly1_B  TM=5.038E-01  e=2.051E-05  Chlamydia trachomatis
  3dpm-assembly1_B  TM=5.055E-01  e=6.286E-05  Chlamydia trachomatis
  1fcf-assembly1_A  TM=5.884E-01  e=3.465E-03  Tetradesmus obliquus
  3k50-assembly1_A  TM=4.878E-01  e=7.030E-03  Bacteroides fragilis NCTC 9343

Sequence (645 aa):
MLSAAQDIQGLLNVFSGGATFYPGDTITFTFENGTKLSDRYLAIYNDPGPTGPLETGGDFYNFFVLGFYPASFDPNQSDDTNNSSASSSAVPSTLTAAATSTATSSASPTPLSWNNTAYPDTPDVAQADLGTYGGGYVSGYFLNSTSTSVLSIPSFDEYGDAVNTFQSTIGQFITKSKAAGLRKVVIDLQQNVGGQSLLAIDAFKQFFPNIDPFVGSRMRAHPSANVMGKTMTGYWDSLNDTDDDYYFLAANAWVATDRINANTGRNFSSWAEFFGPNLYNGDNFTNTQRYNLSSFIFDVAAIGNEDVAFAVYGYGANPAPPNAAPPYAAEDIIILSDGICDSSCALFMEMMHHEAGVRVVVAGGKPSTGPMQAPSGSRGSRSYATYVLDANIDFIQLLLADQNSPEVNFLPNRTQALDVDVTFASINLFDQVRKGETIPLQFAYEAADCRIFYTPQTAYNYTALWQYAADAIWNKPNLCVQGSTGFATTGTNKTNFVGPPSGTPGTFSNLTTHLSTLNTSSIPHLTSLNDGITADFRPRNAGTSNVKSCNGPSDCSDGFLCSTVNTCQGGKVGPSSQCLPKCFVSLAPCRNGGKCQLQSAAGAAVGSQQLQQGFCAPAANTQKCGTGTTPGQVNVGPPPPAKMR

Secondary structure (DSSP, 8-state):
---HHHHTTTPPPTTTT--S----SEEEEE-TTS-EEEEE-------SS------SHHHHHHHHTS-B--TT--TTS--------S-------------------PPPPPP-S---TTS-SS-SEE-TTBSTTSSB--EEEEEGGGTEEEEE-S-B---TTHHHHHHHHHHHHHHHHHHTT--EEEEE-TTB--B-HHHHHHHHHHH-TT------EE-B--HHHHHHHHHHHHHHTTS-TTSHHHHHHTT-TT--TTEEETTTTEE-S-HHHHH--EEETTEEEPPPEEE-TT-HHHHHHHHT-TTS----TTBTTBPPPTTPPPSS-GGGEEEEE-S-B-THHHHHHHIIIIIS--EEEEE--SSSSS--BSS-S--EEEEEEHHHHHHHHHHHHHHHHHTT-TTTTTSPPTTSPPSS--S--EEEEEEE--TT--S-GGG---B-SEEE---TTTTT-HHHHHHHHHHHHHT-GGGSPTT-SS---TT-----S-PPPPPS------HHHHHHHH-----GGGG-------S---BTT-----PPB-SSGGGS-TTEEEEEEEEEETTEEEEEEEEEEEEETTT---TTSPPEEEEEEEEEEETTEEEEEEEEPPP---S-------SS---PPPPPPS---

Solvent-accessible surface area (backbone atoms only — not comparable to full-atom values): 36581 Å² total; per-residue (Å²): 109,85,46,62,55,34,52,45,58,45,48,58,37,51,88,61,66,62,55,95,72,82,88,52,68,47,46,73,49,71,48,95,90,69,51,73,51,74,44,80,36,83,89,77,83,86,75,94,49,88,61,54,86,72,84,46,64,17,34,47,45,36,39,70,43,51,30,21,47,34,82,84,46,54,97,84,58,77,84,81,77,78,77,80,84,68,87,81,82,85,76,88,86,84,82,83,90,82,77,96,73,85,86,71,92,67,82,75,80,67,38,54,37,66,88,45,88,29,47,73,79,70,44,80,32,50,16,65,24,25,30,56,86,42,63,24,49,45,40,21,40,74,43,71,94,72,33,31,31,35,42,37,38,41,43,39,72,51,57,70,76,34,46,60,41,49,58,50,37,54,53,48,38,56,53,51,39,52,73,71,66,38,68,30,38,40,36,37,28,36,57,7,66,9,20,28,50,61,55,25,51,23,57,48,22,70,47,32,49,72,55,85,77,70,77,29,26,32,34,73,47,44,73,67,52,49,56,50,21,47,50,45,24,56,53,52,74,70,52,50,95,83,40,70,63,41,46,58,43,41,45,29,92,41,36,34,51,67,22,20,28,64,89,76,77,40,57,28,92,34,43,64,64,36,46,44,87,39,84,55,99,92,42,43,22,27,45,47,30,22,80,39,56,62,37,52,55,31,40,19,26,51,67,60,38,86,89,43,94,49,52,44,48,53,24,53,85,28,61,55,64,90,86,42,65,48,84,54,58,39,88,39,33,34,37,37,26,50,24,40,15,10,29,21,36,26,51,33,49,45,45,42,25,42,75,57,48,28,44,34,35,19,41,52,78,69,96,52,59,29,61,48,49,26,59,32,83,48,33,40,69,31,55,39,45,46,71,40,52,50,22,45,50,54,46,48,36,51,54,27,52,76,68,69,41,90,59,40,76,70,58,84,73,81,87,56,83,67,93,49,48,77,61,76,58,71,42,72,55,22,39,20,34,45,80,96,48,87,62,43,44,61,60,37,52,48,40,14,46,26,22,30,71,69,44,93,69,29,57,64,24,44,67,50,33,54,50,49,52,51,34,27,75,77,78,38,62,81,56,28,38,62,72,7,54,89,63,38,66,64,70,48,62,77,80,43,67,74,65,76,86,72,47,79,77,58,90,71,78,52,58,66,60,54,49,56,74,65,62,69,79,78,68,84,73,75,82,64,70,58,67,65,84,65,93,79,55,55,55,74,77,76,55,88,71,74,70,46,71,33,92,43,61,88,68,30,58,91,57,36,36,48,43,76,43,76,38,71,54,95,39,34,79,40,82,41,41,25,38,25,46,50,34,36,66,58,78,55,55,27,73,76,63,30,66,34,43,81,75,45,75,58,88,46,62,50,85,92,45,71,41,40,31,18,27,30,61,75,67,80,70,84,64,76,40,67,84,71,94,70,87,79,87,75,67,69,43,65,54,70,52,44,56,71,116

Foldseek 3Di:
DDALLCVQQLADDCQQAVDPDDLDQKDWDQDPVRDIDIDGRDDDDFDPFDQPDPPFPLSVCCCAWVQFRAPPDDLPDDPPPPPPPDDDPDDDDDDDDDDDDDDDDDPDAFDFAAPAPQDDRHFPFGQTRRGNAGQGQWGKHAPPVQLEIEIEGSEPAHADPSLVSLLVRLLVNLVVSVVSVRAFYEYEHANYAYFQLLSLLQSLCSQAVVFDFLQWKKFFQDPVLLLLLQLLQVVLVPDDPPDPCVLQCLQPPSHQQQWAQSVPRHGDPHPVQQSDADDDPNTGMGGITDHNLQDQSNQCQQSQHVVDSDGRDCHHPHNDPVPDGRSHQLLRYEYEYQQDQHASSLVSCCCSCAVRNHAYEHEADDPAFAWDFGHDDYLFHFKAKVVLVVLSLLVSLVSCVVVVHPCSPVDDDPVDDDSTDDLIDIDRRMFGAFVPDDDGCNQFGATGQFYAYDDPCPRSHPVVVSVLRVCCSPPNVVRGGPHHHDQGDYHDRDTDRDGDDGPDDDPDPPVVVVVVVSPPPPPVPPPDSPVNPDDDTDRPPPDPPPFAFDPAQVSERPQWHFDWDFDQDQQATDTTTTTFGKRWQHHDAGSQLHGFNFDAFPPDARVPRTTTMGGGDDDPPPDRNDNDDDPDDRPNRGDPGRDRD